Protein AF-0000000076402996 (afdb_homodimer)

Sequence (566 aa):
MGVQVETISPGDGRTFPKRGQTCVVHYTGMLEDGKKFDSSRDRNKPFKFVLGKQEVIRGWEEGVAQAAVSGPSPGQVVAPVSGNSLGALRAEIKPGVREIHLCKDERGKTGLRLQAIDKGIFVQLVQANTPASLVGLRFGDQILQIDGRDCAGWSTDKAHQVVKKASAEKIVIIVRDRPFQRTITMHKDSTGHVGFVIKKGKIISLVKGSSAARNGLLTNHYVCEVNGQNVIGLKDKEVTEILATAGNVITLTIIPTVIYEHMVKKLSPTLLHHTMDHSIPDVMGVQVETISPGDGRTFPKRGQTCVVHYTGMLEDGKKFDSSRDRNKPFKFVLGKQEVIRGWEEGVAQAAVSGPSPGQVVAPVSGNSLGALRAEIKPGVREIHLCKDERGKTGLRLQAIDKGIFVQLVQANTPASLVGLRFGDQILQIDGRDCAGWSTDKAHQVVKKASAEKIVIIVRDRPFQRTITMHKDSTGHVGFVIKKGKIISLVKGSSAARNGLLTNHYVCEVNGQNVIGLKDKEVTEILATAGNVITLTIIPTVIYEHMVKKLSPTLLHHTMDHSIPDV

Foldseek 3Di:
DAQDQDFPDAAVVPAFQDQFDKDWAWEFDADPVGHTPDTCVVVVGTDIDGQPPCPDPPQCNVNRRNGHHHDPPGRHRHRPCLCVDLLNVLADFDQDKDKWKFAFDPVLHQQFAWADDPQWIFTLFHFAPGRCVVRPHFGQKTWQDKPRHGSGNPGRVRVVVVSSPDHRRTIMIMIHGRPQKDKWKFFADPVLDQAFDDDLQFTADGHPPGRCVVRPPDGQKGWQDKSNFGCHLPHRVVVVVVSSPDPRMIMTMIGHNVVSCNSCPPPDSVCRNPTHHGDRDDD/DAQDQDFPDAAVVPAFQDQFDKDWAWEFDADPVGHTPDTCVVVVGTDIDGQPPCPDPVLCNVNRRNGHHHDPPGRHRHRPCLCVDLLNVLADFDQDKDKWKFAFDPVLHQQFAWADDPQWIFTLFHFAPGRCVVRPHFGQKTWQDKPRHGSGNPGSVRVVVVSSPDHRRIIMTMIHGRPQKDKWKFFADPVLDQAFDDDLQFTADGHPPGRCVVRPPDGQKGWQDKSNFGCHLPHRVVVVVVSSPDPRMIMTMIGHNVVSCNSCPPPDSVCRNPTHHGDRDDD

Nearest PDB structures (foldseek):
  7fta-assembly4_D  TM=9.799E-01  e=9.558E-33  Homo sapiens
  8blv-assembly2_B  TM=9.710E-01  e=9.040E-29  Homo sapiens
  8hu2-assembly1_A  TM=9.188E-01  e=4.079E-27  Rattus norvegicus
  4z33-assembly2_B  TM=9.098E-01  e=2.206E-27  Homo sapiens
  8aao-assembly1_B  TM=9.048E-01  e=1.482E-26  Homo sapiens

Solvent-accessible surface area (backbone atoms only — not comparable to full-atom values): 29880 Å² total; per-residue (Å²): 122,77,46,63,62,60,71,82,46,73,26,65,76,72,47,51,55,44,77,68,38,78,40,79,36,54,44,68,42,56,43,94,84,63,47,72,79,43,42,26,59,80,66,70,44,61,48,73,39,39,31,77,49,67,65,46,58,62,29,41,35,54,24,43,42,68,39,22,50,32,68,94,58,68,42,53,51,53,28,64,62,61,70,73,29,70,26,34,62,44,40,58,72,50,91,55,64,45,79,41,76,38,33,36,46,97,86,66,42,35,39,68,40,68,35,51,53,53,42,29,32,26,32,56,39,30,23,54,94,25,40,32,40,73,67,63,59,48,67,45,23,31,44,27,25,53,70,84,39,72,32,51,62,43,50,41,67,55,52,50,50,51,59,65,71,42,56,53,79,58,35,45,33,33,32,35,47,29,79,73,47,47,69,43,68,35,40,42,48,100,86,65,45,39,32,68,42,65,59,86,42,26,25,72,44,68,35,84,87,21,37,32,27,62,54,58,55,49,36,62,17,29,51,41,18,56,36,32,18,40,45,59,53,50,52,52,71,57,50,48,49,52,58,64,71,41,65,58,57,45,19,36,29,34,30,47,39,72,60,48,55,60,54,50,53,94,54,54,66,67,53,38,48,71,36,42,41,54,62,72,64,83,123,118,77,46,61,62,57,72,81,44,74,25,66,77,72,45,49,55,44,76,70,35,78,41,78,36,55,45,70,43,56,44,94,83,62,46,70,78,43,41,27,59,80,66,71,42,61,47,70,40,39,30,77,48,66,66,45,58,62,28,41,37,54,24,43,42,68,38,21,51,30,68,95,57,70,40,52,51,52,28,62,62,60,71,72,28,69,24,33,62,43,41,58,73,50,92,56,67,45,79,42,76,37,35,35,47,97,85,66,41,35,39,68,40,67,35,50,52,54,40,30,31,26,32,57,40,31,23,52,94,25,41,33,40,72,66,62,59,47,69,46,22,30,44,27,26,52,69,84,39,70,34,50,64,43,49,40,67,53,54,51,49,52,61,64,70,43,56,52,80,57,35,45,33,33,34,36,47,29,78,74,45,48,70,45,67,35,41,43,47,98,87,64,46,40,31,67,41,67,57,87,42,26,26,73,44,67,36,81,89,22,36,30,27,63,55,58,56,47,35,63,18,30,51,43,20,55,35,31,18,40,44,59,55,52,54,52,71,56,50,50,49,52,57,65,71,41,66,57,56,42,20,37,30,33,29,48,40,73,61,49,55,61,54,49,54,94,52,54,66,66,54,37,48,72,35,44,42,54,63,72,64,84,123

InterPro domains:
  IPR001179 FKBP-type peptidyl-prolyl cis-trans isomerase domain [PF00254] (14-68)
  IPR001179 FKBP-type peptidyl-prolyl cis-trans isomerase domain [PS50059] (20-76)
  IPR001478 PDZ domain [PF00595] (100-168)
  IPR001478 PDZ domain [PF00595] (183-254)
  IPR001478 PDZ domain [PS50106] (99-178)
  IPR001478 PDZ domain [PS50106] (183-258)
  IPR001478 PDZ domain [SM00228] (108-179)
  IPR001478 PDZ domain [SM00228] (192-258)
  IPR036034 PDZ superfamily [G3DSA:2.30.42.10] (83-179)
  IPR036034 PDZ superfamily [G3DSA:2.30.42.10] (180-264)
  IPR036034 PDZ superfamily [SSF50156] (93-189)
  IPR036034 PDZ superfamily [SSF50156] (180-280)
  IPR046357 Peptidyl-prolyl cis-trans isomerase domain superfamily [G3DSA:3.10.50.40] (1-71)
  IPR051230 Amyloid-beta A4 Precursor Protein-Binding [PTHR12345] (75-282)

pLDDT: mean 81.04, std 19.78, range [27.16, 98.5]

Secondary structure (DSSP, 8-state):
-------SS---SS--PPTTPEEEE--EEE-TTS-EEEETTTTT--EEEETTTTSS-HHHHHHHHHS---SSS-------GGGGSHHHHHH---SSEEEEEE---TTS---EEEEEETTEEEEEEEBTTSHHHHTT--TTPEEEEETTEE-TT--HHHHHHHHHHS-SS-EEEEEE--TT-EEEEEE--TTS--SEEEETTEEEEE-TTSHHHHTT--SSEEEEEETTEE-TT--HHHHHHHHHHS-SEEEEEEEEHHHHHHHTTT--HHHHHHHB--PPPP-/-------SS---SS--PPTTPEEEE--EEE-TTS-EEEETTTTT--EEEETTTT-S-HHHHHHHHHS---SSS-------GGGGSHHHHHHPPPSSEEEEEE---TTS---EEEEEETTEEEEEEEBTTSHHHHTT--TTPEEEEETTEE-TT--HHHHHHHHHHS-SS-EEEEEE--TT-EEEEEE--TTS--SEEEETTEEEEE-TTSHHHHTT--SSEEEEEETTEE-TT--HHHHHHHHHHS-SEEEEEEEEHHHHHHHTTT--HHHHHHHB--PPPP-

Organism: Bos indicus x Bos taurus (NCBI:txid30522)

Structure (mmCIF, N/CA/C/O backbone):
data_AF-0000000076402996-model_v1
#
loop_
_entity.id
_entity.type
_entity.pdbx_description
1 polymer 'peptidylprolyl isomerase'
#
loop_
_atom_site.group_PDB
_atom_site.id
_atom_site.type_symbol
_atom_site.label_atom_id
_atom_site.label_alt_id
_atom_site.label_comp_id
_atom_site.label_asym_id
_atom_site.label_entity_id
_atom_site.label_seq_id
_atom_site.pdbx_PDB_ins_code
_atom_site.Cartn_x
_atom_site.Cartn_y
_atom_site.Cartn_z
_atom_site.occupancy
_atom_site.B_iso_or_equiv
_atom_site.auth_seq_id
_atom_site.auth_comp_id
_atom_site.auth_asym_id
_atom_site.auth_atom_id
_atom_site.pdbx_PDB_model_num
ATOM 1 N N . MET A 1 1 ? 14.82 -9.328 0.712 1 27.27 1 MET A N 1
ATOM 2 C CA . MET A 1 1 ? 16.062 -10.109 0.706 1 27.27 1 MET A CA 1
ATOM 3 C C . MET A 1 1 ? 16.016 -11.188 1.779 1 27.27 1 MET A C 1
ATOM 5 O O . MET A 1 1 ? 15.477 -10.977 2.863 1 27.27 1 MET A O 1
ATOM 9 N N . GLY A 1 2 ? 16.031 -12.273 1.352 1 31.7 2 GLY A N 1
ATOM 10 C CA . GLY A 1 2 ? 16.078 -13.414 2.25 1 31.7 2 GLY A CA 1
ATOM 11 C C . GLY A 1 2 ? 17.25 -13.359 3.223 1 31.7 2 GLY A C 1
ATOM 12 O O . GLY A 1 2 ? 18.188 -12.594 3.023 1 31.7 2 GLY A O 1
ATOM 13 N N . VAL A 1 3 ? 16.906 -13.508 4.426 1 39.06 3 VAL A N 1
ATOM 14 C CA . VAL A 1 3 ? 17.953 -13.711 5.414 1 39.06 3 VAL A CA 1
ATOM 15 C C . VAL A 1 3 ? 18.906 -14.812 4.949 1 39.06 3 VAL A C 1
ATOM 17 O O . VAL A 1 3 ? 18.453 -15.859 4.477 1 39.06 3 VAL A O 1
ATOM 20 N N . GLN A 1 4 ? 20.031 -14.477 4.438 1 41.56 4 GLN A N 1
ATOM 21 C CA . GLN A 1 4 ? 21.031 -15.516 4.262 1 41.56 4 GLN A CA 1
ATOM 22 C C . GLN A 1 4 ? 21.562 -16.016 5.605 1 41.56 4 GLN A C 1
ATOM 24 O O . GLN A 1 4 ? 22 -15.211 6.441 1 41.56 4 GLN A O 1
ATOM 29 N N . VAL A 1 5 ? 21.172 -17.219 5.82 1 47.12 5 VAL A N 1
ATOM 30 C CA . VAL A 1 5 ? 21.672 -17.844 7.047 1 47.12 5 VAL A CA 1
ATOM 31 C C . VAL A 1 5 ? 22.891 -18.688 6.742 1 47.12 5 VAL A C 1
ATOM 33 O O . VAL A 1 5 ? 22.844 -19.578 5.891 1 47.12 5 VAL A O 1
ATOM 36 N N . GLU A 1 6 ? 24.016 -18.125 6.965 1 47.53 6 GLU A N 1
ATOM 37 C CA . GLU A 1 6 ? 25.219 -18.953 6.906 1 47.53 6 GLU A CA 1
ATOM 38 C C . GLU A 1 6 ? 25.531 -19.562 8.266 1 47.53 6 GLU A C 1
ATOM 40 O O . GLU A 1 6 ? 25.688 -18.844 9.258 1 47.53 6 GLU A O 1
ATOM 45 N N . THR A 1 7 ? 25.438 -20.812 8.25 1 50.62 7 THR A N 1
ATOM 46 C CA . THR A 1 7 ? 25.797 -21.516 9.469 1 50.62 7 THR A CA 1
ATOM 47 C C . THR A 1 7 ? 27.312 -21.641 9.602 1 50.62 7 THR A C 1
ATOM 49 O O . THR A 1 7 ? 27.969 -22.234 8.75 1 50.62 7 THR A O 1
ATOM 52 N N . ILE A 1 8 ? 27.797 -20.828 10.328 1 54.81 8 ILE A N 1
ATOM 53 C CA . ILE A 1 8 ? 29.234 -20.891 10.562 1 54.81 8 ILE A CA 1
ATOM 54 C C . ILE A 1 8 ? 29.578 -22.125 11.398 1 54.81 8 ILE A C 1
ATOM 56 O O . ILE A 1 8 ? 30.547 -22.812 11.125 1 54.81 8 ILE A O 1
ATOM 60 N N . SER A 1 9 ? 28.766 -22.359 12.398 1 55.81 9 SER A N 1
ATOM 61 C CA . SER A 1 9 ? 28.906 -23.578 13.195 1 55.81 9 SER A CA 1
ATOM 62 C C . SER A 1 9 ? 27.562 -24.266 13.375 1 55.81 9 SER A C 1
ATOM 64 O O . SER A 1 9 ? 26.625 -23.688 13.938 1 55.81 9 SER A O 1
ATOM 66 N N . PRO A 1 10 ? 27.453 -25.219 12.719 1 51.41 10 PRO A N 1
ATOM 67 C CA . PRO A 1 10 ? 26.172 -25.938 12.797 1 51.41 10 PRO A CA 1
ATOM 68 C C . PRO A 1 10 ? 25.75 -26.25 14.234 1 51.41 10 PRO A C 1
ATOM 70 O O . PRO A 1 10 ? 26.609 -26.453 15.094 1 51.41 10 PRO A O 1
ATOM 73 N N . GLY A 1 11 ? 24.578 -25.859 14.531 1 53.53 11 GLY A N 1
ATOM 74 C CA . GLY A 1 11 ? 24.062 -26.359 15.789 1 53.53 11 GLY A CA 1
ATOM 75 C C . GLY A 1 11 ? 23.922 -27.875 15.82 1 53.53 11 GLY A C 1
ATOM 76 O O . GLY A 1 11 ? 24.656 -28.578 15.133 1 53.53 11 GLY A O 1
ATOM 77 N N . ASP A 1 12 ? 23.125 -28.219 16.797 1 59.75 12 ASP A N 1
ATOM 78 C CA . ASP A 1 12 ? 23.016 -29.656 16.969 1 59.75 12 AS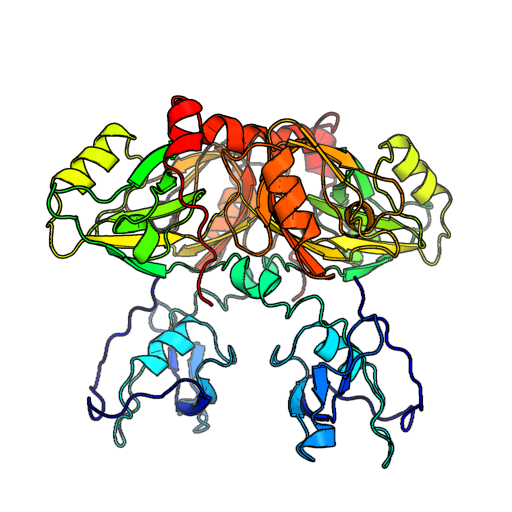P A CA 1
ATOM 79 C C . ASP A 1 12 ? 22.328 -30.312 15.773 1 59.75 12 ASP A C 1
ATOM 81 O O . ASP A 1 12 ? 22.266 -31.531 15.672 1 59.75 12 ASP A O 1
ATOM 85 N N . GLY A 1 13 ? 21.922 -29.438 14.711 1 54.28 13 GLY A N 1
ATOM 86 C CA . GLY A 1 13 ? 21.344 -29.922 13.469 1 54.28 13 GLY A CA 1
ATOM 87 C C . GLY A 1 13 ? 20.016 -30.609 13.656 1 54.28 13 GLY A C 1
ATOM 88 O O . GLY A 1 13 ? 19.406 -31.094 12.688 1 54.28 13 GLY A O 1
ATOM 89 N N . ARG A 1 14 ? 19.547 -30.766 14.867 1 60.81 14 ARG A N 1
ATOM 90 C CA . ARG A 1 14 ? 18.344 -31.531 15.172 1 60.81 14 ARG A CA 1
ATOM 91 C C . ARG A 1 14 ? 17.312 -30.656 15.898 1 60.81 14 ARG A C 1
ATOM 93 O O . ARG A 1 14 ? 16.109 -30.859 15.734 1 60.81 14 ARG A O 1
ATOM 100 N N . THR A 1 15 ? 17.922 -29.797 16.766 1 63.66 15 THR A N 1
ATOM 101 C CA . THR A 1 15 ? 17.016 -29 17.594 1 63.66 15 THR A CA 1
ATOM 102 C C . THR A 1 15 ? 16.859 -27.594 17.016 1 63.66 15 THR A C 1
ATOM 104 O O . THR A 1 15 ? 17.828 -26.828 16.953 1 63.66 15 THR A O 1
ATOM 107 N N . PHE A 1 16 ? 15.734 -27.328 16.438 1 67.69 16 PHE A N 1
ATOM 108 C CA . PHE A 1 16 ? 15.391 -26.016 15.898 1 67.69 16 PHE A CA 1
ATOM 109 C C . PHE A 1 16 ? 14.32 -25.344 16.75 1 67.69 16 PHE A C 1
ATOM 111 O O . PHE A 1 16 ? 13.438 -26.016 17.281 1 67.69 16 PHE A O 1
ATOM 118 N N . PRO A 1 17 ? 14.695 -23.969 16.906 1 66.31 17 PRO A N 1
ATOM 119 C CA . PRO A 1 17 ? 13.641 -23.297 17.656 1 66.31 17 PRO A CA 1
ATOM 120 C C . PRO A 1 17 ? 12.281 -23.375 16.953 1 66.31 17 PRO A C 1
ATOM 122 O O . PRO A 1 17 ? 12.203 -23.344 15.727 1 66.31 17 PRO A O 1
ATOM 125 N N . LYS A 1 18 ? 11.328 -23.703 17.75 1 66.94 18 LYS A N 1
ATOM 126 C CA . LYS A 1 18 ? 9.953 -23.75 17.266 1 66.94 18 LYS A CA 1
ATOM 127 C C . LYS A 1 18 ? 9.219 -22.438 17.578 1 66.94 18 LYS A C 1
ATOM 129 O O . LYS A 1 18 ? 9.578 -21.734 18.516 1 66.94 18 LYS A O 1
ATOM 134 N N . ARG A 1 19 ? 8.375 -22.172 16.594 1 65.19 19 ARG A N 1
ATOM 135 C CA . ARG A 1 19 ? 7.543 -21 16.844 1 65.19 19 ARG A CA 1
ATOM 136 C C . ARG A 1 19 ? 6.941 -21.047 18.25 1 65.19 19 ARG A C 1
ATOM 138 O O . ARG A 1 19 ? 6.484 -22.094 18.703 1 65.19 19 ARG A O 1
ATOM 145 N N . GLY A 1 20 ? 7.098 -19.969 19 1 65.19 20 GLY A N 1
ATOM 146 C CA . GLY A 1 20 ? 6.605 -19.891 20.359 1 65.19 20 GLY A CA 1
ATOM 147 C C . GLY A 1 20 ? 7.688 -20.109 21.406 1 65.19 20 GLY A C 1
ATOM 148 O O . GLY A 1 20 ? 7.48 -19.828 22.578 1 65.19 20 GLY A O 1
ATOM 149 N N . GLN A 1 21 ? 8.75 -20.594 21.062 1 70.44 21 GLN A N 1
ATOM 150 C CA . GLN A 1 21 ? 9.836 -20.875 21.984 1 70.44 21 GLN A CA 1
ATOM 151 C C . GLN A 1 21 ? 10.695 -19.641 22.234 1 70.44 21 GLN A C 1
ATOM 153 O O . GLN A 1 21 ? 10.906 -18.844 21.328 1 70.44 21 GLN A O 1
ATOM 158 N N . THR A 1 22 ? 11.086 -19.5 23.5 1 68.31 22 THR A N 1
ATOM 159 C CA . THR A 1 22 ? 12.023 -18.438 23.812 1 68.31 22 THR A CA 1
ATOM 160 C C . THR A 1 22 ? 13.422 -18.766 23.297 1 68.31 22 THR A C 1
ATOM 162 O O . THR A 1 22 ? 13.961 -19.828 23.609 1 68.31 22 THR A O 1
ATOM 165 N N . CYS A 1 23 ? 13.867 -17.875 22.438 1 69.19 23 CYS A N 1
ATOM 166 C CA . CYS A 1 23 ? 15.227 -17.984 21.938 1 69.19 23 CYS A CA 1
ATOM 167 C C . CYS A 1 23 ? 16.141 -17 22.641 1 69.19 23 CYS A C 1
ATOM 169 O O . CYS A 1 23 ? 15.766 -15.844 22.891 1 69.19 23 CYS A O 1
ATOM 171 N N . VAL A 1 24 ? 17.219 -17.578 23.266 1 70 24 VAL A N 1
ATOM 172 C CA . VAL A 1 24 ? 18.281 -16.766 23.859 1 70 24 VAL A CA 1
ATOM 173 C C . VAL A 1 24 ? 19.5 -16.766 22.953 1 70 24 VAL A C 1
ATOM 175 O O . VAL A 1 24 ? 20.109 -17.812 22.719 1 70 24 VAL A O 1
ATOM 178 N N . VAL A 1 25 ? 19.688 -15.492 22.312 1 66.94 25 VAL A N 1
ATOM 179 C CA . VAL A 1 25 ? 20.719 -15.453 21.281 1 66.94 25 VAL A CA 1
ATOM 180 C C . VAL A 1 25 ? 21.703 -14.328 21.578 1 66.94 25 VAL A C 1
ATOM 182 O O . VAL A 1 25 ? 21.328 -13.289 22.125 1 66.94 25 VAL A O 1
ATOM 185 N N . HIS A 1 26 ? 22.969 -14.711 21.438 1 64.38 26 HIS A N 1
ATOM 186 C CA . HIS A 1 26 ? 23.938 -13.625 21.266 1 64.38 26 HIS A CA 1
ATOM 187 C C . HIS A 1 26 ? 23.984 -13.156 19.812 1 64.38 26 HIS A C 1
ATOM 189 O O . HIS A 1 26 ? 23.859 -13.961 18.891 1 64.38 26 HIS A O 1
ATOM 195 N N . TYR A 1 27 ? 23.922 -11.844 19.703 1 60.78 27 TYR A N 1
ATOM 196 C CA . TYR A 1 27 ? 24.031 -11.305 18.344 1 60.78 27 TYR A CA 1
ATOM 197 C C . TYR A 1 27 ? 25.203 -10.336 18.234 1 60.78 27 TYR A C 1
ATOM 199 O O . TYR A 1 27 ? 25.641 -9.773 19.25 1 60.78 27 TYR A O 1
ATOM 207 N N . THR A 1 28 ? 25.938 -10.445 17.109 1 59.06 28 THR A N 1
ATOM 208 C CA . THR A 1 28 ? 26.859 -9.398 16.688 1 59.06 28 THR A CA 1
ATOM 209 C C . THR A 1 28 ? 26.375 -8.727 15.406 1 59.06 28 THR A C 1
ATOM 211 O O . THR A 1 28 ? 26.156 -9.398 14.398 1 59.06 28 THR A O 1
ATOM 214 N N . GLY A 1 29 ? 25.953 -7.566 15.625 1 54.88 29 GLY A N 1
ATOM 215 C CA . GLY A 1 29 ? 25.609 -6.766 14.461 1 54.88 29 GLY A CA 1
ATOM 216 C C . GLY A 1 29 ? 26.812 -6.102 13.82 1 54.88 29 GLY A C 1
ATOM 217 O O . GLY A 1 29 ? 27.578 -5.402 14.484 1 54.88 29 GLY A O 1
ATOM 218 N N . MET A 1 30 ? 27.188 -6.516 12.672 1 52.59 30 MET A N 1
ATOM 219 C CA . MET A 1 30 ? 28.312 -5.949 11.922 1 52.59 30 MET A CA 1
ATOM 220 C C . MET A 1 30 ? 27.812 -5.215 10.688 1 52.59 30 MET A C 1
ATOM 222 O O . MET A 1 30 ? 26.812 -5.605 10.078 1 52.59 30 MET A O 1
ATOM 226 N N . LEU A 1 31 ? 28.484 -4.199 10.492 1 42.75 31 LEU A N 1
ATOM 227 C CA . LEU A 1 31 ? 28.266 -3.486 9.234 1 42.75 31 LEU A CA 1
ATOM 228 C C . LEU A 1 31 ? 28.922 -4.219 8.078 1 42.75 31 LEU A C 1
ATOM 230 O O . LEU A 1 31 ? 29.719 -5.141 8.289 1 42.75 31 LEU A O 1
ATOM 234 N N . GLU A 1 32 ? 28.469 -3.967 6.898 1 46.5 32 GLU A N 1
ATOM 235 C CA . GLU A 1 32 ? 29.047 -4.625 5.73 1 46.5 32 GLU A CA 1
ATOM 236 C C . GLU A 1 32 ? 30.562 -4.477 5.707 1 46.5 32 GLU A C 1
ATOM 238 O O . GLU A 1 32 ? 31.266 -5.352 5.199 1 46.5 32 GLU A O 1
ATOM 243 N N . ASP A 1 33 ? 30.922 -3.518 6.223 1 46.5 33 ASP A N 1
ATOM 244 C CA . ASP A 1 33 ? 32.375 -3.277 6.234 1 46.5 33 ASP A CA 1
ATOM 245 C C . ASP A 1 33 ? 33.062 -4.066 7.348 1 46.5 33 ASP A C 1
ATOM 247 O O . ASP A 1 33 ? 34.25 -3.953 7.547 1 46.5 33 ASP A O 1
ATOM 251 N N . GLY A 1 34 ? 32.312 -4.719 7.973 1 51.28 34 GLY A N 1
ATOM 252 C CA . GLY A 1 34 ? 32.875 -5.594 8.984 1 51.28 34 GLY A CA 1
ATOM 253 C C . GLY A 1 34 ? 32.906 -4.973 10.367 1 51.28 34 GLY A C 1
ATOM 254 O O . GLY A 1 34 ? 33.281 -5.633 11.344 1 51.28 34 GLY A O 1
ATOM 255 N N . LYS A 1 35 ? 32.625 -3.691 10.336 1 52.28 35 LYS A N 1
ATOM 256 C CA . LYS A 1 35 ? 32.625 -3.057 11.656 1 52.28 35 LYS A CA 1
ATOM 257 C C . LYS A 1 35 ? 31.422 -3.488 12.477 1 52.28 35 LYS A C 1
ATOM 259 O O . LYS A 1 35 ? 30.297 -3.508 11.969 1 52.28 35 LYS A O 1
ATOM 264 N N . LYS A 1 36 ? 31.797 -3.814 13.656 1 56.38 36 LYS A N 1
ATOM 265 C CA . LYS A 1 36 ? 30.766 -4.215 14.617 1 56.38 36 LYS A CA 1
ATOM 266 C C . LYS A 1 36 ? 30 -3.004 15.133 1 56.38 36 LYS A C 1
ATOM 268 O O . LYS A 1 36 ? 30.609 -2.012 15.555 1 56.38 36 LYS A O 1
ATOM 273 N N . PHE A 1 37 ? 28.688 -2.939 15.008 1 53.81 37 PHE A N 1
ATOM 274 C CA . PHE A 1 37 ? 27.938 -1.798 15.523 1 53.81 37 PHE A CA 1
ATOM 275 C C . PHE A 1 37 ? 27.234 -2.152 16.828 1 53.81 37 PHE A C 1
ATOM 277 O O . PHE A 1 37 ? 26.875 -1.265 17.609 1 53.81 37 PHE A O 1
ATOM 284 N N . ASP A 1 38 ? 26.922 -3.4 16.953 1 56.56 38 ASP A N 1
ATOM 285 C CA . ASP A 1 38 ? 26.297 -3.844 18.203 1 56.56 38 ASP A CA 1
ATOM 286 C C . ASP A 1 38 ? 26.547 -5.332 18.438 1 56.56 38 ASP A C 1
ATOM 288 O O . ASP A 1 38 ? 26.656 -6.105 17.484 1 56.56 38 ASP A O 1
ATOM 292 N N . SER A 1 39 ? 26.859 -5.578 19.641 1 63.03 39 SER A N 1
ATOM 293 C CA . SER A 1 39 ? 27.016 -6.988 19.984 1 63.03 39 SER A CA 1
ATOM 294 C C . SER A 1 39 ? 26.547 -7.277 21.406 1 63.03 39 SER A C 1
ATOM 296 O O . SER A 1 39 ? 26.938 -6.594 22.344 1 63.03 39 SER A O 1
ATOM 298 N N . SER A 1 40 ? 25.609 -8.227 21.438 1 64.69 40 SER A N 1
ATOM 299 C CA . SER A 1 40 ? 25.188 -8.672 22.766 1 64.69 40 SER A CA 1
ATOM 300 C C . SER A 1 40 ? 26.312 -9.422 23.469 1 64.69 40 SER A C 1
ATOM 302 O O . SER A 1 40 ? 26.297 -9.539 24.703 1 64.69 40 SER A O 1
ATOM 304 N N . ARG A 1 41 ? 27.188 -9.867 22.672 1 67.75 41 ARG A N 1
ATOM 305 C CA . ARG A 1 41 ? 28.328 -10.578 23.25 1 67.75 41 ARG A CA 1
ATOM 306 C C . ARG A 1 41 ? 29.219 -9.633 24.031 1 67.75 41 ARG A C 1
ATOM 308 O O . ARG A 1 41 ? 29.75 -10 25.078 1 67.75 41 ARG A O 1
ATOM 315 N N . ASP A 1 42 ? 29.297 -8.453 23.484 1 66.12 42 ASP A N 1
ATOM 316 C CA . ASP A 1 42 ? 30.125 -7.469 24.172 1 66.12 42 ASP A CA 1
ATOM 317 C C . ASP A 1 42 ? 29.547 -7.133 25.547 1 66.12 42 ASP A C 1
ATOM 319 O O . ASP A 1 42 ? 30.297 -6.824 26.469 1 66.12 42 ASP A O 1
ATOM 323 N N . ARG A 1 43 ? 28.375 -7.234 25.625 1 65.75 43 ARG A N 1
ATOM 324 C CA . ARG A 1 43 ? 27.719 -6.887 26.875 1 65.75 43 ARG A CA 1
ATOM 325 C C . ARG A 1 43 ? 27.391 -8.141 27.688 1 65.75 43 ARG A C 1
ATOM 327 O O . ARG A 1 43 ? 26.875 -8.047 28.812 1 65.75 43 ARG A O 1
ATOM 334 N N . ASN A 1 44 ? 27.844 -9.188 27.125 1 66 44 ASN A N 1
ATOM 335 C CA . ASN A 1 44 ? 27.562 -10.477 27.734 1 66 44 ASN A CA 1
ATOM 336 C C . ASN A 1 44 ? 26.109 -10.586 28.188 1 66 44 ASN A C 1
ATOM 338 O O . ASN A 1 44 ? 25.828 -11.102 29.266 1 66 44 ASN A O 1
ATOM 342 N N . LYS A 1 45 ? 25.266 -10.055 27.422 1 66.19 45 LYS A N 1
ATOM 343 C CA . LYS A 1 45 ? 23.828 -10.109 27.656 1 66.19 45 LYS A CA 1
ATOM 344 C C . LYS A 1 45 ? 23.094 -10.586 26.391 1 66.19 45 LYS A C 1
ATOM 346 O O . LYS A 1 45 ? 22.906 -9.82 25.453 1 66.19 45 LYS A O 1
ATOM 351 N N . PRO A 1 46 ? 22.719 -11.828 26.469 1 68.25 46 PRO A N 1
ATOM 352 C CA . PRO A 1 46 ? 22.016 -12.336 25.297 1 68.25 46 PRO A CA 1
ATOM 353 C C . PRO A 1 46 ? 20.656 -11.688 25.094 1 68.25 46 PRO A C 1
ATOM 355 O O . PRO A 1 46 ? 20.078 -11.141 26.047 1 68.25 46 PRO A O 1
ATOM 358 N N . PHE A 1 47 ? 20.344 -11.742 23.797 1 65.81 47 PHE A N 1
ATOM 359 C CA . PHE A 1 47 ? 19.047 -11.234 23.406 1 65.81 47 PHE A CA 1
ATOM 360 C C . PHE A 1 47 ? 18 -12.344 23.453 1 65.81 47 PHE A C 1
ATOM 362 O O . PHE A 1 47 ? 18.203 -13.422 22.891 1 65.81 47 PHE A O 1
ATOM 369 N N . LYS A 1 48 ? 17.062 -12.18 24.344 1 70.5 48 LYS A N 1
ATOM 370 C CA . LYS A 1 48 ? 15.992 -13.172 24.484 1 70.5 48 LYS A CA 1
ATOM 371 C C . LYS A 1 48 ? 14.719 -12.719 23.766 1 70.5 48 LYS A C 1
ATOM 373 O O . LYS A 1 48 ? 14.352 -11.547 23.844 1 70.5 48 LYS A O 1
ATOM 378 N N . PHE A 1 49 ? 14.32 -13.656 22.797 1 65.38 49 PHE A N 1
ATOM 379 C CA . PHE A 1 49 ? 13.047 -13.375 22.141 1 65.38 49 PHE A CA 1
ATOM 380 C C . PHE A 1 49 ? 12.273 -14.656 21.891 1 65.38 49 PHE A C 1
ATOM 382 O O . PHE A 1 49 ? 12.844 -15.75 21.922 1 65.38 49 PHE A O 1
ATOM 389 N N . VAL A 1 50 ? 10.969 -14.492 21.734 1 63.25 50 VAL A N 1
ATOM 390 C CA . VAL A 1 50 ? 10.148 -15.648 21.391 1 63.25 50 VAL A CA 1
ATOM 391 C C . VAL A 1 50 ? 9.992 -15.727 19.875 1 63.25 50 VAL A C 1
ATOM 393 O O . VAL A 1 50 ? 9.602 -14.742 19.234 1 63.25 50 VAL A O 1
ATOM 396 N N . LEU A 1 51 ? 10.414 -16.844 19.312 1 64.75 51 LEU A N 1
ATOM 397 C CA . LEU A 1 51 ? 10.344 -17.047 17.859 1 64.75 51 LEU A CA 1
ATOM 398 C C . LEU A 1 51 ? 8.891 -17.047 17.391 1 64.75 51 LEU A C 1
ATOM 400 O O . LEU A 1 51 ? 8.039 -17.703 17.969 1 64.75 51 LEU A O 1
ATOM 404 N N . GLY A 1 52 ? 8.695 -16.281 16.359 1 58.69 52 GLY A N 1
ATOM 405 C CA . GLY A 1 52 ? 7.375 -16.281 15.742 1 58.69 52 GLY A CA 1
ATOM 406 C C . GLY A 1 52 ? 6.453 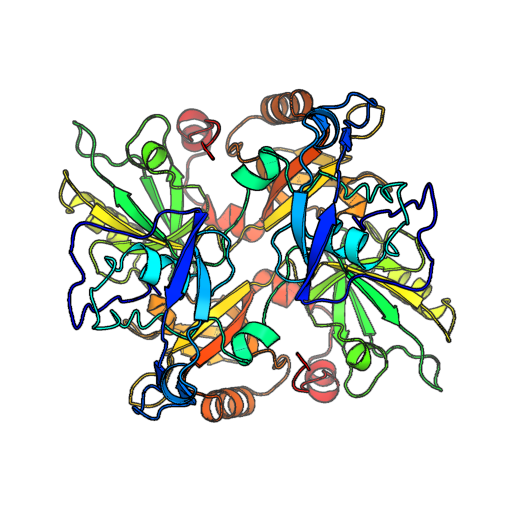-15.227 16.312 1 58.69 52 GLY A C 1
ATOM 407 O O . GLY A 1 52 ? 5.316 -15.078 15.859 1 58.69 52 GLY A O 1
ATOM 408 N N . LYS A 1 53 ? 7.066 -14.562 17.25 1 50.22 53 LYS A N 1
ATOM 409 C CA . LYS A 1 53 ? 6.215 -13.57 17.906 1 50.22 53 LYS A CA 1
ATOM 410 C C . LYS A 1 53 ? 6.512 -12.164 17.391 1 50.22 53 LYS A C 1
ATOM 412 O O . LYS A 1 53 ? 6.043 -11.18 17.953 1 50.22 53 LYS A O 1
ATOM 417 N N . GLN A 1 54 ? 7.316 -12.164 16.344 1 51.97 54 GLN A N 1
ATOM 418 C CA . GLN A 1 54 ? 7.715 -10.938 15.664 1 51.97 54 GLN A CA 1
ATOM 419 C C . GLN A 1 54 ? 8.352 -9.945 16.625 1 51.97 54 GLN A C 1
ATOM 421 O O . GLN A 1 54 ? 8.148 -8.734 16.516 1 51.97 54 GLN A O 1
ATOM 426 N N . GLU A 1 55 ? 9.141 -10.523 17.625 1 51.62 55 GLU A N 1
ATOM 427 C CA . GLU A 1 55 ? 9.906 -9.742 18.578 1 51.62 55 GLU A CA 1
ATOM 428 C C . GLU A 1 55 ? 11.234 -9.281 17.984 1 51.62 55 GLU A C 1
ATOM 430 O O . GLU A 1 55 ? 11.938 -8.461 18.578 1 51.62 55 GLU A O 1
ATOM 435 N N . VAL A 1 56 ? 11.477 -9.945 17.062 1 52.97 56 VAL A N 1
ATOM 436 C CA . VAL A 1 56 ? 12.695 -9.641 16.312 1 52.97 56 VAL A CA 1
ATOM 437 C C . VAL A 1 56 ? 12.367 -9.484 14.828 1 52.97 56 VAL A C 1
ATOM 439 O O . VAL A 1 56 ? 11.273 -9.836 14.391 1 52.97 56 VAL A O 1
ATOM 442 N N . ILE A 1 57 ? 13.273 -8.805 14.258 1 47.22 57 ILE A N 1
ATOM 443 C CA . ILE A 1 57 ? 13.07 -8.602 12.828 1 47.22 57 ILE A CA 1
ATOM 444 C C . ILE A 1 57 ? 12.875 -9.953 12.133 1 47.22 57 ILE A C 1
ATOM 446 O O . ILE A 1 57 ? 13.398 -10.977 12.594 1 47.22 57 ILE A O 1
ATOM 450 N N . ARG A 1 58 ? 12.133 -9.875 11.195 1 50.66 58 ARG A N 1
ATOM 451 C CA . ARG A 1 58 ? 11.758 -11.086 10.484 1 50.66 58 ARG A CA 1
ATOM 452 C C . ARG A 1 58 ? 12.992 -11.898 10.102 1 50.66 58 ARG A C 1
ATOM 454 O O . ARG A 1 58 ? 12.992 -13.133 10.219 1 50.66 58 ARG A O 1
ATOM 461 N N . GLY A 1 59 ? 13.961 -11.336 9.664 1 49.75 59 GLY A N 1
ATOM 462 C CA . GLY A 1 59 ? 15.188 -12.047 9.352 1 49.75 59 GLY A CA 1
ATOM 463 C C . GLY A 1 59 ? 15.75 -12.82 10.531 1 49.75 59 GLY A C 1
ATOM 464 O O . GLY A 1 59 ? 16.219 -13.953 10.367 1 49.75 59 GLY A O 1
ATOM 465 N N . TRP A 1 60 ? 15.664 -12.156 11.578 1 58.06 60 TRP A N 1
ATOM 466 C CA . TRP A 1 60 ? 16.141 -12.852 12.781 1 58.06 60 TRP A CA 1
ATOM 467 C C . TRP A 1 60 ? 15.211 -14.016 13.125 1 58.06 60 TRP A C 1
ATOM 469 O O . TRP A 1 60 ? 15.68 -15.086 13.516 1 58.06 60 TRP A O 1
ATOM 479 N N . GLU A 1 61 ? 13.992 -13.656 12.922 1 58.22 61 GLU A N 1
ATOM 480 C CA . GLU A 1 61 ? 13.047 -14.734 13.219 1 58.22 61 GLU A CA 1
ATOM 481 C C . GLU A 1 61 ? 13.281 -15.938 12.297 1 58.22 61 GLU A C 1
ATOM 483 O O . GLU A 1 61 ? 13.336 -17.078 12.766 1 58.22 61 GLU A O 1
ATOM 488 N N . GLU A 1 62 ? 13.352 -15.688 11.109 1 55.31 62 GLU A N 1
ATOM 489 C CA . GLU A 1 62 ? 13.586 -16.766 10.148 1 55.31 62 GLU A CA 1
ATOM 490 C C . GLU A 1 62 ? 14.961 -17.406 10.352 1 55.31 62 GLU A C 1
ATOM 492 O O . GLU A 1 62 ? 15.102 -18.625 10.25 1 55.31 62 GLU A O 1
ATOM 497 N N . GLY A 1 63 ? 15.859 -16.562 10.523 1 57.78 63 GLY A N 1
ATOM 498 C CA . GLY A 1 63 ? 17.203 -17.078 10.734 1 57.78 63 GLY A CA 1
ATOM 499 C C . GLY A 1 63 ? 17.344 -17.922 11.992 1 57.78 63 GLY A C 1
ATOM 500 O O . GLY A 1 63 ? 17.922 -19 11.961 1 57.78 63 GLY A O 1
ATOM 501 N N . VAL A 1 64 ? 16.75 -17.422 13 1 63.25 64 VAL A N 1
ATOM 502 C CA . VAL A 1 64 ? 16.844 -18.141 14.266 1 63.25 64 VAL A CA 1
ATOM 503 C C . VAL A 1 64 ? 16.047 -19.438 14.18 1 63.25 64 VAL A C 1
ATOM 505 O O . VAL A 1 64 ? 16.469 -20.469 14.711 1 63.25 64 VAL A O 1
ATOM 508 N N . ALA A 1 65 ? 14.953 -19.344 13.453 1 61.53 65 ALA A N 1
ATOM 509 C CA . ALA A 1 65 ? 14.133 -20.547 13.297 1 61.53 65 ALA A CA 1
ATOM 510 C C . ALA A 1 65 ? 14.883 -21.625 12.531 1 61.53 65 ALA A C 1
ATOM 512 O O . ALA A 1 65 ? 14.633 -22.828 12.719 1 61.53 65 ALA A O 1
ATOM 513 N N . GLN A 1 66 ? 15.703 -21.219 11.703 1 55 66 GLN A N 1
ATOM 514 C CA . GLN A 1 66 ? 16.453 -22.172 10.891 1 55 66 GLN A CA 1
ATOM 515 C C . GLN A 1 66 ? 17.75 -22.578 11.578 1 55 66 GLN A C 1
ATOM 517 O O . GLN A 1 66 ? 18.469 -23.453 11.094 1 55 66 GLN A O 1
ATOM 522 N N . ALA A 1 67 ? 18.172 -21.844 12.57 1 54.72 67 ALA A N 1
ATOM 523 C CA . ALA A 1 67 ? 19.422 -22.141 13.266 1 54.72 67 ALA A CA 1
ATOM 524 C C . ALA A 1 67 ? 19.219 -23.203 14.336 1 54.72 67 ALA A C 1
ATOM 526 O O . ALA A 1 67 ? 18.359 -23.062 15.211 1 54.72 67 ALA A O 1
ATOM 527 N N . ALA A 1 68 ? 19.719 -24.422 14.188 1 53.62 68 ALA A N 1
ATOM 528 C CA . ALA A 1 68 ? 19.703 -25.469 15.195 1 53.62 68 ALA A CA 1
ATOM 529 C C . ALA A 1 68 ? 20.375 -25 16.484 1 53.62 68 ALA A C 1
ATOM 531 O O . ALA A 1 68 ? 21.266 -24.156 16.453 1 53.62 68 ALA A O 1
ATOM 532 N N . VAL A 1 69 ? 19.75 -25.266 17.703 1 50.25 69 VAL A N 1
ATOM 533 C CA . VAL A 1 69 ? 20.297 -24.953 19.016 1 50.25 69 VAL A CA 1
ATOM 534 C C . VAL A 1 69 ? 21.766 -25.344 19.078 1 50.25 69 VAL A C 1
ATOM 536 O O . VAL A 1 69 ? 22.141 -26.453 18.672 1 50.25 69 VAL A O 1
ATOM 539 N N . SER A 1 70 ? 22.656 -24.438 18.766 1 44.28 70 SER A N 1
ATOM 540 C CA . SER A 1 70 ? 24.062 -24.75 18.953 1 44.28 70 SER A CA 1
ATOM 541 C C . SER A 1 70 ? 24.391 -25.062 20.406 1 44.28 70 SER A C 1
ATOM 543 O O . SER A 1 70 ? 23.688 -24.609 21.312 1 44.28 70 SER A O 1
ATOM 545 N N . GLY A 1 71 ? 25.062 -26.188 20.766 1 38.5 71 GLY A N 1
ATOM 546 C CA . GLY A 1 71 ? 25.812 -26.141 22 1 38.5 71 GLY A CA 1
ATOM 547 C C . GLY A 1 71 ? 26.359 -24.75 22.312 1 38.5 71 GLY A C 1
ATOM 548 O O . GLY A 1 71 ? 25.953 -23.766 21.703 1 38.5 71 GLY A O 1
ATOM 549 N N . PRO A 1 72 ? 27.562 -24.625 23.094 1 34.16 72 PRO A N 1
ATOM 550 C CA . PRO A 1 72 ? 28.172 -23.344 23.469 1 34.16 72 PRO A CA 1
ATOM 551 C C . PRO A 1 72 ? 28.266 -22.375 22.297 1 34.16 72 PRO A C 1
ATOM 553 O O . PRO A 1 72 ? 28.625 -21.203 22.469 1 34.16 72 PRO A O 1
ATOM 556 N N . SER A 1 73 ? 28.562 -22.859 21.125 1 31.83 73 SER A N 1
ATOM 557 C CA . SER A 1 73 ? 28.938 -21.875 20.109 1 31.83 73 SER A CA 1
ATOM 558 C C . SER A 1 73 ? 27.703 -21.281 19.438 1 31.83 73 SER A C 1
ATOM 560 O O . SER A 1 73 ? 26.828 -22 18.969 1 31.83 73 SER A O 1
ATOM 562 N N . PRO A 1 74 ? 27.391 -20.062 19.719 1 33.97 74 PRO A N 1
ATOM 563 C CA . PRO A 1 74 ? 26.234 -19.266 19.312 1 33.97 74 PRO A CA 1
ATOM 564 C C . PRO A 1 74 ? 26.031 -19.25 17.797 1 33.97 74 PRO A C 1
ATOM 566 O O . PRO A 1 74 ? 26.984 -19.016 17.047 1 33.97 74 PRO A O 1
ATOM 569 N N . GLY A 1 75 ? 25.391 -20.188 17.219 1 32.53 75 GLY A N 1
ATOM 570 C CA . GLY A 1 75 ? 25.016 -20.031 15.82 1 32.53 75 GLY A CA 1
ATOM 571 C C . GLY A 1 75 ? 24.594 -18.625 15.469 1 32.53 75 GLY A C 1
ATOM 572 O O . GLY A 1 75 ? 23.812 -18 16.203 1 32.53 75 GLY A O 1
ATOM 573 N N . GLN A 1 76 ? 25.5 -17.875 14.859 1 31 76 GLN A N 1
ATOM 574 C CA . GLN A 1 76 ? 25.328 -16.484 14.414 1 31 76 GLN A CA 1
ATOM 575 C C . GLN A 1 76 ? 24.281 -16.391 13.312 1 31 76 GLN A C 1
ATOM 577 O O . GLN A 1 76 ? 24.312 -17.172 12.352 1 31 76 GLN A O 1
ATOM 582 N N . VAL A 1 77 ? 23.078 -16.281 13.594 1 31.91 77 VAL A N 1
ATOM 583 C CA . VAL A 1 77 ? 22.141 -15.898 12.539 1 31.91 77 VAL A CA 1
ATOM 584 C C . VAL A 1 77 ? 22.359 -14.438 12.164 1 31.91 77 VAL A C 1
ATOM 586 O O . VAL A 1 77 ? 22.359 -13.562 13.031 1 31.91 77 VAL A O 1
ATOM 589 N N . VAL A 1 78 ? 23.109 -14.18 11.172 1 28.19 78 VAL A N 1
ATOM 590 C CA . VAL A 1 78 ? 23.234 -12.828 10.633 1 28.19 78 VAL A CA 1
ATOM 591 C C . VAL A 1 78 ? 21.922 -12.414 9.961 1 28.19 78 VAL A C 1
ATOM 593 O O . VAL A 1 78 ? 21.453 -13.086 9.047 1 28.19 78 VAL A O 1
ATOM 596 N N . ALA A 1 79 ? 20.906 -12.102 10.648 1 32.62 79 ALA A N 1
ATOM 597 C CA . ALA A 1 79 ? 19.75 -11.516 10 1 32.62 79 ALA A CA 1
ATOM 598 C C . ALA A 1 79 ? 20.109 -10.195 9.32 1 32.62 79 ALA A C 1
ATOM 600 O O . ALA A 1 79 ? 20.859 -9.391 9.867 1 32.62 79 ALA A O 1
ATOM 601 N N . PRO A 1 80 ? 20 -10.102 8.055 1 31.34 80 PRO A N 1
ATOM 602 C CA . PRO A 1 80 ? 20.281 -8.797 7.453 1 31.34 80 PRO A CA 1
ATOM 603 C C . PRO A 1 80 ? 19.578 -7.652 8.18 1 31.34 80 PRO A C 1
ATOM 605 O O . PRO A 1 80 ? 18.438 -7.793 8.617 1 31.34 80 PRO A O 1
ATOM 608 N N . VAL A 1 81 ? 20.281 -6.902 9.031 1 33.53 81 VAL A N 1
ATOM 609 C CA . VAL A 1 81 ? 19.984 -5.648 9.719 1 33.53 81 VAL A CA 1
ATOM 610 C C . VAL A 1 81 ? 19.219 -4.711 8.773 1 33.53 81 VAL A C 1
ATOM 612 O O . VAL A 1 81 ? 19 -3.545 9.102 1 33.53 81 VAL A O 1
ATOM 615 N N . SER A 1 82 ? 19 -5.145 7.57 1 39.97 82 SER A N 1
ATOM 616 C CA . SER A 1 82 ? 18.5 -4.094 6.691 1 39.97 82 SER A CA 1
ATOM 617 C C . SER A 1 82 ? 17.156 -3.557 7.18 1 39.97 82 SER A C 1
ATOM 619 O O . SER A 1 82 ? 16.875 -2.365 7.043 1 39.97 82 SER A O 1
ATOM 621 N N . GLY A 1 83 ? 16.266 -4.406 7.75 1 43.78 83 GLY A N 1
ATOM 622 C CA . GLY A 1 83 ? 14.961 -3.906 8.117 1 43.78 83 GLY A CA 1
ATOM 623 C C . GLY A 1 83 ? 15 -2.953 9.297 1 43.78 83 GLY A C 1
ATOM 624 O O . GLY A 1 83 ? 14.086 -2.145 9.477 1 43.78 83 GLY A O 1
ATOM 625 N N . ASN A 1 84 ? 16.047 -3.053 10.102 1 48.38 84 ASN A N 1
ATOM 626 C CA . ASN A 1 84 ? 16.078 -2.299 11.352 1 48.38 84 ASN A CA 1
ATOM 627 C C . ASN A 1 84 ? 16.922 -1.033 11.227 1 48.38 84 ASN A C 1
ATOM 629 O O . ASN A 1 84 ? 17.406 -0.503 12.219 1 48.38 84 ASN A O 1
ATOM 633 N N . SER A 1 85 ? 17.016 -0.663 9.969 1 62.81 85 SER A N 1
ATOM 634 C CA . SER A 1 85 ? 17.719 0.606 9.852 1 62.81 85 SER A CA 1
ATOM 635 C C . SER A 1 85 ? 16.844 1.772 10.297 1 62.81 85 SER A C 1
ATOM 637 O O . SER A 1 85 ? 15.617 1.675 10.273 1 62.81 85 SER A O 1
ATOM 639 N N . LEU A 1 86 ? 17.531 2.648 10.922 1 71.12 86 LEU A N 1
ATOM 640 C CA . LEU A 1 86 ? 16.812 3.859 11.312 1 71.12 86 LEU A CA 1
ATOM 641 C C . LEU A 1 86 ? 16.016 4.41 10.141 1 71.12 86 LEU A C 1
ATOM 643 O O . LEU A 1 86 ? 14.906 4.93 10.328 1 71.12 86 LEU A O 1
ATOM 647 N N . GLY A 1 87 ? 16.547 4.164 8.938 1 77.81 87 GLY A N 1
ATOM 648 C CA . GLY A 1 87 ? 15.844 4.605 7.75 1 77.81 87 GLY A CA 1
ATOM 649 C C . GLY A 1 87 ? 14.539 3.867 7.527 1 77.81 87 GLY A C 1
ATOM 650 O O . GLY A 1 87 ? 13.523 4.48 7.184 1 77.81 87 GLY A O 1
ATOM 651 N N . ALA A 1 88 ? 14.594 2.609 7.754 1 81.81 88 ALA A N 1
ATOM 652 C CA . ALA A 1 88 ? 13.391 1.794 7.598 1 81.81 88 ALA A CA 1
ATOM 653 C C . ALA A 1 88 ? 12.352 2.137 8.656 1 81.81 88 ALA A C 1
ATOM 655 O O . ALA A 1 88 ? 11.156 2.195 8.367 1 81.81 88 ALA A O 1
ATOM 656 N N . LEU A 1 89 ? 12.812 2.365 9.852 1 78.88 89 LEU A N 1
ATOM 657 C CA . LEU A 1 89 ? 11.898 2.713 10.945 1 78.88 89 LEU A CA 1
ATOM 658 C C . LEU A 1 89 ? 11.219 4.047 10.672 1 78.88 89 LEU A C 1
ATOM 660 O O . LEU A 1 89 ? 10.008 4.18 10.852 1 78.88 89 LEU A O 1
ATOM 664 N N . ARG A 1 90 ? 12.031 5.016 10.195 1 84.44 90 ARG A N 1
ATOM 665 C CA . ARG A 1 90 ? 11.492 6.34 9.891 1 84.44 90 ARG A CA 1
ATOM 666 C C . ARG A 1 90 ? 10.516 6.285 8.727 1 84.44 90 ARG A C 1
ATOM 668 O O . ARG A 1 90 ? 9.547 7.055 8.688 1 84.44 90 ARG A O 1
ATOM 675 N N . ALA A 1 91 ? 10.734 5.352 7.84 1 90.56 91 ALA A N 1
ATOM 676 C CA . ALA A 1 91 ? 9.961 5.301 6.598 1 90.56 91 ALA A CA 1
ATOM 677 C C . ALA A 1 91 ? 8.75 4.395 6.738 1 90.56 91 ALA A C 1
ATOM 679 O O . ALA A 1 91 ? 7.918 4.312 5.832 1 90.56 91 ALA A O 1
ATOM 680 N N . GLU A 1 92 ? 8.617 3.758 7.828 1 86.56 92 GLU A N 1
ATOM 681 C CA . GLU A 1 92 ? 7.59 2.736 8 1 86.56 92 GLU A CA 1
ATOM 682 C C . GLU A 1 92 ? 6.195 3.307 7.754 1 86.56 92 GLU A C 1
ATOM 684 O O . GLU A 1 92 ? 5.867 4.387 8.242 1 86.56 92 GLU A O 1
ATOM 689 N N . ILE A 1 93 ? 5.43 2.615 6.91 1 88.75 93 ILE A N 1
ATOM 690 C CA . ILE A 1 93 ? 4.008 2.906 6.746 1 88.75 93 ILE A CA 1
ATOM 691 C C . ILE A 1 93 ? 3.188 1.993 7.656 1 88.75 93 ILE A C 1
ATOM 693 O O . ILE A 1 93 ? 3.141 0.779 7.445 1 88.75 93 ILE A O 1
ATOM 697 N N . LYS A 1 94 ? 2.57 2.582 8.516 1 76.31 94 LYS A N 1
ATOM 698 C CA . LYS A 1 94 ? 1.839 1.818 9.523 1 76.31 94 LYS A CA 1
ATOM 699 C C . LYS A 1 94 ? 0.402 1.558 9.078 1 76.31 94 LYS A C 1
ATOM 701 O O . LYS A 1 94 ? -0.292 2.473 8.633 1 76.31 94 LYS A O 1
ATOM 706 N N . PRO A 1 95 ? -0.121 0.34 9.062 1 70.94 95 PRO A N 1
ATOM 707 C CA . PRO A 1 95 ? -1.475 0.01 8.609 1 70.94 95 PRO A CA 1
ATOM 708 C C . PRO A 1 95 ? -2.559 0.597 9.508 1 70.94 95 PRO A C 1
ATOM 710 O O . PRO A 1 95 ? -3.691 0.8 9.07 1 70.94 95 PRO A O 1
ATOM 713 N N . GLY A 1 96 ? -2.367 1.087 10.648 1 69.81 96 GLY A N 1
ATOM 714 C CA . GLY A 1 96 ? -3.367 1.581 11.586 1 69.81 96 GLY A CA 1
ATOM 715 C C . GLY A 1 96 ? -3.662 3.059 11.414 1 69.81 96 GLY A C 1
ATOM 716 O O . GLY A 1 96 ? -3.301 3.656 10.398 1 69.81 96 GLY A O 1
ATOM 717 N N . VAL A 1 97 ? -4.688 3.443 12.125 1 80.62 97 VAL A N 1
ATOM 718 C CA . VAL A 1 97 ? -5.066 4.852 12.18 1 80.62 97 VAL A CA 1
ATOM 719 C C . VAL A 1 97 ? -4.473 5.492 13.438 1 80.62 97 VAL A C 1
ATOM 721 O O . VAL A 1 97 ? -4.289 4.824 14.453 1 80.62 97 VAL A O 1
ATOM 724 N N . ARG A 1 98 ? -4.078 6.727 13.289 1 80.5 98 ARG A N 1
ATOM 725 C CA . ARG A 1 98 ? -3.541 7.422 14.453 1 80.5 98 ARG A CA 1
ATOM 726 C C . ARG A 1 98 ? -4.242 8.758 14.664 1 80.5 98 ARG A C 1
ATOM 728 O O . ARG A 1 98 ? -4.789 9.336 13.719 1 80.5 98 ARG A O 1
ATOM 735 N N . GLU A 1 99 ? -4.203 9.125 15.891 1 83 99 GLU A N 1
ATOM 736 C CA . GLU A 1 99 ? -4.762 10.414 16.266 1 83 99 GLU A CA 1
ATOM 737 C C . GLU A 1 99 ? -3.666 11.469 16.422 1 83 99 GLU A C 1
ATOM 739 O O . GLU A 1 99 ? -2.621 11.203 17.016 1 83 99 GLU A O 1
ATOM 744 N N . ILE A 1 100 ? -3.938 12.617 15.844 1 87 100 ILE A N 1
ATOM 745 C CA . ILE A 1 100 ? -3 13.734 15.906 1 87 100 ILE A CA 1
ATOM 746 C C . ILE A 1 100 ? -3.703 14.961 16.469 1 87 100 ILE A C 1
ATOM 748 O O . ILE A 1 100 ? -4.863 15.227 16.156 1 87 100 ILE A O 1
ATOM 752 N N . HIS A 1 101 ? -2.979 15.648 17.297 1 87.44 101 HIS A N 1
ATOM 753 C CA . HIS A 1 101 ? -3.455 16.938 17.797 1 87.44 101 HIS A CA 1
ATOM 754 C C . HIS A 1 101 ? -2.709 18.094 17.156 1 87.44 101 HIS A C 1
ATOM 756 O O . HIS A 1 101 ? -1.545 18.344 17.484 1 87.44 101 HIS A O 1
ATOM 762 N N . LEU A 1 102 ? -3.43 18.797 16.344 1 92.94 102 LEU A N 1
ATOM 763 C CA . LEU A 1 102 ? -2.875 19.906 15.57 1 92.94 102 LEU A CA 1
ATOM 764 C C . LEU A 1 102 ? -3.283 21.25 16.172 1 92.94 102 LEU A C 1
ATOM 766 O O . LEU A 1 102 ? -4.266 21.328 16.906 1 92.94 102 LEU A O 1
ATOM 770 N N . CYS A 1 103 ? -2.494 22.266 15.961 1 92 103 CYS A N 1
ATOM 771 C CA . CYS A 1 103 ? -2.812 23.641 16.344 1 92 103 CYS A CA 1
ATOM 772 C C . CYS A 1 103 ? -2.529 24.594 15.203 1 92 103 CYS A C 1
ATOM 774 O O . CYS A 1 103 ? -2.135 24.188 14.109 1 92 103 CYS A O 1
ATOM 776 N N . LYS A 1 104 ? -2.842 25.812 15.484 1 94.19 104 LYS A N 1
ATOM 777 C CA . LYS A 1 104 ? -2.508 26.859 14.531 1 94.19 104 LYS A CA 1
ATOM 778 C C . LYS A 1 104 ? -1.389 27.75 15.062 1 94.19 104 LYS A C 1
ATOM 780 O O . LYS A 1 104 ? -1.197 27.859 16.281 1 94.19 104 LYS A O 1
ATOM 785 N N . ASP A 1 105 ? -0.671 28.281 14.125 1 88.69 105 ASP A N 1
ATOM 786 C CA . ASP A 1 105 ? 0.365 29.219 14.547 1 88.69 105 ASP A CA 1
ATOM 787 C C . ASP A 1 105 ? -0.222 30.609 14.805 1 88.69 105 ASP A C 1
ATOM 789 O O . ASP A 1 105 ? -1.443 30.781 14.836 1 88.69 105 ASP A O 1
ATOM 793 N N . GLU A 1 106 ? 0.634 31.625 15.047 1 89.69 106 GLU A N 1
ATOM 794 C CA . GLU A 1 106 ? 0.208 32.969 15.414 1 89.69 106 GLU A CA 1
ATOM 795 C C . GLU A 1 106 ? -0.614 33.625 14.297 1 89.69 106 GLU A C 1
ATOM 797 O O . GLU A 1 106 ? -1.409 34.531 14.547 1 89.69 106 GLU A O 1
ATOM 802 N N . ARG A 1 107 ? -0.437 33.188 13.117 1 93.88 107 ARG A N 1
ATOM 803 C CA . ARG A 1 107 ? -1.155 33.719 11.969 1 93.88 107 ARG A CA 1
ATOM 804 C C . ARG A 1 107 ? -2.438 32.938 11.703 1 93.88 107 ARG A C 1
ATOM 806 O O . ARG A 1 107 ? -3.123 33.188 10.711 1 93.88 107 ARG A O 1
ATOM 813 N N . GLY A 1 108 ? -2.707 31.922 12.523 1 93.88 108 GLY A N 1
ATOM 814 C CA . GLY A 1 108 ? -3.92 31.125 12.367 1 93.88 108 GLY A CA 1
ATOM 815 C C . GLY A 1 108 ? -3.791 30.031 11.328 1 93.88 108 GLY A C 1
ATOM 816 O O . GLY A 1 108 ? -4.797 29.547 10.812 1 93.88 108 GLY A O 1
ATOM 817 N N . LYS A 1 109 ? -2.561 29.656 11.039 1 95.12 109 LYS A N 1
ATOM 818 C CA . LYS A 1 109 ? -2.322 28.688 9.969 1 95.12 109 LYS A CA 1
ATOM 819 C C . LYS A 1 109 ? -1.782 27.375 10.531 1 95.12 109 LYS A C 1
ATOM 821 O O . LYS A 1 109 ? -1.067 27.375 11.539 1 95.12 109 LYS A O 1
ATOM 826 N N . THR A 1 110 ? -2.146 26.297 9.836 1 96.88 110 THR A N 1
ATOM 827 C CA . THR A 1 110 ? -1.632 25 10.258 1 96.88 110 THR A CA 1
ATOM 828 C C . THR A 1 110 ? -0.399 24.625 9.445 1 96.88 110 THR A C 1
ATOM 830 O O . THR A 1 110 ? 0.41 23.797 9.875 1 96.88 110 THR A O 1
ATOM 833 N N . GLY A 1 111 ? -0.296 25.141 8.258 1 96.38 111 GLY A N 1
ATOM 834 C CA . GLY A 1 111 ? 0.765 24.766 7.336 1 96.38 111 GLY A CA 1
ATOM 835 C C . GLY A 1 111 ? 0.41 23.578 6.469 1 96.38 111 GLY A C 1
ATOM 836 O O . GLY A 1 111 ? 1.289 22.953 5.867 1 96.38 111 GLY A O 1
ATOM 837 N N . LEU A 1 112 ? -0.864 23.281 6.363 1 96 112 LEU A N 1
ATOM 838 C CA . LEU A 1 112 ? -1.326 22.125 5.617 1 96 112 LEU A CA 1
ATOM 839 C C . LEU A 1 112 ? -2.047 22.547 4.34 1 96 112 LEU A C 1
ATOM 841 O O . LEU A 1 112 ? -2.777 23.547 4.34 1 96 112 LEU A O 1
ATOM 845 N N . ARG A 1 113 ? -1.798 21.828 3.336 1 96.75 113 ARG A N 1
ATOM 846 C CA . ARG A 1 113 ? -2.703 21.812 2.191 1 96.75 113 ARG A CA 1
ATOM 847 C C . ARG A 1 113 ? -3.307 20.438 1.98 1 96.75 113 ARG A C 1
ATOM 849 O O . ARG A 1 113 ? -2.607 19.422 2.086 1 96.75 113 ARG A O 1
ATOM 856 N N . LEU A 1 114 ? -4.574 20.438 1.715 1 97.38 114 LEU A N 1
ATOM 857 C CA . LEU A 1 114 ? -5.316 19.188 1.562 1 97.38 114 LEU A CA 1
ATOM 858 C C . LEU A 1 114 ? -5.863 19.062 0.145 1 97.38 114 LEU A C 1
ATOM 860 O O . LEU A 1 114 ? -6.039 20.047 -0.557 1 97.38 114 LEU A O 1
ATOM 864 N N . GLN A 1 115 ? -6.094 17.828 -0.266 1 97.06 115 GLN A N 1
ATOM 865 C CA . GLN A 1 115 ? -6.633 17.516 -1.585 1 97.06 115 GLN A CA 1
ATOM 866 C C . GLN A 1 115 ? -7.652 16.375 -1.506 1 97.06 115 GLN A C 1
ATOM 868 O O . GLN A 1 115 ? -7.418 15.375 -0.833 1 97.06 115 GLN A O 1
ATOM 873 N N . ALA A 1 116 ? -8.781 16.609 -2.133 1 97.19 116 ALA A N 1
ATOM 874 C CA . ALA A 1 116 ? -9.781 15.562 -2.238 1 97.19 116 ALA A CA 1
ATOM 875 C C . ALA A 1 116 ? -9.469 14.617 -3.398 1 97.19 116 ALA A C 1
ATOM 877 O O . ALA A 1 116 ? -9.234 15.07 -4.523 1 97.19 116 ALA A O 1
ATOM 878 N N . ILE A 1 117 ? -9.422 13.344 -3.127 1 96.06 117 ILE A N 1
ATOM 879 C CA . ILE A 1 117 ? -9.203 12.297 -4.121 1 96.06 117 ILE A CA 1
ATOM 880 C C . ILE A 1 117 ? -10.141 11.125 -3.85 1 96.06 117 ILE A C 1
ATOM 882 O O . ILE A 1 117 ? -10.109 10.539 -2.766 1 96.06 117 ILE A O 1
ATOM 886 N N . ASP A 1 118 ? -11.008 10.758 -4.773 1 96.25 118 ASP A N 1
ATOM 887 C CA . ASP A 1 118 ? -11.836 9.555 -4.715 1 96.25 118 ASP A CA 1
ATOM 888 C C . ASP A 1 118 ? -12.617 9.492 -3.408 1 96.25 118 ASP A C 1
ATOM 890 O O . ASP A 1 118 ? -12.617 8.461 -2.73 1 96.25 118 ASP A O 1
ATOM 894 N N . LYS A 1 119 ? -13.094 10.578 -2.984 1 96.69 119 LYS A N 1
ATOM 895 C CA . LYS A 1 119 ? -13.953 10.75 -1.82 1 96.69 119 LYS A CA 1
ATOM 896 C C . LYS A 1 119 ? -13.156 10.664 -0.524 1 96.69 119 LYS A C 1
ATOM 898 O O . LYS A 1 119 ? -13.727 10.508 0.556 1 96.69 119 LYS A O 1
ATOM 903 N N . GLY A 1 120 ? -11.844 10.703 -0.638 1 97.44 120 GLY A N 1
ATOM 904 C CA . GLY A 1 120 ? -10.977 10.859 0.514 1 97.44 120 GLY A CA 1
ATOM 905 C C . GLY A 1 120 ? -10.266 12.203 0.548 1 97.44 120 GLY A C 1
ATOM 906 O O . GLY A 1 120 ? -10.242 12.922 -0.454 1 97.44 120 GLY A O 1
ATOM 907 N N . ILE A 1 121 ? -9.805 12.562 1.728 1 98.12 121 ILE A N 1
ATOM 908 C CA . ILE A 1 121 ? -9.023 13.781 1.908 1 98.12 121 ILE A CA 1
ATOM 909 C C . ILE A 1 121 ? -7.574 13.422 2.246 1 98.12 121 ILE A C 1
ATOM 911 O O . ILE A 1 121 ? -7.32 12.641 3.164 1 98.12 121 ILE A O 1
ATOM 915 N N . PHE A 1 122 ? -6.66 14.039 1.494 1 98.31 122 PHE A N 1
ATOM 916 C CA . PHE A 1 122 ? -5.262 13.664 1.638 1 98.31 122 PHE A CA 1
ATOM 917 C C . PHE A 1 122 ? -4.391 14.891 1.87 1 98.31 122 PHE A C 1
ATOM 919 O O . PHE A 1 122 ? -4.703 15.984 1.381 1 98.31 122 PHE A O 1
ATOM 926 N N . VAL A 1 123 ? -3.344 14.688 2.615 1 98 123 VAL A N 1
ATOM 927 C CA . VAL A 1 123 ? -2.334 15.719 2.809 1 98 123 VAL A CA 1
ATOM 928 C C . VAL A 1 123 ? -1.504 15.875 1.535 1 98 123 VAL A C 1
ATOM 930 O O . VAL A 1 123 ? -0.802 14.945 1.127 1 98 123 VAL A O 1
ATOM 933 N N . GLN A 1 124 ? -1.573 17.031 0.987 1 97.38 124 GLN A N 1
ATOM 934 C CA . GLN A 1 124 ? -0.888 17.344 -0.263 1 97.38 124 GLN A CA 1
ATOM 935 C C . GLN A 1 124 ? 0.432 18.062 -0.002 1 97.38 124 GLN A C 1
ATOM 937 O O . GLN A 1 124 ? 1.389 17.906 -0.765 1 97.38 124 GLN A O 1
ATOM 942 N N . LEU A 1 125 ? 0.432 18.844 1.008 1 97.25 125 LEU A N 1
ATOM 943 C CA . LEU A 1 125 ? 1.596 19.656 1.348 1 97.25 125 LEU A CA 1
ATOM 944 C C . LEU A 1 125 ? 1.699 19.844 2.855 1 97.25 125 LEU A C 1
ATOM 946 O O . LEU A 1 125 ? 0.695 20.109 3.523 1 97.25 125 LEU A O 1
ATOM 950 N N . VAL A 1 126 ? 2.852 19.656 3.359 1 97.56 126 VAL A N 1
ATOM 951 C CA . VAL A 1 126 ? 3.219 20.016 4.723 1 97.56 126 VAL A CA 1
ATOM 952 C C . VAL A 1 126 ? 4.34 21.047 4.703 1 97.56 126 VAL A C 1
ATOM 954 O O . VAL A 1 126 ? 5.461 20.75 4.277 1 97.56 126 VAL A O 1
ATOM 957 N N . GLN A 1 127 ? 4.055 22.141 5.164 1 95.56 127 GLN A N 1
ATOM 958 C CA . GLN A 1 127 ? 5.035 23.219 5.125 1 95.56 127 GLN A CA 1
ATOM 959 C C . GLN A 1 127 ? 6.047 23.078 6.258 1 95.56 127 GLN A C 1
ATOM 961 O O . GLN A 1 127 ? 5.688 22.734 7.383 1 95.56 127 GLN A O 1
ATOM 966 N N . ALA A 1 128 ? 7.289 23.438 5.977 1 93.62 128 ALA A N 1
ATOM 967 C CA . ALA A 1 128 ? 8.375 23.359 6.949 1 93.62 128 ALA A CA 1
ATOM 968 C C . ALA A 1 128 ? 8.148 24.312 8.117 1 93.62 128 ALA A C 1
ATOM 970 O O . ALA A 1 128 ? 7.691 25.438 7.918 1 93.62 128 ALA A O 1
ATOM 971 N N . ASN A 1 129 ? 8.438 23.859 9.328 1 89.44 129 ASN A N 1
ATOM 972 C CA . ASN A 1 129 ? 8.422 24.656 10.539 1 89.44 129 ASN A CA 1
ATOM 973 C C . ASN A 1 129 ? 7.023 25.203 10.828 1 89.44 129 ASN A C 1
ATOM 975 O O . ASN A 1 129 ? 6.871 26.375 11.18 1 89.44 129 ASN A O 1
ATOM 979 N N . THR A 1 130 ? 6.047 24.469 10.547 1 92.19 130 THR A N 1
ATOM 980 C CA . THR A 1 130 ? 4.66 24.781 10.867 1 92.19 130 THR A CA 1
ATOM 981 C C . THR A 1 130 ? 4.086 23.734 11.828 1 92.19 130 THR A C 1
ATOM 983 O O . THR A 1 130 ? 4.688 22.688 12.055 1 92.19 130 THR A O 1
ATOM 986 N N . PRO A 1 131 ? 2.93 24 12.406 1 92.06 131 PRO A N 1
ATOM 987 C CA . PRO A 1 131 ? 2.305 23.016 13.305 1 92.06 131 PRO A CA 1
ATOM 988 C C . PRO A 1 131 ? 2.1 21.656 12.641 1 92.06 131 PRO A C 1
ATOM 990 O O . PRO A 1 131 ? 2.289 20.625 13.281 1 92.06 131 PRO A O 1
ATOM 993 N N . ALA A 1 132 ? 1.787 21.656 11.398 1 95.31 132 ALA A N 1
ATOM 994 C CA . ALA A 1 132 ? 1.556 20.406 10.68 1 95.31 132 ALA A CA 1
ATOM 995 C C . ALA A 1 132 ? 2.816 19.547 10.664 1 95.31 132 ALA A C 1
ATOM 997 O O . ALA A 1 132 ? 2.752 18.344 10.898 1 95.31 132 ALA A O 1
ATOM 998 N N . SER A 1 133 ? 3.951 20.203 10.336 1 92.62 133 SER A N 1
ATOM 999 C CA . SER A 1 133 ? 5.203 19.453 10.297 1 92.62 133 SER A CA 1
ATOM 1000 C C . SER A 1 133 ? 5.605 18.984 11.688 1 92.62 133 SER A C 1
ATOM 1002 O O . SER A 1 133 ? 6.133 17.875 11.844 1 92.62 133 SER A O 1
ATOM 1004 N N . LEU A 1 134 ? 5.297 19.734 12.68 1 88.44 134 LEU A N 1
ATOM 1005 C CA . LEU A 1 134 ? 5.715 19.438 14.039 1 88.44 134 LEU A CA 1
ATOM 1006 C C . LEU A 1 134 ? 4.977 18.219 14.586 1 88.44 134 LEU A C 1
ATOM 1008 O O . LEU A 1 134 ? 5.535 17.453 15.367 1 88.44 134 LEU A O 1
ATOM 1012 N N . VAL A 1 135 ? 3.789 18.047 14.141 1 89.19 135 VAL A N 1
ATOM 1013 C CA . VAL A 1 135 ? 3.012 16.938 14.695 1 89.19 135 VAL A CA 1
ATOM 1014 C C . VAL A 1 135 ? 3.219 15.68 13.852 1 89.19 135 VAL A C 1
ATOM 1016 O O . VAL A 1 135 ? 2.613 14.641 14.117 1 89.19 135 VAL A O 1
ATOM 1019 N N . GLY A 1 136 ? 3.914 15.75 12.742 1 90.94 136 GLY A N 1
ATOM 1020 C CA . GLY A 1 136 ? 4.352 14.562 12.023 1 90.94 136 GLY A CA 1
ATOM 1021 C C . GLY A 1 136 ? 3.443 14.203 10.859 1 90.94 136 GLY A C 1
ATOM 1022 O O . GLY A 1 136 ? 3.449 13.062 10.391 1 90.94 136 GLY A O 1
ATOM 1023 N N . LEU A 1 137 ? 2.621 15.062 10.422 1 95.06 137 LEU A N 1
ATOM 1024 C CA . LEU A 1 137 ? 1.858 14.82 9.195 1 95.06 137 LEU A CA 1
ATOM 1025 C C . LEU A 1 137 ? 2.783 14.734 7.988 1 95.06 137 LEU A C 1
ATOM 1027 O O . LEU A 1 137 ? 3.805 15.422 7.93 1 95.06 137 LEU A O 1
ATOM 1031 N N . ARG A 1 138 ? 2.418 13.891 7.105 1 96.5 138 ARG A N 1
ATOM 1032 C CA . ARG A 1 138 ? 3.248 13.648 5.93 1 96.5 138 ARG A CA 1
ATOM 1033 C C . ARG A 1 138 ? 2.42 13.719 4.652 1 96.5 138 ARG A C 1
ATOM 1035 O O . ARG A 1 138 ? 1.207 13.5 4.68 1 96.5 138 ARG A O 1
ATOM 1042 N N . PHE A 1 139 ? 3.141 13.992 3.615 1 97.5 139 PHE A N 1
ATOM 1043 C CA . PHE A 1 139 ? 2.518 13.898 2.301 1 97.5 139 PHE A CA 1
ATOM 1044 C C . PHE A 1 139 ? 1.879 12.523 2.105 1 97.5 139 PHE A C 1
ATOM 1046 O O . PHE A 1 139 ? 2.514 11.5 2.355 1 97.5 139 PHE A O 1
ATOM 1053 N N . GLY A 1 140 ? 0.612 12.555 1.666 1 97.75 140 GLY A N 1
ATOM 1054 C CA . GLY A 1 140 ? -0.043 11.297 1.332 1 97.75 140 GLY A CA 1
ATOM 1055 C C . GLY A 1 140 ? -0.868 10.734 2.473 1 97.75 140 GLY A C 1
ATOM 1056 O O . GLY A 1 140 ? -1.638 9.789 2.281 1 97.75 140 GLY A O 1
ATOM 1057 N N . ASP A 1 141 ? -0.696 11.273 3.637 1 97.56 141 ASP A N 1
ATOM 1058 C CA . ASP A 1 141 ? -1.594 10.875 4.719 1 97.56 141 ASP A CA 1
ATOM 1059 C C . ASP A 1 141 ? -3.055 11.086 4.324 1 97.56 141 ASP A C 1
ATOM 1061 O O . ASP A 1 141 ? -3.396 12.094 3.705 1 97.56 141 ASP A O 1
ATOM 1065 N N . GLN A 1 142 ? -3.859 10.094 4.68 1 97.88 142 GLN A N 1
ATOM 1066 C CA . GLN A 1 142 ? -5.297 10.266 4.5 1 97.88 142 GLN A CA 1
ATOM 1067 C C . GLN A 1 142 ? -5.957 10.766 5.781 1 97.88 142 GLN A C 1
ATOM 1069 O O . GLN A 1 142 ? -5.797 10.156 6.844 1 97.88 142 GLN A O 1
ATOM 1074 N N . ILE A 1 143 ? -6.668 11.898 5.707 1 98.06 143 ILE A N 1
ATOM 1075 C CA . ILE A 1 143 ? -7.414 12.43 6.844 1 98.06 143 ILE A CA 1
ATOM 1076 C C . ILE A 1 143 ? -8.805 11.812 6.879 1 98.06 143 ILE A C 1
ATOM 1078 O O . ILE A 1 143 ? -9.594 11.984 5.945 1 98.06 143 ILE A O 1
ATOM 1082 N N . LEU A 1 144 ? -9.078 11.18 7.973 1 95.19 144 LEU A N 1
ATOM 1083 C CA . LEU A 1 144 ? -10.359 10.484 8.078 1 95.19 144 LEU A CA 1
ATOM 1084 C C . LEU A 1 144 ? -11.375 11.328 8.836 1 95.19 144 LEU A C 1
ATOM 1086 O O . LEU A 1 144 ? -12.562 11.336 8.484 1 95.19 144 LEU A O 1
ATOM 1090 N N . GLN A 1 145 ? -10.906 12 9.852 1 96 145 GLN A N 1
ATOM 1091 C CA . GLN A 1 145 ? -11.789 12.828 10.672 1 96 145 GLN A CA 1
ATOM 1092 C C . GLN A 1 145 ? -11.086 14.109 11.117 1 96 145 GLN A C 1
ATOM 1094 O O . GLN A 1 145 ? -9.883 14.109 11.375 1 96 145 GLN A O 1
ATOM 1099 N N . ILE A 1 146 ? -11.805 15.164 11.234 1 96.88 146 ILE A N 1
ATOM 1100 C CA . ILE A 1 146 ? -11.383 16.406 11.867 1 96.88 146 ILE A CA 1
ATOM 1101 C C . ILE A 1 146 ? -12.391 16.797 12.953 1 96.88 146 ILE A C 1
ATOM 1103 O O . ILE A 1 146 ? -13.57 17.016 12.664 1 96.88 146 ILE A O 1
ATOM 1107 N N . ASP A 1 147 ? -11.914 16.844 14.141 1 94.5 147 ASP A N 1
ATOM 1108 C CA . ASP A 1 147 ? -12.742 17.172 15.289 1 94.5 147 ASP A CA 1
ATOM 1109 C C . ASP A 1 147 ? -14.023 16.344 15.312 1 94.5 147 ASP A C 1
ATOM 1111 O O . ASP A 1 147 ? -15.125 16.891 15.461 1 94.5 147 ASP A O 1
ATOM 1115 N N . GLY A 1 148 ? -13.836 15.102 15.047 1 89.75 148 GLY A N 1
ATOM 1116 C CA . GLY A 1 148 ? -14.93 14.156 15.188 1 89.75 148 GLY A CA 1
ATOM 1117 C C . GLY A 1 148 ? -15.82 14.078 13.969 1 89.75 148 GLY A C 1
ATOM 1118 O O . GLY A 1 148 ? -16.719 13.242 13.898 1 89.75 148 GLY A O 1
ATOM 1119 N N . ARG A 1 149 ? -15.547 14.859 12.992 1 95.5 149 ARG A N 1
ATOM 1120 C CA . ARG A 1 149 ? -16.344 14.844 11.766 1 95.5 149 ARG A CA 1
ATOM 1121 C C . ARG A 1 149 ? -15.672 14.016 10.68 1 95.5 149 ARG A C 1
ATOM 1123 O O . ARG A 1 149 ? -14.508 14.25 10.352 1 95.5 149 ARG A O 1
ATOM 1130 N N . ASP A 1 150 ? -16.438 13.133 10.055 1 92.81 150 ASP A N 1
ATOM 1131 C CA . ASP A 1 150 ? -15.914 12.297 8.977 1 92.81 150 ASP A CA 1
ATOM 1132 C C . ASP A 1 150 ? -15.648 13.125 7.723 1 92.81 150 ASP A C 1
ATOM 1134 O O . ASP A 1 150 ? -16.516 13.891 7.281 1 92.81 150 ASP A O 1
ATOM 1138 N N . CYS A 1 151 ? -14.531 12.875 7.105 1 96.94 151 CYS A N 1
ATOM 1139 C CA . CYS A 1 151 ? -14.102 13.711 5.992 1 96.94 151 CYS A CA 1
ATOM 1140 C C . CYS A 1 151 ? -14.531 13.109 4.656 1 96.94 151 CYS A C 1
ATOM 1142 O O . CYS A 1 151 ? -14.414 13.758 3.613 1 96.94 151 CYS A O 1
ATOM 1144 N N . ALA A 1 152 ? -14.984 11.875 4.699 1 96.19 152 ALA A N 1
ATOM 1145 C CA . ALA A 1 152 ? -15.328 11.188 3.453 1 96.19 152 ALA A CA 1
ATOM 1146 C C . ALA A 1 152 ? -16.312 12.008 2.629 1 96.19 152 ALA A C 1
ATOM 1148 O O . ALA A 1 152 ? -17.359 12.43 3.143 1 96.19 152 ALA A O 1
ATOM 1149 N N . GLY A 1 153 ? -15.969 12.227 1.355 1 96.56 153 GLY A N 1
ATOM 1150 C CA . GLY A 1 153 ? -16.875 12.898 0.441 1 96.56 153 GLY A CA 1
ATOM 1151 C C . GLY A 1 153 ? -16.703 14.406 0.429 1 96.56 153 GLY A C 1
ATOM 1152 O O . GLY A 1 153 ? -17.312 15.102 -0.389 1 96.56 153 GLY A O 1
ATOM 1153 N N . TRP A 1 154 ? -15.898 14.938 1.329 1 97.56 154 TRP A N 1
ATOM 1154 C CA . TRP A 1 154 ? -15.656 16.375 1.328 1 97.56 154 TRP A CA 1
ATOM 1155 C C . TRP A 1 154 ? -14.914 16.812 0.066 1 97.56 154 TRP A C 1
ATOM 1157 O O . TRP A 1 154 ? -14.125 16.031 -0.488 1 97.56 154 TRP A O 1
ATOM 1167 N N . SER A 1 155 ? -15.211 18.031 -0.344 1 97.44 155 SER A N 1
ATOM 1168 C CA . SER A 1 155 ? -14.359 18.688 -1.324 1 97.44 155 SER A CA 1
ATOM 1169 C C . SER A 1 155 ? -13.102 19.266 -0.669 1 97.44 155 SER A C 1
ATOM 1171 O O . SER A 1 155 ? -13.039 19.391 0.555 1 97.44 155 SER A O 1
ATOM 1173 N N . THR A 1 156 ? -12.203 19.609 -1.474 1 97 156 THR A N 1
ATOM 1174 C CA . THR A 1 156 ? -10.992 20.281 -0.998 1 97 156 THR A CA 1
ATOM 1175 C C . THR A 1 156 ? -11.344 21.578 -0.268 1 97 156 THR A C 1
ATOM 1177 O O . THR A 1 156 ? -10.836 21.828 0.823 1 97 156 THR A O 1
ATOM 1180 N N . ASP A 1 157 ? -12.219 22.344 -0.835 1 97.44 157 ASP A N 1
ATOM 1181 C CA . ASP A 1 157 ? -12.617 23.609 -0.244 1 97.44 157 ASP A CA 1
ATOM 1182 C C . ASP A 1 157 ? -13.266 23.406 1.122 1 97.44 157 ASP A C 1
ATOM 1184 O O . ASP A 1 157 ? -12.961 24.125 2.078 1 97.44 157 ASP A O 1
ATOM 1188 N N . LYS A 1 158 ? -14.102 22.453 1.18 1 97.94 158 LYS A N 1
ATOM 1189 C CA . LYS A 1 158 ? -14.766 22.172 2.449 1 97.94 158 LYS A CA 1
ATOM 1190 C C . LYS A 1 158 ? -13.758 21.766 3.52 1 97.94 158 LYS A C 1
ATOM 1192 O O . LYS A 1 158 ? -13.836 22.234 4.656 1 97.94 158 LYS A O 1
ATOM 1197 N N . ALA A 1 159 ? -12.867 20.906 3.186 1 98.06 159 ALA A N 1
ATOM 1198 C CA . ALA A 1 159 ? -11.836 20.484 4.125 1 98.06 159 ALA A CA 1
ATOM 1199 C C . ALA A 1 159 ? -11.047 21.672 4.656 1 98.06 159 ALA A C 1
ATOM 1201 O O . ALA A 1 159 ? -10.82 21.797 5.863 1 98.06 159 ALA A O 1
ATOM 1202 N N . HIS A 1 160 ? -10.672 22.562 3.783 1 97.62 160 HIS A N 1
ATOM 1203 C CA . HIS A 1 160 ? -9.922 23.75 4.184 1 97.62 160 HIS A CA 1
ATOM 1204 C C . HIS A 1 160 ? -10.758 24.656 5.074 1 97.62 160 HIS A C 1
ATOM 1206 O O . HIS A 1 160 ? -10.25 25.234 6.035 1 97.62 160 HIS A O 1
ATOM 1212 N N . GLN A 1 161 ? -11.984 24.797 4.73 1 97.94 161 GLN A N 1
ATOM 1213 C CA . GLN A 1 161 ? -12.875 25.641 5.527 1 97.94 161 GLN A CA 1
ATOM 1214 C C . GLN A 1 161 ? -13.008 25.094 6.949 1 97.94 161 GLN A C 1
ATOM 1216 O O . GLN A 1 161 ? -13 25.859 7.914 1 97.94 161 GLN A O 1
ATOM 1221 N N . VAL A 1 162 ? -13.117 23.812 7.047 1 97.81 162 VAL A N 1
ATOM 1222 C CA . VAL A 1 162 ? -13.266 23.188 8.352 1 97.81 162 VAL A CA 1
ATOM 1223 C C . VAL A 1 162 ? -12.023 23.438 9.195 1 97.81 162 VAL A C 1
ATOM 1225 O O . VAL A 1 162 ? -12.117 23.766 10.375 1 97.81 162 VAL A O 1
ATOM 1228 N N . VAL A 1 163 ? -10.875 23.281 8.609 1 97.5 163 VAL A N 1
ATOM 1229 C CA . VAL A 1 163 ? -9.625 23.516 9.32 1 97.5 163 VAL A CA 1
ATOM 1230 C C . VAL A 1 163 ? -9.523 24.984 9.727 1 97.5 163 VAL A C 1
ATOM 1232 O O . VAL A 1 163 ? -9.125 25.297 10.852 1 97.5 163 VAL A O 1
ATOM 1235 N N . LYS A 1 164 ? -9.883 25.828 8.859 1 96.69 164 LYS A N 1
ATOM 1236 C CA . LYS A 1 164 ? -9.828 27.266 9.117 1 96.69 164 LYS A CA 1
ATOM 1237 C C . LYS A 1 164 ? -10.719 27.656 10.289 1 96.69 164 LYS A C 1
ATOM 1239 O O . LYS A 1 164 ? -10.336 28.469 11.125 1 96.69 164 LYS A O 1
ATOM 1244 N N . LYS A 1 165 ? -11.859 27.062 10.375 1 97.06 165 LYS A N 1
ATOM 1245 C CA . LYS A 1 165 ? -12.852 27.406 11.391 1 97.06 165 LYS A CA 1
ATOM 1246 C C . LYS A 1 165 ? -12.562 26.703 12.711 1 97.06 165 LYS A C 1
ATOM 1248 O O . LYS A 1 165 ? -13.133 27.062 13.742 1 97.06 165 LYS A O 1
ATOM 1253 N N . ALA A 1 166 ? -11.758 25.719 12.641 1 96.5 166 ALA A N 1
ATOM 1254 C CA . ALA A 1 166 ? -11.445 24.953 13.852 1 96.5 166 ALA A CA 1
ATOM 1255 C C . ALA A 1 166 ? -10.695 25.812 14.859 1 96.5 166 ALA A C 1
ATOM 1257 O O . ALA A 1 166 ? -10.141 26.859 14.508 1 96.5 166 ALA A O 1
ATOM 1258 N N . SER A 1 167 ? -10.664 25.375 16.125 1 93.81 167 SER A N 1
ATOM 1259 C CA . SER A 1 167 ? -9.977 26.062 17.219 1 93.81 167 SER A CA 1
ATOM 1260 C C . SER A 1 167 ? -8.484 26.188 16.938 1 93.81 167 SER A C 1
ATOM 1262 O O . SER A 1 167 ? -7.879 25.297 16.359 1 93.81 167 SER A O 1
ATOM 1264 N N . ALA A 1 168 ? -7.902 27.25 17.375 1 90.25 168 ALA A N 1
ATOM 1265 C CA . ALA A 1 168 ? -6.473 27.469 17.172 1 90.25 168 ALA A CA 1
ATOM 1266 C C . ALA A 1 168 ? -5.641 26.609 18.094 1 90.25 168 ALA A C 1
ATOM 1268 O O . ALA A 1 168 ? -4.52 26.219 17.766 1 90.25 168 ALA A O 1
ATOM 1269 N N . GLU A 1 169 ? -6.215 26.234 19.203 1 89.56 169 GLU A N 1
ATOM 1270 C CA . GLU A 1 169 ? -5.457 25.578 20.266 1 89.56 169 GLU A CA 1
ATOM 1271 C C . GLU A 1 169 ? -5.352 24.078 20.016 1 89.56 169 GLU A C 1
ATOM 1273 O O . GLU A 1 169 ? -4.32 23.469 20.297 1 89.56 169 GLU A O 1
ATOM 1278 N N . LYS A 1 170 ? -6.453 23.578 19.547 1 91.44 170 LYS A N 1
ATOM 1279 C CA . LYS A 1 170 ? -6.445 22.125 19.406 1 91.44 170 LYS A CA 1
ATOM 1280 C C . LYS A 1 170 ? -7.406 21.672 18.312 1 91.44 170 LYS A C 1
ATOM 1282 O O . LYS A 1 170 ? -8.609 21.953 18.375 1 91.44 170 LYS A O 1
ATOM 1287 N N . ILE A 1 171 ? -6.887 21.031 17.312 1 95.31 171 ILE A N 1
ATOM 1288 C CA . ILE A 1 171 ? -7.629 20.375 16.25 1 95.31 171 ILE A CA 1
ATOM 1289 C C . ILE A 1 171 ? -7.328 18.875 16.266 1 95.31 171 ILE A C 1
ATOM 1291 O O . ILE A 1 171 ? -6.191 18.453 16.047 1 95.31 171 ILE A O 1
ATOM 1295 N N . VAL A 1 172 ? -8.273 18.047 16.578 1 92.81 172 VAL A N 1
ATOM 1296 C CA . VAL A 1 172 ? -8.086 16.594 16.625 1 92.81 172 VAL A CA 1
ATOM 1297 C C . VAL A 1 172 ? -8.297 16 15.242 1 92.81 172 VAL A C 1
ATOM 1299 O O . VAL A 1 172 ? -9.375 16.125 14.664 1 92.81 172 VAL A O 1
ATOM 1302 N N . ILE A 1 173 ? -7.273 15.352 14.75 1 93.88 173 ILE A N 1
ATOM 1303 C CA . ILE A 1 173 ? -7.32 14.766 13.414 1 93.88 173 ILE A CA 1
ATOM 1304 C C . ILE A 1 173 ? -7.055 13.266 13.492 1 93.88 173 ILE A C 1
ATOM 1306 O O . ILE A 1 173 ? -6.168 12.828 14.227 1 93.88 173 ILE A O 1
ATOM 1310 N N . ILE A 1 174 ? -7.855 12.477 12.836 1 92.44 174 ILE A N 1
ATOM 1311 C CA . ILE A 1 174 ? -7.617 11.047 12.656 1 92.44 174 ILE A CA 1
ATOM 1312 C C . ILE A 1 174 ? -7.02 10.781 11.281 1 92.44 174 ILE A C 1
ATOM 1314 O O . ILE A 1 174 ? -7.559 11.234 10.266 1 92.44 174 ILE A O 1
ATOM 1318 N N . VAL A 1 175 ? -5.895 10.031 11.312 1 93.19 175 VAL A N 1
ATOM 1319 C CA . VAL A 1 175 ? -5.109 9.961 10.086 1 93.19 175 VAL A CA 1
ATOM 1320 C C . VAL A 1 175 ? -4.762 8.508 9.773 1 93.19 175 VAL A C 1
ATOM 1322 O O . VAL A 1 175 ? -4.41 7.742 10.68 1 93.19 175 VAL A O 1
ATOM 1325 N N . ARG A 1 176 ? -4.988 8.094 8.508 1 94 176 ARG A N 1
ATOM 1326 C CA . ARG A 1 176 ? -4.418 6.855 7.992 1 94 176 ARG A CA 1
ATOM 1327 C C . ARG A 1 176 ? -3.086 7.113 7.301 1 94 176 ARG A C 1
ATOM 1329 O O . ARG A 1 176 ? -2.961 8.055 6.508 1 94 176 ARG A O 1
ATOM 1336 N N . ASP A 1 177 ? -2.174 6.301 7.586 1 92.69 177 ASP A N 1
ATOM 1337 C CA . ASP A 1 177 ? -0.79 6.508 7.168 1 92.69 177 ASP A CA 1
ATOM 1338 C C . ASP A 1 177 ? -0.586 6.09 5.715 1 92.69 177 ASP A C 1
ATOM 1340 O O . ASP A 1 177 ? -0.376 4.906 5.43 1 92.69 177 ASP A O 1
ATOM 1344 N N . ARG A 1 178 ? -0.564 7.051 4.773 1 96.19 178 ARG A N 1
ATOM 1345 C CA . ARG A 1 178 ? -0.088 7.039 3.395 1 96.19 178 ARG A CA 1
ATOM 1346 C C . ARG A 1 178 ? -0.522 5.766 2.676 1 96.19 178 ARG A C 1
ATOM 1348 O O . ARG A 1 178 ? 0.318 4.988 2.221 1 96.19 178 ARG A O 1
ATOM 1355 N N . PRO A 1 179 ? -1.812 5.68 2.438 1 94.38 179 PRO A N 1
ATOM 1356 C CA . PRO A 1 179 ? -2.357 4.426 1.911 1 94.38 179 PRO A CA 1
ATOM 1357 C C . PRO A 1 179 ? -1.947 4.168 0.463 1 94.38 179 PRO A C 1
ATOM 1359 O O . PRO A 1 179 ? -2.1 3.049 -0.034 1 94.38 179 PRO A O 1
ATOM 1362 N N . PHE A 1 180 ? -1.403 5.109 -0.253 1 96.5 180 PHE A N 1
ATOM 1363 C CA . PHE A 1 180 ? -1.053 4.918 -1.655 1 96.5 180 PHE A CA 1
ATOM 1364 C C . PHE A 1 180 ? 0.443 4.664 -1.81 1 96.5 180 PHE A C 1
ATOM 1366 O O . PHE A 1 180 ? 0.932 4.465 -2.924 1 96.5 180 PHE A O 1
ATOM 1373 N N . GLN A 1 181 ? 1.118 4.715 -0.733 1 96.69 181 GLN A N 1
ATOM 1374 C CA . GLN A 1 181 ? 2.572 4.605 -0.792 1 96.69 181 GLN A CA 1
ATOM 1375 C C . GLN A 1 181 ? 3.041 3.254 -0.256 1 96.69 181 GLN A C 1
ATOM 1377 O O . GLN A 1 181 ? 2.291 2.557 0.428 1 96.69 181 GLN A O 1
ATOM 1382 N N . ARG A 1 182 ? 4.23 2.906 -0.607 1 94.56 182 ARG A N 1
ATOM 1383 C CA . ARG A 1 182 ? 4.895 1.737 -0.039 1 94.56 182 ARG A CA 1
ATOM 1384 C C . ARG A 1 182 ? 6.383 1.993 0.152 1 94.56 182 ARG A C 1
ATOM 1386 O O . ARG A 1 182 ? 6.949 2.9 -0.462 1 94.56 182 ARG A O 1
ATOM 1393 N N . THR A 1 183 ? 6.977 1.164 0.961 1 93.38 183 THR A N 1
ATOM 1394 C CA . THR A 1 183 ? 8.406 1.307 1.219 1 93.38 183 THR A CA 1
ATOM 1395 C C . THR A 1 183 ? 9.18 0.138 0.62 1 93.38 183 THR A C 1
ATOM 1397 O O . THR A 1 183 ? 8.672 -0.982 0.55 1 93.38 183 THR A O 1
ATOM 1400 N N . ILE A 1 184 ? 10.359 0.449 0.161 1 93.19 184 ILE A N 1
ATOM 1401 C CA . ILE A 1 184 ? 11.289 -0.558 -0.339 1 93.19 184 ILE A CA 1
ATOM 1402 C C . ILE A 1 184 ? 12.672 -0.335 0.272 1 93.19 184 ILE A C 1
ATOM 1404 O O . ILE A 1 184 ? 13.227 0.764 0.186 1 93.19 184 ILE A O 1
ATOM 1408 N N . THR A 1 185 ? 13.18 -1.343 0.833 1 89.12 185 THR A N 1
ATOM 1409 C CA . THR A 1 185 ? 14.516 -1.279 1.419 1 89.12 185 THR A CA 1
ATOM 1410 C C . THR A 1 185 ? 15.531 -1.962 0.513 1 89.12 185 THR A C 1
ATOM 1412 O O . THR A 1 185 ? 15.289 -3.061 0.011 1 89.12 185 THR A O 1
ATOM 1415 N N . MET A 1 186 ? 16.625 -1.305 0.294 1 89.69 186 MET A N 1
ATOM 1416 C CA . MET A 1 186 ? 17.656 -1.76 -0.63 1 89.69 186 MET A CA 1
ATOM 1417 C C . MET A 1 186 ? 19.047 -1.566 -0.031 1 89.69 186 MET A C 1
ATOM 1419 O O . MET A 1 186 ? 19.203 -0.917 1.006 1 89.69 186 MET A O 1
ATOM 1423 N N . HIS A 1 187 ? 20.031 -2.105 -0.737 1 86.44 187 HIS A N 1
ATOM 1424 C CA . HIS A 1 187 ? 21.406 -2.035 -0.295 1 86.44 187 HIS A CA 1
ATOM 1425 C C . HIS A 1 187 ? 22.312 -1.448 -1.381 1 86.44 187 HIS A C 1
ATOM 1427 O O . HIS A 1 187 ? 22.234 -1.857 -2.541 1 86.44 187 HIS A O 1
ATOM 1433 N N . LYS A 1 188 ? 23.125 -0.578 -0.901 1 85.88 188 LYS A N 1
ATOM 1434 C CA . LYS A 1 188 ? 24.125 -0.071 -1.838 1 85.88 188 LYS A CA 1
ATOM 1435 C C . LYS A 1 188 ? 25.125 -1.162 -2.229 1 85.88 188 LYS A C 1
ATOM 1437 O O . LYS A 1 188 ? 25.453 -2.021 -1.411 1 85.88 188 LYS A O 1
ATOM 1442 N N . ASP A 1 189 ? 25.547 -1.06 -3.441 1 85.19 189 ASP A N 1
ATOM 1443 C CA . ASP A 1 189 ? 26.625 -1.956 -3.863 1 85.19 189 ASP A CA 1
ATOM 1444 C C . ASP A 1 189 ? 28 -1.378 -3.512 1 85.19 189 ASP A C 1
ATOM 1446 O O . ASP A 1 189 ? 28.094 -0.386 -2.787 1 85.19 189 ASP A O 1
ATOM 1450 N N . SER A 1 190 ? 29.078 -2.115 -4.031 1 85.56 190 SER A N 1
ATOM 1451 C CA . SER A 1 190 ? 30.438 -1.733 -3.691 1 85.56 190 SER A CA 1
ATOM 1452 C C . SER A 1 190 ? 30.781 -0.353 -4.242 1 85.56 190 SER A C 1
ATOM 1454 O O . SER A 1 190 ? 31.703 0.304 -3.758 1 85.56 190 SER A O 1
ATOM 1456 N N . THR A 1 191 ? 30.078 0.119 -5.23 1 89.06 191 THR A N 1
ATOM 1457 C CA . THR A 1 191 ? 30.344 1.423 -5.828 1 89.06 191 THR A CA 1
ATOM 1458 C C . THR A 1 191 ? 29.469 2.5 -5.184 1 89.06 191 THR A C 1
ATOM 1460 O O . THR A 1 191 ? 29.516 3.662 -5.594 1 89.06 191 THR A O 1
ATOM 1463 N N . GLY A 1 192 ? 28.641 2.109 -4.262 1 88 192 GLY A N 1
ATOM 1464 C CA . GLY A 1 192 ? 27.828 3.066 -3.525 1 88 192 GLY A CA 1
ATOM 1465 C C . GLY A 1 192 ? 26.484 3.338 -4.18 1 88 192 GLY A C 1
ATOM 1466 O O . GLY A 1 192 ? 25.812 4.32 -3.854 1 88 192 GLY A O 1
ATOM 1467 N N . HIS A 1 193 ? 26.078 2.488 -5.09 1 91.94 193 HIS A N 1
ATOM 1468 C CA . HIS A 1 193 ? 24.828 2.711 -5.812 1 91.94 193 HIS A CA 1
ATOM 1469 C C . HIS A 1 193 ? 23.797 1.64 -5.473 1 91.94 193 HIS A C 1
ATOM 1471 O O . HIS A 1 193 ? 24.156 0.496 -5.184 1 91.94 193 HIS A O 1
ATOM 1477 N N . VAL A 1 194 ? 22.562 2.041 -5.539 1 93.31 194 VAL A N 1
ATOM 1478 C CA . VAL A 1 194 ? 21.469 1.109 -5.285 1 93.31 194 VAL A CA 1
ATOM 1479 C C . VAL A 1 194 ? 20.922 0.578 -6.609 1 93.31 194 VAL A C 1
ATOM 1481 O O . VAL A 1 194 ? 20.359 -0.512 -6.66 1 93.31 194 VAL A O 1
ATOM 1484 N N . GLY A 1 195 ? 21.016 1.344 -7.664 1 96.56 195 GLY A N 1
ATOM 1485 C CA . GLY A 1 195 ? 20.75 0.814 -8.992 1 96.56 195 GLY A CA 1
ATOM 1486 C C . GLY A 1 195 ? 19.469 1.335 -9.602 1 96.56 195 GLY A C 1
ATOM 1487 O O . GLY A 1 195 ? 18.688 0.57 -10.18 1 96.56 195 GLY A O 1
ATOM 1488 N N . PHE A 1 196 ? 19.141 2.654 -9.492 1 97.31 196 PHE A N 1
ATOM 1489 C CA . PHE A 1 196 ? 18.031 3.277 -10.195 1 97.31 196 PHE A CA 1
ATOM 1490 C C . PHE A 1 196 ? 18.359 4.715 -10.57 1 97.31 196 PHE A C 1
ATOM 1492 O O . PHE A 1 196 ? 19.312 5.293 -10.055 1 97.31 196 PHE A O 1
ATOM 1499 N N . VAL A 1 197 ? 17.594 5.234 -11.508 1 97.31 197 VAL A N 1
ATOM 1500 C CA . VAL A 1 197 ? 17.75 6.609 -11.969 1 97.31 197 VAL A CA 1
ATOM 1501 C C . VAL A 1 197 ? 16.438 7.363 -11.82 1 97.31 197 VAL A C 1
ATOM 1503 O O . VAL A 1 197 ? 15.367 6.828 -12.133 1 97.31 197 VAL A O 1
ATOM 1506 N N . ILE A 1 198 ? 16.562 8.57 -11.328 1 97.5 198 ILE A N 1
ATOM 1507 C CA . ILE A 1 198 ? 15.359 9.391 -11.219 1 97.5 198 ILE A CA 1
ATOM 1508 C C . ILE A 1 198 ? 15.469 10.586 -12.164 1 97.5 198 ILE A C 1
ATOM 1510 O O . ILE A 1 198 ? 16.562 11.039 -12.484 1 97.5 198 ILE A O 1
ATOM 1514 N N . LYS A 1 199 ? 14.406 10.984 -12.641 1 97.81 199 LYS A N 1
ATOM 1515 C CA . LYS A 1 199 ? 14.219 12.234 -13.375 1 97.81 199 LYS A CA 1
ATOM 1516 C C . LYS A 1 199 ? 13.008 13 -12.859 1 97.81 199 LYS A C 1
ATOM 1518 O O . LYS A 1 199 ? 11.875 12.531 -12.977 1 97.81 199 LYS A O 1
ATOM 1523 N N . LYS A 1 200 ? 13.266 14.188 -12.297 1 95.69 200 LYS A N 1
ATOM 1524 C CA . LYS A 1 200 ? 12.234 15.016 -11.68 1 95.69 200 LYS A CA 1
ATOM 1525 C C . LYS A 1 200 ? 11.469 14.234 -10.609 1 95.69 200 LYS A C 1
ATOM 1527 O O . LYS A 1 200 ? 10.242 14.258 -10.594 1 95.69 200 LYS A O 1
ATOM 1532 N N . GLY A 1 201 ? 12.172 13.406 -9.906 1 96.69 201 GLY A N 1
ATOM 1533 C CA . GLY A 1 201 ? 11.617 12.672 -8.781 1 96.69 201 GLY A CA 1
ATOM 1534 C C . GLY A 1 201 ? 11.023 11.336 -9.18 1 96.69 201 GLY A C 1
ATOM 1535 O O . GLY A 1 201 ? 10.688 10.516 -8.32 1 96.69 201 GLY A O 1
ATOM 1536 N N . LYS A 1 202 ? 10.867 11.125 -10.469 1 98.25 202 LYS A N 1
ATOM 1537 C CA . LYS A 1 202 ? 10.273 9.898 -10.992 1 98.25 202 LYS A CA 1
ATOM 1538 C C . LYS A 1 202 ? 11.344 8.859 -11.305 1 98.25 202 LYS A C 1
ATOM 1540 O O . LYS A 1 202 ? 12.367 9.18 -11.914 1 98.25 202 LYS A O 1
ATOM 1545 N N . ILE A 1 203 ? 11.141 7.645 -10.883 1 98.5 203 ILE A N 1
ATOM 1546 C CA . ILE A 1 203 ? 12.047 6.551 -11.242 1 98.5 203 ILE A CA 1
ATOM 1547 C C . ILE A 1 203 ? 11.859 6.184 -12.711 1 98.5 203 ILE A C 1
ATOM 1549 O O . ILE A 1 203 ? 10.789 5.723 -13.109 1 98.5 203 ILE A O 1
ATOM 1553 N N . ILE A 1 204 ? 12.875 6.266 -13.469 1 98.25 204 ILE A N 1
ATOM 1554 C CA . ILE A 1 204 ? 12.695 6.109 -14.914 1 98.25 204 ILE A CA 1
ATOM 1555 C C . ILE A 1 204 ? 13.453 4.875 -15.398 1 98.25 204 ILE A C 1
ATOM 1557 O O . ILE A 1 204 ? 13.195 4.375 -16.484 1 98.25 204 ILE A O 1
ATOM 1561 N N . SER A 1 205 ? 14.391 4.402 -14.57 1 97.44 205 SER A N 1
ATOM 1562 C CA . SER A 1 205 ? 15.141 3.229 -15.008 1 97.44 205 SER A CA 1
ATOM 1563 C C . SER A 1 205 ? 15.703 2.459 -13.82 1 97.44 205 SER A C 1
ATOM 1565 O O . SER A 1 205 ? 15.883 3.023 -12.734 1 97.44 205 SER A O 1
ATOM 1567 N N . LEU A 1 206 ? 15.93 1.215 -14.062 1 97 206 LEU A N 1
ATOM 1568 C CA . LEU A 1 206 ? 16.547 0.291 -13.117 1 97 206 LEU A CA 1
ATOM 1569 C C . LEU A 1 206 ? 17.781 -0.368 -13.719 1 97 206 LEU A C 1
ATOM 1571 O O . LEU A 1 206 ? 17.781 -0.712 -14.906 1 97 206 LEU A O 1
ATOM 1575 N N . VAL A 1 207 ? 18.703 -0.522 -12.898 1 95.81 207 VAL A N 1
ATOM 1576 C CA . VAL A 1 207 ? 19.875 -1.269 -13.336 1 95.81 207 VAL A CA 1
ATOM 1577 C C . VAL A 1 207 ? 19.656 -2.762 -13.102 1 95.81 207 VAL A C 1
ATOM 1579 O O . VAL A 1 207 ? 19.312 -3.18 -11.992 1 95.81 207 VAL A O 1
ATOM 1582 N N . LYS A 1 208 ? 19.844 -3.516 -14.18 1 91.81 208 LYS A N 1
ATOM 1583 C CA . LYS A 1 208 ? 19.672 -4.965 -14.078 1 91.81 208 LYS A CA 1
ATOM 1584 C C . LYS A 1 208 ? 20.609 -5.555 -13.031 1 91.81 208 LYS A C 1
ATOM 1586 O O . LYS A 1 208 ? 21.797 -5.207 -12.984 1 91.81 208 LYS A O 1
ATOM 1591 N N . GLY A 1 209 ? 20.078 -6.434 -12.18 1 90.44 209 GLY A N 1
ATOM 1592 C CA . GLY A 1 209 ? 20.891 -7.113 -11.18 1 90.44 209 GLY A CA 1
ATOM 1593 C C . GLY A 1 209 ? 21.188 -6.258 -9.969 1 90.44 209 GLY A C 1
ATOM 1594 O O . GLY A 1 209 ? 21.844 -6.711 -9.023 1 90.44 209 GLY A O 1
ATOM 1595 N N . SER A 1 210 ? 20.703 -5.074 -9.977 1 92.88 210 SER A N 1
ATOM 1596 C CA . SER A 1 210 ? 20.953 -4.164 -8.867 1 92.88 210 SER A CA 1
ATOM 1597 C C . SER A 1 210 ? 20.078 -4.516 -7.664 1 92.88 210 SER A C 1
ATOM 1599 O O . SER A 1 210 ? 19.156 -5.332 -7.773 1 92.88 210 SER A O 1
ATOM 1601 N N . SER A 1 211 ? 20.453 -3.879 -6.527 1 92.06 211 SER A N 1
ATOM 1602 C CA . SER A 1 211 ? 19.641 -4.027 -5.332 1 92.06 211 SER A CA 1
ATOM 1603 C C . SER A 1 211 ? 18.219 -3.533 -5.574 1 92.06 211 SER A C 1
ATOM 1605 O O . SER A 1 211 ? 17.25 -4.137 -5.094 1 92.06 211 SER A O 1
ATOM 1607 N N . ALA A 1 212 ? 18.078 -2.447 -6.332 1 94.88 212 ALA A N 1
ATOM 1608 C CA . ALA A 1 212 ? 16.75 -1.919 -6.676 1 94.88 212 ALA A CA 1
ATOM 1609 C C . ALA A 1 212 ? 15.93 -2.953 -7.438 1 94.88 212 ALA A C 1
ATOM 1611 O O . ALA A 1 212 ? 14.773 -3.207 -7.094 1 94.88 212 ALA A O 1
ATOM 1612 N N . ALA A 1 213 ? 16.516 -3.539 -8.352 1 93 213 ALA A N 1
ATOM 1613 C CA . ALA A 1 213 ? 15.844 -4.551 -9.156 1 93 213 ALA A CA 1
ATOM 1614 C C . ALA A 1 213 ? 15.484 -5.773 -8.312 1 93 213 ALA A C 1
ATOM 1616 O O . ALA A 1 213 ? 14.352 -6.266 -8.375 1 93 213 ALA A O 1
ATOM 1617 N N . ARG A 1 214 ? 16.375 -6.168 -7.508 1 89.25 214 ARG A N 1
ATOM 1618 C CA . ARG A 1 214 ? 16.188 -7.383 -6.715 1 89.25 214 ARG A CA 1
ATOM 1619 C C . ARG A 1 214 ? 15.094 -7.199 -5.672 1 89.25 214 ARG A C 1
ATOM 1621 O O . ARG A 1 214 ? 14.445 -8.164 -5.27 1 89.25 214 ARG A O 1
ATOM 1628 N N . ASN A 1 215 ? 14.922 -5.98 -5.305 1 90.19 215 ASN A N 1
ATOM 1629 C CA . ASN A 1 215 ? 13.945 -5.719 -4.246 1 90.19 215 ASN A CA 1
ATOM 1630 C C . ASN A 1 215 ? 12.625 -5.223 -4.816 1 90.19 215 ASN A C 1
ATOM 1632 O O . ASN A 1 215 ? 11.734 -4.809 -4.066 1 90.19 215 ASN A O 1
ATOM 1636 N N . GLY A 1 216 ? 12.477 -5.203 -6.098 1 93.56 216 GLY A N 1
ATOM 1637 C CA . GLY A 1 216 ? 11.188 -5 -6.727 1 93.56 216 GLY A CA 1
ATOM 1638 C C . GLY A 1 216 ? 10.844 -3.537 -6.938 1 93.56 216 GLY A C 1
ATOM 1639 O O . GLY A 1 216 ? 9.672 -3.176 -7.055 1 93.56 216 GLY A O 1
ATOM 1640 N N . LEU A 1 217 ? 11.875 -2.709 -6.906 1 96.5 217 LEU A N 1
ATOM 1641 C CA . LEU A 1 217 ? 11.609 -1.32 -7.27 1 96.5 217 LEU A CA 1
ATOM 1642 C C . LEU A 1 217 ? 11.008 -1.229 -8.664 1 96.5 217 LEU A C 1
ATOM 1644 O O . LEU A 1 217 ? 11.359 -2.014 -9.555 1 96.5 217 LEU A O 1
ATOM 1648 N N . LEU A 1 218 ? 10.117 -0.283 -8.859 1 97.81 218 LEU A N 1
ATOM 1649 C CA . LEU A 1 218 ? 9.406 -0.15 -10.125 1 97.81 218 LEU A CA 1
ATOM 1650 C C . LEU A 1 218 ? 9.664 1.217 -10.75 1 97.81 218 LEU A C 1
ATOM 1652 O O . LEU A 1 218 ? 9.766 2.221 -10.039 1 97.81 218 LEU A O 1
ATOM 1656 N N . THR A 1 219 ? 9.75 1.222 -12.023 1 98.12 219 THR A N 1
ATOM 1657 C CA . THR A 1 219 ? 9.695 2.504 -12.719 1 98.12 219 THR A CA 1
ATOM 1658 C C . THR A 1 219 ? 8.289 3.092 -12.664 1 98.12 219 THR A C 1
ATOM 1660 O O . THR A 1 219 ? 7.375 2.475 -12.117 1 98.12 219 THR A O 1
ATOM 1663 N N . ASN A 1 220 ? 8.156 4.359 -13.188 1 97.75 220 ASN A N 1
ATOM 1664 C CA . ASN A 1 220 ? 6.879 5.07 -13.195 1 97.75 220 ASN A CA 1
ATOM 1665 C C . ASN A 1 220 ? 6.297 5.191 -11.789 1 97.75 220 ASN A C 1
ATOM 1667 O O . ASN A 1 220 ? 5.098 4.977 -11.586 1 97.75 220 ASN A O 1
ATOM 1671 N N . HIS A 1 221 ? 7.156 5.336 -10.898 1 98.5 221 HIS A N 1
ATOM 1672 C CA . HIS A 1 221 ? 6.871 5.73 -9.523 1 98.5 221 HIS A CA 1
ATOM 1673 C C . HIS A 1 221 ? 7.676 6.965 -9.133 1 98.5 221 HIS A C 1
ATOM 1675 O O . HIS A 1 221 ? 8.773 7.184 -9.648 1 98.5 221 HIS A O 1
ATOM 1681 N N . TYR A 1 222 ? 7.148 7.766 -8.266 1 98.44 222 TYR A N 1
ATOM 1682 C CA . TYR A 1 222 ? 7.887 8.875 -7.676 1 98.44 222 TYR A CA 1
ATOM 1683 C C . TYR A 1 222 ? 8.477 8.484 -6.328 1 98.44 222 TYR A C 1
ATOM 1685 O O . TYR A 1 222 ? 7.852 7.75 -5.559 1 98.44 222 TYR A O 1
ATOM 1693 N N . VAL A 1 223 ? 9.68 8.961 -6.047 1 98.38 223 VAL A N 1
ATOM 1694 C CA . VAL A 1 223 ? 10.273 8.828 -4.723 1 98.38 223 VAL A CA 1
ATOM 1695 C C . VAL A 1 223 ? 9.719 9.906 -3.797 1 98.38 223 VAL A C 1
ATOM 1697 O O . VAL A 1 223 ? 9.883 11.102 -4.059 1 98.38 223 VAL A O 1
ATOM 1700 N N . CYS A 1 224 ? 9.086 9.492 -2.74 1 98.25 224 CYS A N 1
ATOM 1701 C CA . CYS A 1 224 ? 8.516 10.438 -1.782 1 98.25 224 CYS A CA 1
ATOM 1702 C C . CYS A 1 224 ? 9.484 10.711 -0.642 1 98.25 224 CYS A C 1
ATOM 1704 O O . CYS A 1 224 ? 9.57 11.836 -0.146 1 98.25 224 CYS A O 1
ATOM 1706 N N . GLU A 1 225 ? 10.156 9.656 -0.173 1 97.94 225 GLU A N 1
ATOM 1707 C CA . GLU A 1 225 ? 11.078 9.758 0.958 1 97.94 225 GLU A CA 1
ATOM 1708 C C . GLU A 1 225 ? 12.312 8.891 0.745 1 97.94 225 GLU A C 1
ATOM 1710 O O . GLU A 1 225 ? 12.234 7.84 0.104 1 97.94 225 GLU A O 1
ATOM 1715 N N . VAL A 1 226 ? 13.367 9.336 1.268 1 96.88 226 VAL A N 1
ATOM 1716 C CA . VAL A 1 226 ? 14.586 8.555 1.441 1 96.88 226 VAL A CA 1
ATOM 1717 C C . VAL A 1 226 ? 14.891 8.398 2.93 1 96.88 226 VAL A C 1
ATOM 1719 O O . VAL A 1 226 ? 15.18 9.375 3.619 1 96.88 226 VAL A O 1
ATOM 1722 N N . ASN A 1 227 ? 14.836 7.184 3.332 1 92.06 227 ASN A N 1
ATOM 1723 C CA . ASN A 1 227 ? 15.047 6.879 4.742 1 92.06 227 ASN A CA 1
ATOM 1724 C C . ASN A 1 227 ? 14.156 7.734 5.641 1 92.06 227 ASN A C 1
ATOM 1726 O O . ASN A 1 227 ? 14.617 8.273 6.645 1 92.06 227 ASN A O 1
ATOM 1730 N N . GLY A 1 228 ? 12.984 7.93 5.184 1 93.75 228 GLY A N 1
ATOM 1731 C CA . GLY A 1 228 ? 12 8.648 5.977 1 93.75 228 GLY A CA 1
ATOM 1732 C C . GLY A 1 228 ? 11.992 10.141 5.711 1 93.75 228 GLY A C 1
ATOM 1733 O O . GLY A 1 228 ? 11.047 10.836 6.074 1 93.75 228 GLY A O 1
ATOM 1734 N N . GLN A 1 229 ? 13 10.633 5.148 1 95.69 229 GLN A N 1
ATOM 1735 C CA . GLN A 1 229 ? 13.062 12.062 4.836 1 95.69 229 GLN A CA 1
ATOM 1736 C C . GLN A 1 229 ? 12.312 12.375 3.545 1 95.69 229 GLN A C 1
ATOM 1738 O O . GLN A 1 229 ? 12.625 11.812 2.49 1 95.69 229 GLN A O 1
ATOM 1743 N N . ASN A 1 230 ? 11.367 13.289 3.645 1 97.31 230 ASN A N 1
ATOM 1744 C CA . ASN A 1 230 ? 10.617 13.719 2.467 1 97.31 230 ASN A CA 1
ATOM 1745 C C . ASN A 1 230 ? 11.523 14.398 1.445 1 97.31 230 ASN A C 1
ATOM 1747 O O . ASN A 1 230 ? 12.328 15.266 1.798 1 97.31 230 ASN A O 1
ATOM 1751 N N . VAL A 1 231 ? 11.398 14.008 0.173 1 97.75 231 VAL A N 1
ATOM 1752 C CA . VAL A 1 231 ? 12.266 14.594 -0.843 1 97.75 231 VAL A CA 1
ATOM 1753 C C . VAL A 1 231 ? 11.414 15.188 -1.967 1 97.75 231 VAL A C 1
ATOM 1755 O O . VAL A 1 231 ? 11.945 15.586 -3.008 1 97.75 231 VAL A O 1
ATOM 1758 N N . ILE A 1 232 ? 10.125 15.195 -1.81 1 97.12 232 ILE A N 1
ATOM 1759 C CA . ILE A 1 232 ? 9.219 15.75 -2.809 1 97.12 232 ILE A CA 1
ATOM 1760 C C . ILE A 1 232 ? 9.539 17.234 -3.02 1 97.12 232 ILE A C 1
ATOM 1762 O O . ILE A 1 232 ? 9.672 17.984 -2.055 1 97.12 232 ILE A O 1
ATOM 1766 N N . GLY A 1 233 ? 9.656 17.594 -4.277 1 94.62 233 GLY A N 1
ATOM 1767 C CA . GLY A 1 233 ? 9.906 18.984 -4.605 1 94.62 233 GLY A CA 1
ATOM 1768 C C . GLY A 1 233 ? 11.383 19.312 -4.723 1 94.62 233 GLY A C 1
ATOM 1769 O O . GLY A 1 233 ? 11.758 20.359 -5.266 1 94.62 233 GLY A O 1
ATOM 1770 N N . LEU A 1 234 ? 12.219 18.484 -4.203 1 96.25 234 LEU A N 1
ATOM 1771 C CA . LEU A 1 234 ? 13.648 18.719 -4.332 1 96.25 234 LEU A CA 1
ATOM 1772 C C . LEU A 1 234 ? 14.125 18.453 -5.754 1 96.25 234 LEU A C 1
ATOM 1774 O O . LEU A 1 234 ? 13.523 17.641 -6.465 1 96.25 234 LEU A O 1
ATOM 1778 N N . LYS A 1 235 ? 15.156 19.109 -6.059 1 95.62 235 LYS A N 1
ATOM 1779 C CA . LYS A 1 235 ? 15.805 18.797 -7.332 1 95.62 235 LYS A CA 1
ATOM 1780 C C . LYS A 1 235 ? 16.469 17.422 -7.305 1 95.62 235 LYS A C 1
ATOM 1782 O O . LYS A 1 235 ? 16.875 16.953 -6.246 1 95.62 235 LYS A O 1
ATOM 1787 N N . ASP A 1 236 ? 16.656 16.859 -8.453 1 96.62 236 ASP A N 1
ATOM 1788 C CA . ASP A 1 236 ? 17.219 15.523 -8.547 1 96.62 236 ASP A CA 1
ATOM 1789 C C . ASP A 1 236 ? 18.625 15.492 -7.945 1 96.62 236 ASP A C 1
ATOM 1791 O O . ASP A 1 236 ? 19.016 14.508 -7.312 1 96.62 236 ASP A O 1
ATOM 1795 N N . LY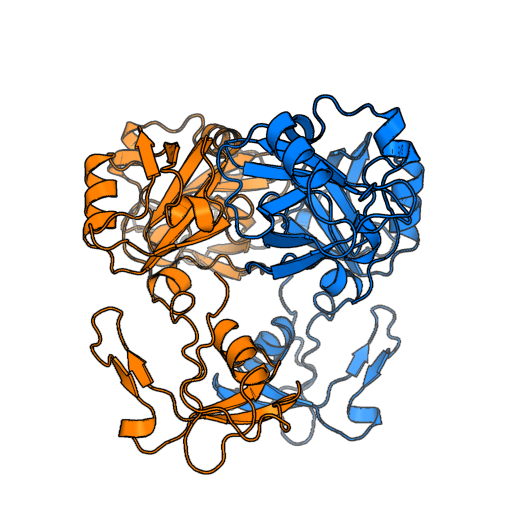S A 1 237 ? 19.391 16.516 -8.203 1 96 237 LYS A N 1
ATOM 1796 C CA . LYS A 1 237 ? 20.734 16.578 -7.648 1 96 237 LYS A CA 1
ATOM 1797 C C . LYS A 1 237 ? 20.703 16.516 -6.125 1 96 237 LYS A C 1
ATOM 1799 O O . LYS A 1 237 ? 21.547 15.859 -5.508 1 96 237 LYS A O 1
ATOM 1804 N N . GLU A 1 238 ? 19.75 17.188 -5.52 1 96.19 238 GLU A N 1
ATOM 1805 C CA . GLU A 1 238 ? 19.609 17.188 -4.066 1 96.19 238 GLU A CA 1
ATOM 1806 C C . GLU A 1 238 ? 19.219 15.805 -3.553 1 96.19 238 GLU A C 1
ATOM 1808 O O . GLU A 1 238 ? 19.719 15.344 -2.525 1 96.19 238 GLU A O 1
ATOM 1813 N N . VAL A 1 239 ? 18.344 15.156 -4.262 1 97.06 239 VAL A N 1
ATOM 1814 C CA . VAL A 1 239 ? 17.922 13.812 -3.891 1 97.06 239 VAL A CA 1
ATOM 1815 C C . VAL A 1 239 ? 19.109 12.852 -3.979 1 97.06 239 VAL A C 1
ATOM 1817 O O . VAL A 1 239 ? 19.328 12.031 -3.082 1 97.06 239 VAL A O 1
ATOM 1820 N N . THR A 1 240 ? 19.828 13.016 -5 1 94.81 240 THR A N 1
ATOM 1821 C CA . THR A 1 240 ? 21.016 12.18 -5.199 1 94.81 240 THR A CA 1
ATOM 1822 C C . THR A 1 240 ? 22.016 12.383 -4.066 1 94.81 240 THR A C 1
ATOM 1824 O O . THR A 1 240 ? 22.656 11.43 -3.611 1 94.81 240 THR A O 1
ATOM 1827 N N . GLU A 1 241 ? 22.172 13.547 -3.668 1 94.62 241 GLU A N 1
ATOM 1828 C CA . GLU A 1 241 ? 23.062 13.844 -2.549 1 94.62 241 GLU A CA 1
ATOM 1829 C C . GLU A 1 241 ? 22.578 13.188 -1.264 1 94.62 241 GLU A C 1
ATOM 1831 O O . GLU A 1 241 ? 23.359 12.641 -0.495 1 94.62 241 GLU A O 1
ATOM 1836 N N . ILE A 1 242 ? 21.297 13.266 -1.045 1 95.19 242 ILE A N 1
ATOM 1837 C CA . ILE A 1 242 ? 20.703 12.617 0.122 1 95.19 242 ILE A CA 1
ATOM 1838 C C . ILE A 1 242 ? 20.969 11.109 0.059 1 95.19 242 ILE A C 1
ATOM 1840 O O . ILE A 1 242 ? 21.344 10.5 1.062 1 95.19 242 ILE A O 1
ATOM 1844 N N . LEU A 1 243 ? 20.844 10.531 -1.077 1 94.12 243 LEU A N 1
ATOM 1845 C CA . LEU A 1 243 ? 21.094 9.109 -1.29 1 94.12 243 LEU A CA 1
ATOM 1846 C C . LEU A 1 243 ? 22.562 8.773 -1.036 1 94.12 243 LEU A C 1
ATOM 1848 O O . LEU A 1 243 ? 22.875 7.754 -0.417 1 94.12 243 LEU A O 1
ATOM 1852 N N . ALA A 1 244 ? 23.391 9.633 -1.499 1 91.25 244 ALA A N 1
ATOM 1853 C CA . ALA A 1 244 ? 24.828 9.406 -1.379 1 91.25 244 ALA A CA 1
ATOM 1854 C C . ALA A 1 244 ? 25.281 9.43 0.082 1 91.25 244 ALA A C 1
ATOM 1856 O O . ALA A 1 244 ? 26.172 8.68 0.479 1 91.25 244 ALA A O 1
ATOM 1857 N N . THR A 1 245 ? 24.609 10.234 0.833 1 88.62 245 THR A N 1
ATOM 1858 C CA . THR A 1 245 ? 25.031 10.422 2.217 1 88.62 245 THR A CA 1
ATOM 1859 C C . THR A 1 245 ? 24.281 9.477 3.146 1 88.62 245 THR A C 1
ATOM 1861 O O . THR A 1 245 ? 24.594 9.398 4.34 1 88.62 245 THR A O 1
ATOM 1864 N N . ALA A 1 246 ? 23.406 8.875 2.447 1 86.19 246 ALA A N 1
ATOM 1865 C CA . ALA A 1 246 ? 22.656 7.898 3.234 1 86.19 246 ALA A CA 1
ATOM 1866 C C . ALA A 1 246 ? 23.5 6.664 3.533 1 86.19 246 ALA A C 1
ATOM 1868 O O . ALA A 1 246 ? 24.516 6.426 2.875 1 86.19 246 ALA A O 1
ATOM 1869 N N . GLY A 1 247 ? 23.359 5.93 4.562 1 82.44 247 GLY A N 1
ATOM 1870 C CA . GLY A 1 247 ? 24.062 4.699 4.887 1 82.44 247 GLY A CA 1
ATOM 1871 C C . GLY A 1 247 ? 23.922 3.631 3.818 1 82.44 247 GLY A C 1
ATOM 1872 O O . GLY A 1 247 ? 23.391 3.896 2.734 1 82.44 247 GLY A O 1
ATOM 1873 N N . ASN A 1 248 ? 24.422 2.477 4.004 1 81 248 ASN A N 1
ATOM 1874 C CA . ASN A 1 248 ? 24.453 1.398 3.021 1 81 248 ASN A CA 1
ATOM 1875 C C . ASN A 1 248 ? 23.062 0.802 2.797 1 81 248 ASN A C 1
ATOM 1877 O O . ASN A 1 248 ? 22.797 0.217 1.746 1 81 248 ASN A O 1
ATOM 1881 N N . VAL A 1 249 ? 22.312 0.944 3.797 1 86.5 249 VAL A N 1
ATOM 1882 C CA . VAL A 1 249 ? 20.938 0.491 3.668 1 86.5 249 VAL A CA 1
ATOM 1883 C C . VAL A 1 249 ? 20.016 1.687 3.414 1 86.5 249 VAL A C 1
ATOM 1885 O O . VAL A 1 249 ? 20.016 2.648 4.188 1 86.5 249 VAL A O 1
ATOM 1888 N N . ILE A 1 250 ? 19.297 1.582 2.32 1 91 250 ILE A N 1
ATOM 1889 C CA . ILE A 1 250 ? 18.438 2.686 1.909 1 91 250 ILE A CA 1
ATOM 1890 C C . ILE A 1 250 ? 16.984 2.211 1.844 1 91 250 ILE A C 1
ATOM 1892 O O . ILE A 1 250 ? 16.703 1.159 1.269 1 91 250 ILE A O 1
ATOM 1896 N N . THR A 1 251 ? 16.094 2.941 2.449 1 93.38 251 THR A N 1
ATOM 1897 C CA . THR A 1 251 ? 14.672 2.699 2.312 1 93.38 251 THR A CA 1
ATOM 1898 C C . THR A 1 251 ? 13.992 3.844 1.563 1 93.38 251 THR A C 1
ATOM 1900 O O . THR A 1 251 ? 14.086 5.004 1.975 1 93.38 251 THR A O 1
ATOM 1903 N N . LEU A 1 252 ? 13.344 3.496 0.487 1 96.94 252 LEU A N 1
ATOM 1904 C CA . LEU A 1 252 ? 12.57 4.473 -0.277 1 96.94 252 LEU A CA 1
ATOM 1905 C C . LEU A 1 252 ? 11.086 4.336 0.017 1 96.94 252 LEU A C 1
ATOM 1907 O O . LEU A 1 252 ? 10.57 3.225 0.164 1 96.94 252 LEU A O 1
ATOM 1911 N N . THR A 1 253 ? 10.414 5.418 0.171 1 97.69 253 THR A N 1
ATOM 1912 C CA . THR A 1 253 ? 8.961 5.469 0.049 1 97.69 253 THR A CA 1
ATOM 1913 C C . THR A 1 253 ? 8.547 5.934 -1.346 1 97.69 253 THR A C 1
ATOM 1915 O O . THR A 1 253 ? 9.023 6.965 -1.826 1 97.69 253 THR A O 1
ATOM 1918 N N . ILE A 1 254 ? 7.707 5.141 -1.982 1 98.31 254 ILE A N 1
ATOM 1919 C CA . ILE A 1 254 ? 7.387 5.457 -3.371 1 98.31 254 ILE A CA 1
ATOM 1920 C C . ILE A 1 254 ? 5.871 5.477 -3.557 1 98.31 254 ILE A C 1
ATOM 1922 O O . ILE A 1 254 ? 5.125 4.988 -2.703 1 98.31 254 ILE A O 1
ATOM 1926 N N . ILE A 1 255 ? 5.426 6.102 -4.621 1 98.38 255 ILE A N 1
ATOM 1927 C CA . ILE A 1 255 ? 4.02 6.227 -4.984 1 98.38 255 ILE A CA 1
ATOM 1928 C C . ILE A 1 255 ? 3.867 6.121 -6.5 1 98.38 255 ILE A C 1
ATOM 1930 O O . ILE A 1 255 ? 4.68 6.664 -7.25 1 98.38 255 ILE A O 1
ATOM 1934 N N . PRO A 1 256 ? 2.869 5.371 -6.996 1 97.25 256 PRO A N 1
ATOM 1935 C CA . PRO A 1 256 ? 2.674 5.312 -8.445 1 97.25 256 PRO A CA 1
ATOM 1936 C C . PRO A 1 256 ? 2.48 6.691 -9.07 1 97.25 256 PRO A C 1
ATOM 1938 O O . PRO A 1 256 ? 1.817 7.551 -8.484 1 97.25 256 PRO A O 1
ATOM 1941 N N . THR A 1 257 ? 2.992 6.848 -10.258 1 97.44 257 THR A N 1
ATOM 1942 C CA . THR A 1 257 ? 3.023 8.133 -10.938 1 97.44 257 THR A CA 1
ATOM 1943 C C . THR A 1 257 ? 1.611 8.688 -11.117 1 97.44 257 THR A C 1
ATOM 1945 O O . THR A 1 257 ? 1.361 9.859 -10.836 1 97.44 257 THR A O 1
ATOM 1948 N N . VAL A 1 258 ? 0.7 7.898 -11.531 1 94.81 258 VAL A N 1
ATOM 1949 C CA . VAL A 1 258 ? -0.649 8.359 -11.836 1 94.81 258 VAL A CA 1
ATOM 1950 C C . VAL A 1 258 ? -1.294 8.945 -10.578 1 94.81 258 VAL A C 1
ATOM 1952 O O . VAL A 1 258 ? -1.969 9.977 -10.641 1 94.81 258 VAL A O 1
ATOM 1955 N N . ILE A 1 259 ? -1.093 8.266 -9.5 1 96 259 ILE A N 1
ATOM 1956 C CA . ILE A 1 259 ? -1.668 8.727 -8.242 1 96 259 ILE A CA 1
ATOM 1957 C C . ILE A 1 259 ? -0.959 9.992 -7.781 1 96 259 ILE A C 1
ATOM 1959 O O . ILE A 1 259 ? -1.608 10.961 -7.379 1 96 259 ILE A O 1
ATOM 1963 N N . TYR A 1 260 ? 0.35 10.008 -7.828 1 97.31 260 TYR A N 1
ATOM 1964 C CA . TYR A 1 260 ? 1.139 11.172 -7.441 1 97.31 260 TYR A CA 1
ATOM 1965 C C . TYR A 1 260 ? 0.696 12.406 -8.211 1 97.31 260 TYR A C 1
ATOM 1967 O O . TYR A 1 260 ? 0.467 13.469 -7.625 1 97.31 260 TYR A O 1
ATOM 1975 N N . GLU A 1 261 ? 0.593 12.25 -9.5 1 95.12 261 GLU A N 1
ATOM 1976 C CA . GLU A 1 261 ? 0.256 13.375 -10.367 1 95.12 261 GLU A CA 1
ATOM 1977 C C . GLU A 1 261 ? -1.143 13.906 -10.062 1 95.12 261 GLU A C 1
ATOM 1979 O O . GLU A 1 261 ? -1.382 15.109 -10.125 1 95.12 261 GLU A O 1
ATOM 1984 N N . HIS A 1 262 ? -1.995 13.023 -9.727 1 94.06 262 HIS A N 1
ATOM 1985 C CA . HIS A 1 262 ? -3.318 13.469 -9.297 1 94.06 262 HIS A CA 1
ATOM 1986 C C . HIS A 1 262 ? -3.246 14.219 -7.977 1 94.06 262 HIS A C 1
ATOM 1988 O O . HIS A 1 262 ? -3.941 15.219 -7.789 1 94.06 262 HIS A O 1
ATOM 1994 N N . MET A 1 263 ? -2.416 13.789 -7.102 1 94.75 263 MET A N 1
ATOM 1995 C CA . MET A 1 263 ? -2.289 14.367 -5.766 1 94.75 263 MET A CA 1
ATOM 1996 C C . MET A 1 263 ? -1.717 15.773 -5.84 1 94.75 263 MET A C 1
ATOM 1998 O O . MET A 1 263 ? -2.135 16.656 -5.086 1 94.75 263 MET A O 1
ATOM 2002 N N . VAL A 1 264 ? -0.802 15.953 -6.684 1 94.5 264 VAL A N 1
ATOM 2003 C CA . VAL A 1 264 ? -0.123 17.25 -6.695 1 94.5 264 VAL A CA 1
ATOM 2004 C C . VAL A 1 264 ? -0.771 18.156 -7.734 1 94.5 264 VAL A C 1
ATOM 2006 O O . VAL A 1 264 ? -0.255 19.234 -8.023 1 94.5 264 VAL A O 1
ATOM 2009 N N . LYS A 1 265 ? -1.885 17.625 -8.203 1 88.06 265 LYS A N 1
ATOM 2010 C CA . LYS A 1 265 ? -2.584 18.438 -9.188 1 88.06 265 LYS A CA 1
ATOM 2011 C C . LYS A 1 265 ? -2.922 19.812 -8.625 1 88.06 265 LYS A C 1
ATOM 2013 O O . LYS A 1 265 ? -3.318 19.938 -7.461 1 88.06 265 LYS A O 1
ATOM 2018 N N . LYS A 1 266 ? -2.762 20.922 -9.242 1 85.38 266 LYS A N 1
ATOM 2019 C CA . LYS A 1 266 ? -3.107 22.297 -8.906 1 85.38 266 LYS A CA 1
ATOM 2020 C C . LYS A 1 266 ? -2.115 22.891 -7.91 1 85.38 266 LYS A C 1
ATOM 2022 O O . LYS A 1 266 ? -2.354 23.969 -7.355 1 85.38 266 LYS A O 1
ATOM 2027 N N . LEU A 1 267 ? -1.189 22.094 -7.516 1 89.31 267 LEU A N 1
ATOM 2028 C CA . LEU A 1 267 ? -0.136 22.641 -6.664 1 89.31 267 LEU A CA 1
ATOM 2029 C C . LEU A 1 267 ? 0.999 23.219 -7.504 1 89.31 267 LEU A C 1
ATOM 2031 O O . LEU A 1 267 ? 1.499 22.547 -8.414 1 89.31 267 LEU A O 1
ATOM 2035 N N . SER A 1 268 ? 1.282 24.406 -7.242 1 88.69 268 SER A N 1
ATOM 2036 C CA . SER A 1 268 ? 2.396 25.031 -7.945 1 88.69 268 SER A CA 1
ATOM 2037 C C . SER A 1 268 ? 3.715 24.328 -7.621 1 88.69 268 SER A C 1
ATOM 2039 O O . SER A 1 268 ? 4.031 24.109 -6.453 1 88.69 268 SER A O 1
ATOM 2041 N N . PRO A 1 269 ? 4.461 24.016 -8.633 1 85.69 269 PRO A N 1
ATOM 2042 C CA . PRO A 1 269 ? 5.773 23.406 -8.398 1 85.69 269 PRO A CA 1
ATOM 2043 C C . PRO A 1 269 ? 6.684 24.281 -7.539 1 85.69 269 PRO A C 1
ATOM 2045 O O . PRO A 1 269 ? 7.453 23.781 -6.727 1 85.69 269 PRO A O 1
ATOM 2048 N N . THR A 1 270 ? 6.531 25.562 -7.766 1 86.94 270 THR A N 1
ATOM 2049 C CA . THR A 1 270 ? 7.336 26.5 -6.988 1 86.94 270 THR A CA 1
ATOM 2050 C C . THR A 1 270 ? 6.988 26.422 -5.508 1 86.94 270 THR A C 1
ATOM 2052 O O . THR A 1 270 ? 7.879 26.438 -4.652 1 86.94 270 THR A O 1
ATOM 2055 N N . LEU A 1 271 ? 5.719 26.297 -5.258 1 88.19 271 LEU A N 1
ATOM 2056 C CA . LEU A 1 271 ? 5.273 26.172 -3.875 1 88.19 271 LEU A CA 1
ATOM 2057 C C . LEU A 1 271 ? 5.797 24.875 -3.252 1 88.19 271 LEU A C 1
ATOM 2059 O O . LEU A 1 271 ? 6.281 24.875 -2.119 1 88.19 271 LEU A O 1
ATOM 2063 N N . LEU A 1 272 ? 5.723 23.859 -3.992 1 89.5 272 LEU A N 1
ATOM 2064 C CA . LEU A 1 272 ? 6.195 22.562 -3.527 1 89.5 272 LEU A CA 1
ATOM 2065 C C . LEU A 1 272 ? 7.684 22.609 -3.197 1 89.5 272 LEU A C 1
ATOM 2067 O O . LEU A 1 272 ? 8.109 22.141 -2.141 1 89.5 272 LEU A O 1
ATOM 2071 N N . HIS A 1 273 ? 8.383 23.188 -3.986 1 89 273 HIS A N 1
ATOM 2072 C CA . HIS A 1 273 ? 9.836 23.25 -3.859 1 89 273 HIS A CA 1
ATOM 2073 C C . HIS A 1 273 ? 10.242 24.125 -2.678 1 89 273 HIS A C 1
ATOM 2075 O O . HIS A 1 273 ? 11.195 23.797 -1.963 1 89 273 HIS A O 1
ATOM 2081 N N . HIS A 1 274 ? 9.5 25.125 -2.434 1 88.5 274 HIS A N 1
ATOM 2082 C CA . HIS A 1 274 ? 9.953 26.141 -1.493 1 88.5 274 HIS A CA 1
ATOM 2083 C C . HIS A 1 274 ? 9.391 25.891 -0.099 1 88.5 274 HIS A C 1
ATOM 2085 O O . HIS A 1 274 ? 9.969 26.328 0.897 1 88.5 274 HIS A O 1
ATOM 2091 N N . THR A 1 275 ? 8.336 25.172 -0.045 1 92.62 275 THR A N 1
ATOM 2092 C CA . THR A 1 275 ? 7.664 25.219 1.247 1 92.62 275 THR A CA 1
ATOM 2093 C C . THR A 1 275 ? 7.582 23.828 1.861 1 92.62 275 THR A C 1
ATOM 2095 O O . THR A 1 275 ? 7.367 23.688 3.068 1 92.62 275 THR A O 1
ATOM 2098 N N . MET A 1 276 ? 7.734 22.797 1.121 1 95.88 276 MET A N 1
ATOM 2099 C CA . MET A 1 276 ? 7.609 21.422 1.623 1 95.88 276 MET A CA 1
ATOM 2100 C C . MET A 1 276 ? 8.625 21.156 2.73 1 95.88 276 MET A C 1
ATOM 2102 O O . MET A 1 276 ? 9.781 21.562 2.627 1 95.88 276 MET A O 1
ATOM 2106 N N . ASP A 1 277 ? 8.258 20.5 3.75 1 95.19 277 ASP A N 1
ATOM 2107 C CA . ASP A 1 277 ? 9.125 20.109 4.859 1 95.19 277 ASP A CA 1
ATOM 2108 C C . ASP A 1 277 ? 10.031 18.938 4.473 1 95.19 277 ASP A C 1
ATOM 2110 O O . ASP A 1 277 ? 9.547 17.891 4.047 1 95.19 277 ASP A O 1
ATOM 2114 N N . HIS A 1 278 ? 11.281 19.062 4.641 1 95.12 278 HIS A N 1
ATOM 2115 C CA . HIS A 1 278 ? 12.242 18.016 4.309 1 95.12 278 HIS A CA 1
ATOM 2116 C C . HIS A 1 278 ? 13.047 17.609 5.539 1 95.12 278 HIS A C 1
ATOM 2118 O O . HIS A 1 278 ? 14.125 17.031 5.41 1 95.12 278 HIS A O 1
ATOM 2124 N N . SER A 1 279 ? 12.57 17.891 6.699 1 91.69 279 SER A N 1
ATOM 2125 C CA . SER A 1 279 ? 13.297 17.516 7.91 1 91.69 279 SER A CA 1
ATOM 2126 C C . SER A 1 279 ? 13.312 16 8.102 1 91.69 279 SER A C 1
ATOM 2128 O O . SER A 1 279 ? 12.445 15.297 7.594 1 91.69 279 SER A O 1
ATOM 2130 N N . ILE A 1 280 ? 14.305 15.531 8.773 1 89.31 280 ILE A N 1
ATOM 2131 C CA . ILE A 1 280 ? 14.383 14.117 9.117 1 89.31 280 ILE A CA 1
ATOM 2132 C C . ILE A 1 280 ? 13.438 13.82 10.281 1 89.31 280 ILE A C 1
ATOM 2134 O O . ILE A 1 280 ? 13.562 14.406 11.359 1 89.31 280 ILE A O 1
ATOM 2138 N N . PRO A 1 281 ? 12.5 12.953 9.992 1 85.44 281 PRO A N 1
ATOM 2139 C CA . PRO A 1 281 ? 11.555 12.672 11.07 1 85.44 281 PRO A CA 1
ATOM 2140 C C . PRO A 1 281 ? 12.211 12.016 12.281 1 85.44 281 PRO A C 1
ATOM 2142 O O . PRO A 1 281 ? 13.203 11.297 12.133 1 85.44 281 PRO A O 1
ATOM 2145 N N . ASP A 1 282 ? 11.617 12.266 13.438 1 73.81 282 ASP A N 1
ATOM 2146 C CA . ASP A 1 282 ? 12.078 11.625 14.664 1 73.81 282 ASP A CA 1
ATOM 2147 C C . ASP A 1 282 ? 11.461 10.234 14.82 1 73.81 282 ASP A C 1
ATOM 2149 O O . ASP A 1 282 ? 10.398 9.961 14.266 1 73.81 282 ASP A O 1
ATOM 2153 N N . VAL A 1 283 ? 12.203 9.273 15.203 1 67.19 283 VAL A N 1
ATOM 2154 C CA . VAL A 1 283 ? 11.633 7.957 15.477 1 67.19 283 VAL A CA 1
ATOM 2155 C C . VAL A 1 283 ? 11.43 7.789 16.984 1 67.19 283 VAL A C 1
ATOM 2157 O O . VAL A 1 283 ? 12.188 8.344 17.781 1 67.19 283 VAL A O 1
ATOM 2160 N N . MET B 1 1 ? -9.766 2.234 13.219 1 27.16 1 MET B N 1
ATOM 2161 C CA . MET B 1 1 ? -10.695 2.51 14.312 1 27.16 1 MET B CA 1
ATOM 2162 C C . MET B 1 1 ? -9.977 2.475 15.656 1 27.16 1 MET B C 1
ATOM 2164 O O . MET B 1 1 ? -9.078 1.662 15.867 1 27.16 1 MET B O 1
ATOM 2168 N N . GLY B 1 2 ? -9.953 3.496 16.188 1 31.39 2 GLY B N 1
ATOM 2169 C CA . GLY B 1 2 ? -9.383 3.604 17.531 1 31.39 2 GLY B CA 1
ATOM 2170 C C . GLY B 1 2 ? -10.016 2.645 18.516 1 31.39 2 GLY B C 1
ATOM 2171 O O . GLY B 1 2 ? -11.086 2.102 18.266 1 31.39 2 GLY B O 1
ATOM 2172 N N . VAL B 1 3 ? -9.203 1.978 19.156 1 39.41 3 VAL B N 1
ATOM 2173 C CA . VAL B 1 3 ? -9.68 1.201 20.297 1 39.41 3 VAL B CA 1
ATOM 2174 C C . VAL B 1 3 ? -10.492 2.096 21.234 1 39.41 3 VAL B C 1
ATOM 2176 O O . VAL B 1 3 ? -10.094 3.225 21.531 1 39.41 3 VAL B O 1
ATOM 2179 N N . GLN B 1 4 ? -11.797 1.972 21.156 1 40.84 4 GLN B N 1
ATOM 2180 C CA . GLN B 1 4 ? -12.555 2.609 22.234 1 40.84 4 GLN B CA 1
ATOM 2181 C C . GLN B 1 4 ? -12.328 1.903 23.562 1 40.84 4 GLN B C 1
ATOM 2183 O O . GLN B 1 4 ? -12.508 0.688 23.672 1 40.84 4 GLN B O 1
ATOM 2188 N N . VAL B 1 5 ? -11.656 2.654 24.375 1 47.47 5 VAL B N 1
ATOM 2189 C CA . VAL B 1 5 ? -11.43 2.119 25.703 1 47.47 5 VAL B CA 1
ATOM 2190 C C . VAL B 1 5 ? -12.477 2.668 26.672 1 47.47 5 VAL B C 1
ATOM 2192 O O . VAL B 1 5 ? -12.633 3.883 26.797 1 47.47 5 VAL B O 1
ATOM 2195 N N . GLU B 1 6 ? -13.445 1.892 26.891 1 47.38 6 GLU B N 1
ATOM 2196 C CA . GLU B 1 6 ? -14.367 2.254 27.953 1 47.38 6 GLU B CA 1
ATOM 2197 C C . GLU B 1 6 ? -13.914 1.672 29.297 1 47.38 6 GLU B C 1
ATOM 2199 O O . GLU B 1 6 ? -13.742 0.458 29.422 1 47.38 6 GLU B O 1
ATOM 2204 N N . THR B 1 7 ? -13.617 2.58 30.109 1 50.56 7 THR B N 1
ATOM 2205 C CA . THR B 1 7 ? -13.242 2.16 31.453 1 50.56 7 THR B CA 1
ATOM 2206 C C . THR B 1 7 ? -14.477 1.845 32.281 1 50.56 7 THR B C 1
ATOM 2208 O O . THR B 1 7 ? -15.32 2.719 32.5 1 50.56 7 THR B O 1
ATOM 2211 N N . ILE B 1 8 ? -14.734 0.699 32.344 1 54.72 8 ILE B N 1
ATOM 2212 C CA . ILE B 1 8 ? -15.875 0.286 33.156 1 54.72 8 ILE B CA 1
ATOM 2213 C C . ILE B 1 8 ? -15.562 0.49 34.625 1 54.72 8 ILE B C 1
ATOM 2215 O O . ILE B 1 8 ? -16.406 0.954 35.406 1 54.72 8 ILE B O 1
ATOM 2219 N N . SER B 1 9 ? -14.375 0.126 35 1 55.56 9 SER B N 1
ATOM 2220 C CA . SER B 1 9 ? -13.906 0.383 36.344 1 55.56 9 SER B CA 1
ATOM 2221 C C . SER B 1 9 ? -12.508 1.007 36.344 1 55.56 9 SER B C 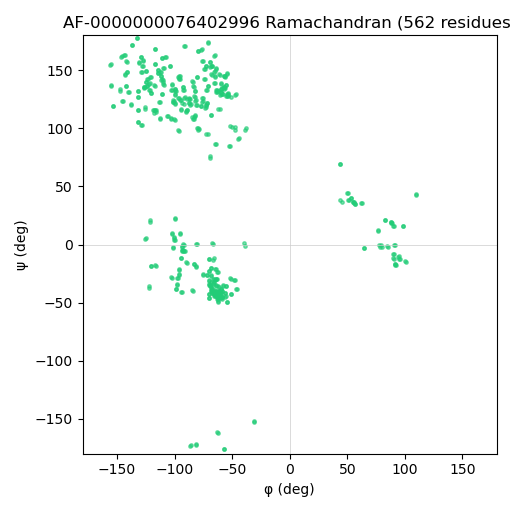1
ATOM 2223 O O . SER B 1 9 ? -11.555 0.4 35.875 1 55.56 9 SER B O 1
ATOM 2225 N N . PRO B 1 10 ? -12.516 2.146 36.594 1 51.41 10 PRO B N 1
ATOM 2226 C CA . PRO B 1 10 ? -11.227 2.836 36.562 1 51.41 10 PRO B CA 1
ATOM 2227 C C . PRO B 1 10 ? -10.172 2.146 37.438 1 51.41 10 PRO B C 1
ATOM 2229 O O . PRO B 1 10 ? -10.5 1.519 38.438 1 51.41 10 PRO B O 1
ATOM 2232 N N . GLY B 1 11 ? -9.078 1.911 36.812 1 53.41 11 GLY B N 1
ATOM 2233 C CA . GLY B 1 11 ? -7.973 1.486 37.656 1 53.41 11 GLY B CA 1
ATOM 2234 C C . GLY B 1 11 ? -7.551 2.541 38.656 1 53.41 11 GLY B C 1
ATOM 2235 O O . GLY B 1 11 ? -8.367 3.365 39.094 1 53.41 11 GLY B O 1
ATOM 2236 N N . ASP B 1 12 ? -6.348 2.27 39.094 1 59.66 12 ASP B N 1
ATOM 2237 C CA . ASP B 1 12 ? -5.895 3.17 40.156 1 59.66 12 ASP B CA 1
ATOM 2238 C C . ASP B 1 12 ? -5.691 4.586 39.594 1 59.66 12 ASP B C 1
ATOM 2240 O O . ASP B 1 12 ? -5.441 5.516 40.375 1 59.66 12 ASP B O 1
ATOM 2244 N N . GLY B 1 13 ? -5.969 4.824 38.219 1 54 13 GLY B N 1
ATOM 2245 C CA . GLY B 1 13 ? -5.922 6.133 37.594 1 54 13 GLY B CA 1
ATOM 2246 C C . GLY B 1 13 ? -4.535 6.746 37.594 1 54 13 GLY B C 1
ATOM 2247 O O . GLY B 1 13 ? -4.344 7.863 37.094 1 54 13 GLY B O 1
ATOM 2248 N N . ARG B 1 14 ? -3.561 6.105 38.188 1 61.34 14 ARG B N 1
ATOM 2249 C CA . ARG B 1 14 ? -2.223 6.664 38.344 1 61.34 14 ARG B CA 1
ATOM 2250 C C . ARG B 1 14 ? -1.17 5.766 37.719 1 61.34 14 ARG B C 1
ATOM 2252 O O . ARG B 1 14 ? -0.142 6.25 37.25 1 61.34 14 ARG B O 1
ATOM 2259 N N . THR B 1 15 ? -1.506 4.43 37.875 1 63.84 15 THR B N 1
ATOM 2260 C CA . THR B 1 15 ? -0.507 3.486 37.375 1 63.84 15 THR B CA 1
ATOM 2261 C C . THR B 1 15 ? -0.907 2.934 36 1 63.84 15 THR B C 1
ATOM 2263 O O . THR B 1 15 ? -1.929 2.254 35.875 1 63.84 15 THR B O 1
ATOM 2266 N N . PHE B 1 16 ? -0.224 3.357 35 1 67.62 16 PHE B N 1
ATOM 2267 C CA . PHE B 1 16 ? -0.424 2.883 33.625 1 67.62 16 PHE B CA 1
ATOM 2268 C C . PHE B 1 16 ? 0.761 2.041 33.188 1 67.62 16 PHE B C 1
ATOM 2270 O O . PHE B 1 16 ? 1.904 2.314 33.562 1 67.62 16 PHE B O 1
ATOM 2277 N N . PRO B 1 17 ? 0.225 0.916 32.469 1 66.56 17 PRO B N 1
ATOM 2278 C CA . PRO B 1 17 ? 1.354 0.137 31.969 1 66.56 17 PRO B CA 1
ATOM 2279 C C . PRO B 1 17 ? 2.25 0.943 31.031 1 66.56 17 PRO B C 1
ATOM 2281 O O . PRO B 1 17 ? 1.76 1.79 30.281 1 66.56 17 PRO B O 1
ATOM 2284 N N . LYS B 1 18 ? 3.508 0.816 31.281 1 67 18 LYS B N 1
ATOM 2285 C CA . LYS B 1 18 ? 4.5 1.456 30.422 1 67 18 LYS B CA 1
ATOM 2286 C C . LYS B 1 18 ? 5.02 0.488 29.359 1 67 18 LYS B C 1
ATOM 2288 O O . LYS B 1 18 ? 4.992 -0.729 29.562 1 67 18 LYS B O 1
ATOM 2293 N N . ARG B 1 19 ? 5.258 1.146 28.25 1 65.56 19 ARG B N 1
ATOM 2294 C CA . ARG B 1 19 ? 5.871 0.332 27.203 1 65.56 19 ARG B CA 1
ATOM 2295 C C . ARG B 1 19 ? 7.031 -0.489 27.766 1 65.56 19 ARG B C 1
ATOM 2297 O O . ARG B 1 19 ? 7.832 0.016 28.547 1 65.56 19 ARG B O 1
ATOM 2304 N N . GLY B 1 20 ? 7.023 -1.778 27.5 1 65.5 20 GLY B N 1
ATOM 2305 C CA . GLY B 1 20 ? 8.047 -2.686 27.984 1 65.5 20 GLY B CA 1
ATOM 2306 C C . GLY B 1 20 ? 7.605 -3.469 29.219 1 65.5 20 GLY B C 1
ATOM 2307 O O . GLY B 1 20 ? 8.258 -4.438 29.609 1 65.5 20 GLY B O 1
ATOM 2308 N N . GLN B 1 21 ? 6.625 -3.107 29.828 1 70.56 21 GLN B N 1
ATOM 2309 C CA . GLN B 1 21 ? 6.148 -3.762 31.031 1 70.56 21 GLN B CA 1
ATOM 2310 C C . GLN B 1 21 ? 5.258 -4.957 30.703 1 70.56 21 GLN B C 1
ATOM 2312 O O . GLN B 1 21 ? 4.516 -4.926 29.719 1 70.56 21 GLN B O 1
ATOM 2317 N N . THR B 1 22 ? 5.449 -6 31.5 1 69 22 THR B N 1
ATOM 2318 C CA . THR B 1 22 ? 4.562 -7.152 31.359 1 69 22 THR B CA 1
ATOM 2319 C C . THR B 1 22 ? 3.176 -6.836 31.906 1 69 22 THR B C 1
ATOM 2321 O O . THR B 1 22 ? 3.045 -6.418 33.062 1 69 22 THR B O 1
ATOM 2324 N N . CYS B 1 23 ? 2.234 -6.949 31 1 69.19 23 CYS B N 1
ATOM 2325 C CA . CYS B 1 23 ? 0.836 -6.805 31.391 1 69.19 23 CYS B CA 1
ATOM 2326 C C . CYS B 1 23 ? 0.163 -8.164 31.516 1 69.19 23 CYS B C 1
ATOM 2328 O O . CYS B 1 23 ? 0.383 -9.055 30.688 1 69.19 23 CYS B O 1
ATOM 2330 N N . VAL B 1 24 ? -0.372 -8.398 32.75 1 70.12 24 VAL B N 1
ATOM 2331 C CA . VAL B 1 24 ? -1.186 -9.578 33 1 70.12 24 VAL B CA 1
ATOM 2332 C C . VAL B 1 24 ? -2.664 -9.195 33.031 1 70.12 24 VAL B C 1
ATOM 2334 O O . VAL B 1 24 ? -3.098 -8.438 33.875 1 70.12 24 VAL B O 1
ATOM 2337 N N . VAL B 1 25 ? -3.375 -9.664 31.859 1 66.94 25 VAL B N 1
ATOM 2338 C CA . VAL B 1 25 ? -4.742 -9.18 31.719 1 66.94 25 VAL B CA 1
ATOM 2339 C C . VAL B 1 25 ? -5.691 -10.367 31.531 1 66.94 25 VAL B C 1
ATOM 2341 O O . VAL B 1 25 ? -5.324 -11.383 30.953 1 66.94 25 VAL B O 1
ATOM 2344 N N . HIS B 1 26 ? -6.797 -10.258 32.281 1 64.38 26 HIS B N 1
ATOM 2345 C CA . HIS B 1 26 ? -7.93 -11.07 31.844 1 64.38 26 HIS B CA 1
ATOM 2346 C C . HIS B 1 26 ? -8.703 -10.398 30.719 1 64.38 26 HIS B C 1
ATOM 2348 O O . HIS B 1 26 ? -8.844 -9.172 30.703 1 64.38 26 HIS B O 1
ATOM 2354 N N . TYR B 1 27 ? -8.945 -11.203 29.719 1 60.88 27 TYR B N 1
ATOM 2355 C CA . TYR B 1 27 ? -9.758 -10.656 28.625 1 60.88 27 TYR B CA 1
ATOM 2356 C C . TYR B 1 27 ? -11.016 -11.492 28.422 1 60.88 27 TYR B C 1
ATOM 2358 O O . TYR B 1 27 ? -11.07 -12.656 28.797 1 60.88 27 TYR B O 1
ATOM 2366 N N . THR B 1 28 ? -12.133 -10.773 28.188 1 59.25 28 THR B N 1
ATOM 2367 C CA . THR B 1 28 ? -13.336 -11.398 27.641 1 59.25 28 THR B CA 1
ATOM 2368 C C . THR B 1 28 ? -13.617 -10.875 26.234 1 59.25 28 THR B C 1
ATOM 2370 O O . THR B 1 28 ? -13.742 -9.664 26.031 1 59.25 28 THR B O 1
ATOM 2373 N N . GLY B 1 29 ? -13.383 -11.758 25.359 1 54.91 29 GLY B N 1
ATOM 2374 C CA . GLY B 1 29 ? -13.758 -11.438 23.984 1 54.91 29 GLY B CA 1
ATOM 2375 C C . GLY B 1 29 ? -15.227 -11.695 23.703 1 54.91 29 GLY B C 1
ATOM 2376 O O . GLY B 1 29 ? -15.727 -12.797 23.938 1 54.91 29 GLY B O 1
ATOM 2377 N N . MET B 1 30 ? -15.992 -10.688 23.5 1 52.75 30 MET B N 1
ATOM 2378 C CA . MET B 1 30 ? -17.422 -10.789 23.188 1 52.75 30 MET B CA 1
ATOM 2379 C C . MET B 1 30 ? -17.688 -10.336 21.766 1 52.75 30 MET B C 1
ATOM 2381 O O . MET B 1 30 ? -17.016 -9.438 21.25 1 52.75 30 MET B O 1
ATOM 2385 N N . LEU B 1 31 ? -18.562 -11.055 21.25 1 42.44 31 LEU B N 1
ATOM 2386 C CA . LEU B 1 31 ? -19.078 -10.633 19.953 1 42.44 31 LEU B CA 1
ATOM 2387 C C . LEU B 1 31 ? -20.031 -9.453 20.109 1 42.44 31 LEU B C 1
ATOM 2389 O O . LEU B 1 31 ? -20.438 -9.117 21.219 1 42.44 31 LEU B O 1
ATOM 2393 N N . GLU B 1 32 ? -20.203 -8.727 19.062 1 46.47 32 GLU B N 1
ATOM 2394 C CA . GLU B 1 32 ? -21.109 -7.574 19.125 1 46.47 32 GLU B CA 1
ATOM 2395 C C . GLU B 1 32 ? -22.469 -7.969 19.688 1 46.47 32 GLU B C 1
ATOM 2397 O O . GLU B 1 32 ? -23.141 -7.156 20.328 1 46.47 32 GLU B O 1
ATOM 2402 N N . ASP B 1 33 ? -22.75 -9.055 19.469 1 46.31 33 ASP B N 1
ATOM 2403 C CA . ASP B 1 33 ? -24.047 -9.516 19.953 1 46.31 33 ASP B CA 1
ATOM 2404 C C . ASP B 1 33 ? -23.984 -9.883 21.438 1 46.31 33 ASP B C 1
ATOM 2406 O O . ASP B 1 33 ? -24.969 -10.344 22.016 1 46.31 33 ASP B O 1
ATOM 2410 N N . GLY B 1 34 ? -22.922 -9.719 21.906 1 51.22 34 GLY B N 1
ATOM 2411 C CA . GLY B 1 34 ? -22.781 -9.922 23.344 1 51.22 34 GLY B CA 1
ATOM 2412 C C . GLY B 1 34 ? -22.312 -11.32 23.703 1 51.22 34 GLY B C 1
ATOM 2413 O O . GLY B 1 34 ? -22.047 -11.617 24.875 1 51.22 34 GLY B O 1
ATOM 2414 N N . LYS B 1 35 ? -22.328 -12.133 22.672 1 52.22 35 LYS B N 1
ATOM 2415 C CA . LYS B 1 35 ? -21.875 -13.492 22.969 1 52.22 35 LYS B CA 1
ATOM 2416 C C . LYS B 1 35 ? -20.359 -13.516 23.188 1 52.22 35 LYS B C 1
ATOM 2418 O O . LYS B 1 35 ? -19.609 -12.93 22.406 1 52.22 35 LYS B O 1
ATOM 2423 N N . LYS B 1 36 ? -20.094 -14.18 24.234 1 56.06 36 LYS B N 1
ATOM 2424 C CA . LYS B 1 36 ? -18.703 -14.359 24.594 1 56.06 36 LYS B CA 1
ATOM 2425 C C . LYS B 1 36 ? -18.031 -15.406 23.703 1 56.06 36 LYS B C 1
ATOM 2427 O O . LYS B 1 36 ? -18.547 -16.5 23.531 1 56.06 36 LYS B O 1
ATOM 2432 N N . PHE B 1 37 ? -16.969 -15.094 23 1 53.88 37 PHE B N 1
ATOM 2433 C CA . PHE B 1 37 ? -16.297 -16.094 22.172 1 53.88 37 PHE B CA 1
ATOM 2434 C C . PHE B 1 37 ? -15.039 -16.609 22.844 1 53.88 37 PHE B C 1
ATOM 2436 O O . PHE B 1 37 ? -14.555 -17.688 22.531 1 53.88 37 PHE B O 1
ATOM 2443 N N . ASP B 1 38 ? -14.453 -15.742 23.656 1 56.5 38 ASP B N 1
ATOM 2444 C CA . ASP B 1 38 ? -13.273 -16.188 24.391 1 56.5 38 ASP B CA 1
ATOM 2445 C C . ASP B 1 38 ? -13.086 -15.359 25.672 1 56.5 38 ASP B C 1
ATOM 2447 O O . ASP B 1 38 ? -13.461 -14.18 25.719 1 56.5 38 ASP B O 1
ATOM 2451 N N . SER B 1 39 ? -12.766 -16.094 26.641 1 63.16 39 SER B N 1
ATOM 2452 C CA . SER B 1 39 ? -12.484 -15.375 27.891 1 63.16 39 SER B CA 1
ATOM 2453 C C . SER B 1 39 ? -11.375 -16.062 28.688 1 63.16 39 SER B C 1
ATOM 2455 O O . SER B 1 39 ? -11.438 -17.266 28.922 1 63.16 39 SER B O 1
ATOM 2457 N N . SER B 1 40 ? -10.367 -15.234 28.938 1 64.5 40 SER B N 1
ATOM 2458 C CA . SER B 1 40 ? -9.32 -15.766 29.797 1 64.5 40 SER B CA 1
ATOM 2459 C C . SER B 1 40 ? -9.836 -15.961 31.219 1 64.5 40 SER B C 1
ATOM 2461 O O . SER B 1 40 ? -9.258 -16.734 32 1 64.5 40 SER B O 1
ATOM 2463 N N . ARG B 1 41 ? -10.875 -15.273 31.469 1 67.69 41 ARG B N 1
ATOM 2464 C CA . ARG B 1 41 ? -11.477 -15.398 32.781 1 67.69 41 ARG B CA 1
ATOM 2465 C C . ARG B 1 41 ? -12.094 -16.781 32.969 1 67.69 41 ARG B C 1
ATOM 2467 O O . ARG B 1 41 ? -12.016 -17.359 34.062 1 67.69 41 ARG B O 1
ATOM 2474 N N . ASP B 1 42 ? -12.641 -17.203 31.875 1 66.31 42 ASP B N 1
ATOM 2475 C CA . ASP B 1 42 ? -13.258 -18.531 31.953 1 66.31 42 ASP B CA 1
ATOM 2476 C C . ASP B 1 42 ? -12.219 -19.609 32.25 1 66.31 42 ASP B C 1
ATOM 2478 O O . ASP B 1 42 ? -12.516 -20.609 32.906 1 66.31 42 ASP B O 1
ATOM 2482 N N . ARG B 1 43 ? -11.117 -19.359 31.828 1 65.5 43 ARG B N 1
ATOM 2483 C CA . ARG B 1 43 ? -10.055 -20.344 32 1 65.5 43 ARG B CA 1
ATOM 2484 C C . ARG B 1 43 ? -9.172 -19.984 33.188 1 65.5 43 ARG B C 1
ATOM 2486 O O . ARG B 1 43 ? -8.242 -20.734 33.531 1 65.5 43 ARG B O 1
ATOM 2493 N N . ASN B 1 44 ? -9.609 -18.953 33.812 1 66.31 44 ASN B N 1
ATOM 2494 C CA . ASN B 1 44 ? -8.844 -18.453 34.938 1 66.31 44 ASN B CA 1
ATOM 2495 C C . ASN B 1 44 ? -7.348 -18.391 34.625 1 66.31 44 ASN B C 1
ATOM 2497 O O . ASN B 1 44 ? -6.52 -18.75 35.438 1 66.31 44 ASN B O 1
ATOM 2501 N N . LYS B 1 45 ? -7.035 -18.062 33.438 1 66.38 45 LYS B N 1
ATOM 2502 C CA . LYS B 1 45 ? -5.664 -17.891 32.969 1 66.38 45 LYS B CA 1
ATOM 2503 C C . LYS B 1 45 ? -5.488 -16.547 32.281 1 66.38 45 LYS B C 1
ATOM 2505 O O . LYS B 1 45 ? -5.898 -16.391 31.109 1 66.38 45 LYS B O 1
ATOM 2510 N N . PRO B 1 46 ? -4.891 -15.672 33 1 68.31 46 PRO B N 1
ATOM 2511 C CA . PRO B 1 46 ? -4.703 -14.359 32.375 1 68.31 46 PRO B CA 1
ATOM 2512 C C . PRO B 1 46 ? -3.727 -14.406 31.219 1 68.31 46 PRO B C 1
ATOM 2514 O O . PRO B 1 46 ? -2.924 -15.336 31.109 1 68.31 46 PRO B O 1
ATOM 2517 N N . PHE B 1 47 ? -4.027 -13.406 30.375 1 66 47 PHE B N 1
ATOM 2518 C CA . PHE B 1 47 ? -3.16 -13.227 29.219 1 66 47 PHE B CA 1
ATOM 2519 C C . PHE B 1 47 ? -2.012 -12.281 29.547 1 66 47 PHE B C 1
ATOM 2521 O O . PHE B 1 47 ? -2.23 -11.188 30.062 1 66 47 PHE B O 1
ATOM 2528 N N . LYS B 1 48 ? -0.832 -12.828 29.531 1 69.56 48 LYS B N 1
ATOM 2529 C CA . LYS B 1 48 ? 0.356 -12.039 29.828 1 69.56 48 LYS B CA 1
ATOM 2530 C C . LYS B 1 48 ? 1.066 -11.609 28.547 1 69.56 48 LYS B C 1
ATOM 2532 O O . LYS B 1 48 ? 1.193 -12.398 27.609 1 69.56 48 LYS B O 1
ATOM 2537 N N . PHE B 1 49 ? 1.157 -10.211 28.453 1 65.31 49 PHE B N 1
ATOM 2538 C CA . PHE B 1 49 ? 1.928 -9.703 27.328 1 65.31 49 PHE B CA 1
ATOM 2539 C C . PHE B 1 49 ? 2.744 -8.484 27.734 1 65.31 49 PHE B C 1
ATOM 2541 O O . PHE B 1 49 ? 2.477 -7.863 28.766 1 65.31 49 PHE B O 1
ATOM 2548 N N . VAL B 1 50 ? 3.805 -8.25 26.969 1 63.09 50 VAL B N 1
ATOM 2549 C CA . VAL B 1 50 ? 4.59 -7.039 27.203 1 63.09 50 VAL B CA 1
ATOM 2550 C C . VAL B 1 50 ? 4.066 -5.902 26.328 1 63.09 50 VAL B C 1
ATOM 2552 O O . VAL B 1 50 ? 3.941 -6.059 25.109 1 63.09 50 VAL B O 1
ATOM 2555 N N . LEU B 1 51 ? 3.66 -4.828 26.984 1 64.44 51 LEU B N 1
ATOM 2556 C CA . LEU B 1 51 ? 3.123 -3.674 26.281 1 64.44 51 LEU B CA 1
ATOM 2557 C C . LEU B 1 51 ? 4.176 -3.062 25.359 1 64.44 51 LEU B C 1
ATOM 2559 O O . LEU B 1 51 ? 5.312 -2.838 25.781 1 64.44 51 LEU B O 1
ATOM 2563 N N . GLY B 1 52 ? 3.748 -2.822 24.156 1 58.72 52 GLY B N 1
ATOM 2564 C CA . GLY B 1 52 ? 4.625 -2.135 23.219 1 58.72 52 GLY B CA 1
ATOM 2565 C C . GLY B 1 52 ? 5.477 -3.08 22.406 1 58.72 52 GLY B C 1
ATOM 2566 O O . GLY B 1 52 ? 6.25 -2.641 21.547 1 58.72 52 GLY B O 1
ATOM 2567 N N . LYS B 1 53 ? 5.215 -4.297 22.75 1 50.22 53 LYS B N 1
ATOM 2568 C CA . LYS B 1 53 ? 6.059 -5.266 22.062 1 50.22 53 LYS B CA 1
ATOM 2569 C C . LYS B 1 53 ? 5.297 -5.941 20.922 1 50.22 53 LYS B C 1
ATOM 2571 O O . LYS B 1 53 ? 5.766 -6.934 20.359 1 50.22 53 LYS B O 1
ATOM 2576 N N . GLN B 1 54 ? 4.141 -5.363 20.672 1 51.75 54 GLN B N 1
ATOM 2577 C CA . GLN B 1 54 ? 3.26 -5.816 19.594 1 51.75 54 GLN B CA 1
ATOM 2578 C C . GLN B 1 54 ? 2.938 -7.301 19.75 1 51.75 54 GLN B C 1
ATOM 2580 O O . GLN B 1 54 ? 2.834 -8.023 18.75 1 51.75 54 GLN B O 1
ATOM 2585 N N . GLU B 1 55 ? 2.803 -7.742 21.062 1 51.94 55 GLU B N 1
ATOM 2586 C CA . GLU B 1 55 ? 2.404 -9.102 21.406 1 51.94 55 GLU B CA 1
ATOM 2587 C C . GLU B 1 55 ? 0.891 -9.273 21.328 1 51.94 55 GLU B C 1
ATOM 2589 O O . GLU B 1 55 ? 0.382 -10.398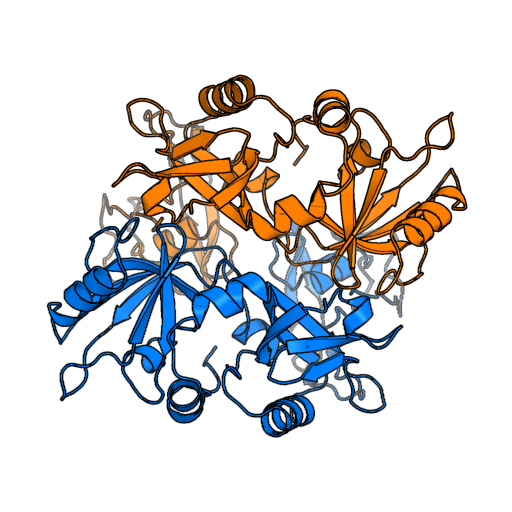 21.391 1 51.94 55 GLU B O 1
ATOM 2594 N N . VAL B 1 56 ? 0.376 -8.234 21.375 1 52.88 56 VAL B N 1
ATOM 2595 C CA . VAL B 1 56 ? -1.078 -8.18 21.281 1 52.88 56 VAL B CA 1
ATOM 2596 C C . VAL B 1 56 ? -1.484 -7.203 20.172 1 52.8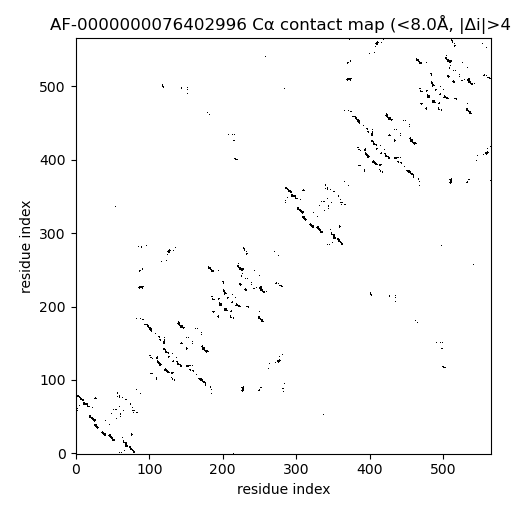8 56 VAL B C 1
ATOM 2598 O O . VAL B 1 56 ? -0.658 -6.43 19.688 1 52.88 56 VAL B O 1
ATOM 2601 N N . ILE B 1 57 ? -2.662 -7.461 19.781 1 47.5 57 ILE B N 1
ATOM 2602 C CA . ILE B 1 57 ? -3.172 -6.574 18.734 1 47.5 57 ILE B CA 1
ATOM 2603 C C . ILE B 1 57 ? -3.053 -5.121 19.203 1 47.5 57 ILE B C 1
ATOM 2605 O O . ILE B 1 57 ? -3.109 -4.836 20.406 1 47.5 57 ILE B O 1
ATOM 2609 N N . ARG B 1 58 ? -2.832 -4.32 18.328 1 51.28 58 ARG B N 1
ATOM 2610 C CA . ARG B 1 58 ? -2.59 -2.912 18.625 1 51.28 58 ARG B CA 1
ATOM 2611 C C . ARG B 1 58 ? -3.686 -2.34 19.516 1 51.28 58 ARG B C 1
ATOM 2613 O O . ARG B 1 58 ? -3.404 -1.573 20.438 1 51.28 58 ARG B O 1
ATOM 2620 N N . GLY B 1 59 ? -4.828 -2.652 19.25 1 49.72 59 GLY B N 1
ATOM 2621 C CA . GLY B 1 59 ? -5.914 -2.195 20.094 1 49.72 59 GLY B CA 1
ATOM 2622 C C . GLY B 1 59 ? -5.738 -2.592 21.547 1 49.72 59 GLY B C 1
ATOM 2623 O O . GLY B 1 59 ? -6 -1.792 22.453 1 49.72 59 GLY B O 1
ATOM 2624 N N . TRP B 1 60 ? -5.316 -3.77 21.641 1 57.88 60 TRP B N 1
ATOM 2625 C CA . TRP B 1 60 ? -5.059 -4.211 23.016 1 57.88 60 TRP B CA 1
ATOM 2626 C C . TRP B 1 60 ? -3.873 -3.465 23.609 1 57.88 60 TRP B C 1
ATOM 2628 O O . TRP B 1 60 ? -3.9 -3.084 24.781 1 57.88 60 TRP B O 1
ATOM 2638 N N . GLU B 1 61 ? -2.963 -3.32 22.719 1 58.44 61 GLU B N 1
ATOM 2639 C CA . GLU B 1 61 ? -1.797 -2.598 23.219 1 58.44 61 GLU B CA 1
ATOM 2640 C C . GLU B 1 61 ? -2.166 -1.177 23.641 1 58.44 61 GLU B C 1
ATOM 2642 O O . GLU B 1 61 ? -1.787 -0.724 24.719 1 58.44 61 GLU B O 1
ATOM 2647 N N . GLU B 1 62 ? -2.822 -0.527 22.844 1 54.94 62 GLU B N 1
ATOM 2648 C CA . GLU B 1 62 ? -3.24 0.839 23.141 1 54.94 62 GLU B CA 1
ATOM 2649 C C . GLU B 1 62 ? -4.223 0.871 24.312 1 54.94 62 GLU B C 1
ATOM 2651 O O . GLU B 1 62 ? -4.152 1.758 25.156 1 54.94 62 GLU B O 1
ATOM 2656 N N . GLY B 1 63 ? -5.102 -0.016 24.234 1 57.44 63 GLY B N 1
ATOM 2657 C CA . GLY B 1 63 ? -6.082 -0.076 25.297 1 57.44 63 GLY B CA 1
ATOM 2658 C C . GLY B 1 63 ? -5.469 -0.389 26.656 1 57.44 63 GLY B C 1
ATOM 2659 O O . GLY B 1 63 ? -5.781 0.268 27.641 1 57.44 63 GLY B O 1
ATOM 2660 N N . VAL B 1 64 ? -4.602 -1.326 26.609 1 63.31 64 VAL B N 1
ATOM 2661 C CA . VAL B 1 64 ? -3.973 -1.727 27.875 1 63.31 64 VAL B CA 1
ATOM 2662 C C . VAL B 1 64 ? -3.061 -0.609 28.375 1 63.31 64 VAL B C 1
ATOM 2664 O O . VAL B 1 64 ? -2.994 -0.345 29.578 1 63.31 64 VAL B O 1
ATOM 2667 N N . ALA B 1 65 ? -2.441 0.042 27.422 1 61.78 65 ALA B N 1
ATOM 2668 C CA . ALA B 1 65 ? -1.559 1.143 27.797 1 61.78 65 ALA B CA 1
ATOM 2669 C C . ALA B 1 65 ? -2.342 2.277 28.453 1 61.78 65 ALA B C 1
ATOM 2671 O O . ALA B 1 65 ? -1.803 3.016 29.281 1 61.78 65 ALA B O 1
ATOM 2672 N N . GLN B 1 66 ? -3.496 2.396 28.078 1 55.16 66 GLN B N 1
ATOM 2673 C CA . GLN B 1 66 ? -4.328 3.467 28.609 1 55.16 66 GLN B CA 1
ATOM 2674 C C . GLN B 1 66 ? -5.078 3.008 29.859 1 55.16 66 GLN B C 1
ATOM 2676 O O . GLN B 1 66 ? -5.742 3.809 30.516 1 55.16 66 GLN B O 1
ATOM 2681 N N . ALA B 1 67 ? -5.121 1.736 30.094 1 54.88 67 ALA B N 1
ATOM 2682 C CA . ALA B 1 67 ? -5.852 1.211 31.25 1 54.88 67 ALA B CA 1
ATOM 2683 C C . ALA B 1 67 ? -4.988 1.232 32.5 1 54.88 67 ALA B C 1
ATOM 2685 O O . ALA B 1 67 ? -3.881 0.69 32.5 1 54.88 67 ALA B O 1
ATOM 2686 N N . ALA B 1 68 ? -5.262 2.096 33.469 1 53.38 68 ALA B N 1
ATOM 2687 C CA . ALA B 1 68 ? -4.59 2.129 34.75 1 53.38 68 ALA B CA 1
ATOM 2688 C C . ALA B 1 68 ? -4.695 0.782 35.469 1 53.38 68 ALA B C 1
ATOM 2690 O O . ALA B 1 68 ? -5.656 0.037 35.25 1 53.38 68 ALA B O 1
ATOM 2691 N N . VAL B 1 69 ? -3.559 0.268 36.062 1 50.06 69 VAL B N 1
ATOM 2692 C CA . VAL B 1 69 ? -3.516 -0.969 36.844 1 50.06 69 VAL B CA 1
ATOM 2693 C C . VAL B 1 69 ? -4.695 -1.015 37.812 1 50.06 69 VAL B C 1
ATOM 2695 O O . VAL B 1 69 ? -4.969 -0.036 38.5 1 50.06 69 VAL B O 1
ATOM 2698 N N . SER B 1 70 ? -5.809 -1.585 37.406 1 43.75 70 SER B N 1
ATOM 2699 C CA . SER B 1 70 ? -6.902 -1.756 38.344 1 43.75 70 SER B CA 1
ATOM 2700 C C . SER B 1 70 ? -6.48 -2.619 39.531 1 43.75 70 SER B C 1
ATOM 2702 O O . SER B 1 70 ? -5.562 -3.43 39.406 1 43.75 70 SER B O 1
ATOM 2704 N N . GLY B 1 71 ? -6.695 -2.213 40.812 1 38.31 71 GLY B N 1
ATOM 2705 C CA . GLY B 1 71 ? -6.84 -3.252 41.812 1 38.31 71 GLY B CA 1
ATOM 2706 C C . GLY B 1 71 ? -7.453 -4.527 41.281 1 38.31 71 GLY B C 1
ATOM 2707 O O . GLY B 1 71 ? -7.555 -4.707 40.062 1 38.31 71 GLY B O 1
ATOM 2708 N N . PRO B 1 72 ? -8.188 -5.406 42.156 1 34.22 72 PRO B N 1
ATOM 2709 C CA . PRO B 1 72 ? -8.828 -6.66 41.75 1 34.22 72 PRO B CA 1
ATOM 2710 C C . PRO B 1 72 ? -9.617 -6.531 40.469 1 34.22 72 PRO B C 1
ATOM 2712 O O . PRO B 1 72 ? -10.117 -7.531 39.938 1 34.22 72 PRO B O 1
ATOM 2715 N N . SER B 1 73 ? -10.297 -5.438 40.25 1 31.89 73 SER B N 1
ATOM 2716 C CA . SER B 1 73 ? -11.266 -5.469 39.156 1 31.89 73 SER B CA 1
ATOM 2717 C C . SER B 1 73 ? -10.594 -5.199 37.812 1 31.89 73 SER B C 1
ATOM 2719 O O . SER B 1 73 ? -9.883 -4.207 37.656 1 31.89 73 SER B O 1
ATOM 2721 N N . PRO B 1 74 ? -10.461 -6.184 37 1 34.22 74 PRO B N 1
ATOM 2722 C CA . PRO B 1 74 ? -9.789 -6.234 35.688 1 34.22 74 PRO B CA 1
ATOM 2723 C C . PRO B 1 74 ? -10.266 -5.141 34.75 1 34.22 74 PRO B C 1
ATOM 2725 O O . PRO B 1 74 ? -11.469 -4.949 34.562 1 34.22 74 PRO B O 1
ATOM 2728 N N . GLY B 1 75 ? -9.758 -3.975 34.781 1 32.59 75 GLY B N 1
ATOM 2729 C CA . GLY B 1 75 ? -10.062 -3.031 33.719 1 32.59 75 GLY B CA 1
ATOM 2730 C C . GLY B 1 75 ? -10.133 -3.676 32.344 1 32.59 75 GLY B C 1
ATOM 2731 O O . GLY B 1 75 ? -9.258 -4.469 31.984 1 32.59 75 GLY B O 1
ATOM 2732 N N . GLN B 1 76 ? -11.352 -3.959 31.891 1 30.92 76 GLN B N 1
ATOM 2733 C CA . GLN B 1 76 ? -11.68 -4.562 30.594 1 30.92 76 GLN B CA 1
ATOM 2734 C C . GLN B 1 76 ? -11.266 -3.652 29.453 1 30.92 76 GLN B C 1
ATOM 2736 O O . GLN B 1 76 ? -11.562 -2.455 29.453 1 30.92 76 GLN B O 1
ATOM 2741 N N . VAL B 1 77 ? -10.117 -3.701 29 1 32.09 77 VAL B N 1
ATOM 2742 C CA . VAL B 1 77 ? -9.836 -3.037 27.719 1 32.09 77 VAL B CA 1
ATOM 2743 C C . VAL B 1 77 ? -10.461 -3.832 26.578 1 32.09 77 VAL B C 1
ATOM 2745 O O . VAL B 1 77 ? -10.227 -5.035 26.453 1 32.09 77 VAL B O 1
ATOM 2748 N N . VAL B 1 78 ? -11.609 -3.475 26.188 1 28.19 78 VAL B N 1
ATOM 2749 C CA . VAL B 1 78 ? -12.211 -4.059 25 1 28.19 78 VAL B CA 1
ATOM 2750 C C . VAL B 1 78 ? -11.453 -3.6 23.75 1 28.19 78 VAL B C 1
ATOM 2752 O O . VAL B 1 78 ? -11.336 -2.4 23.5 1 28.19 78 VAL B O 1
ATOM 2755 N N . ALA B 1 79 ? -10.312 -4.125 23.484 1 32.53 79 ALA B N 1
ATOM 2756 C CA . ALA B 1 79 ? -9.688 -3.824 22.203 1 32.53 79 ALA B CA 1
ATOM 2757 C C . ALA B 1 79 ? -10.555 -4.32 21.047 1 32.53 79 ALA B C 1
ATOM 2759 O O . ALA B 1 79 ? -11.117 -5.414 21.109 1 32.53 79 ALA B O 1
ATOM 2760 N N . PRO B 1 80 ? -11.031 -3.465 20.25 1 31.2 80 PRO B N 1
ATOM 2761 C CA . PRO B 1 80 ? -11.797 -3.967 19.094 1 31.2 80 PRO B CA 1
ATOM 2762 C C . PRO B 1 80 ? -11.086 -5.094 18.359 1 31.2 80 PRO B C 1
ATOM 2764 O O . PRO B 1 80 ? -9.859 -5.047 18.188 1 31.2 80 PRO B O 1
ATOM 2767 N N . VAL B 1 81 ? -11.438 -6.363 18.625 1 33.59 81 VAL B N 1
ATOM 2768 C CA . VAL B 1 81 ? -11.102 -7.625 17.969 1 33.59 81 VAL B CA 1
ATOM 2769 C C . VAL B 1 81 ? -11.102 -7.441 16.453 1 33.59 81 VAL B C 1
ATOM 2771 O O . VAL B 1 81 ? -11.023 -8.414 15.695 1 33.59 81 VAL B O 1
ATOM 2774 N N . SER B 1 82 ? -11.359 -6.254 15.984 1 40.19 82 SER B N 1
ATOM 2775 C CA . SER B 1 82 ? -11.547 -6.215 14.539 1 40.19 82 SER B CA 1
ATOM 2776 C C . SER B 1 82 ? -10.289 -6.656 13.805 1 40.19 82 SER B C 1
ATOM 2778 O O . SER B 1 82 ? -10.367 -7.289 12.75 1 40.19 82 SER B O 1
ATOM 2780 N N . GLY B 1 83 ? -9.078 -6.312 14.32 1 44.03 83 GLY B N 1
ATOM 2781 C CA . GLY B 1 83 ? -7.883 -6.648 13.562 1 44.03 83 GLY B CA 1
ATOM 2782 C C . GLY B 1 83 ? -7.598 -8.141 13.531 1 44.03 83 GLY B C 1
ATOM 2783 O O . GLY B 1 83 ? -6.883 -8.617 12.648 1 44.03 83 GLY B O 1
ATOM 2784 N N . ASN B 1 84 ? -8.117 -8.883 14.508 1 48.81 84 ASN B N 1
ATOM 2785 C CA . ASN B 1 84 ? -7.758 -10.289 14.641 1 48.81 84 ASN B CA 1
ATOM 2786 C C . ASN B 1 84 ? -8.82 -11.203 14.047 1 48.81 84 ASN B C 1
ATOM 2788 O O . ASN B 1 84 ? -8.922 -12.375 14.414 1 48.81 84 ASN B O 1
ATOM 2792 N N . SER B 1 85 ? -9.562 -10.562 13.172 1 62.69 85 SER B N 1
ATOM 2793 C CA . SER B 1 85 ? -10.5 -11.477 12.516 1 62.69 85 SER B CA 1
ATOM 2794 C C . SER B 1 85 ? -9.789 -12.383 11.523 1 62.69 85 SER B C 1
ATOM 2796 O O . SER B 1 85 ? -8.711 -12.047 11.031 1 62.69 85 SER B O 1
ATOM 2798 N N . LEU B 1 86 ? -10.273 -13.57 11.531 1 71.12 86 LEU B N 1
ATOM 2799 C CA . LEU B 1 86 ? -9.734 -14.5 10.547 1 71.12 86 LEU B CA 1
ATOM 2800 C C . LEU B 1 86 ? -9.68 -13.859 9.164 1 71.12 86 LEU B C 1
ATOM 2802 O O . LEU B 1 86 ? -8.75 -14.109 8.398 1 71.12 86 LEU B O 1
ATOM 2806 N N . GLY B 1 87 ? -10.641 -12.953 8.961 1 77.81 87 GLY B N 1
ATOM 2807 C CA . GLY B 1 87 ? -10.656 -12.242 7.688 1 77.81 87 GLY B CA 1
ATOM 2808 C C . GLY B 1 87 ? -9.469 -11.32 7.512 1 77.81 87 GLY B C 1
ATOM 2809 O O . GLY B 1 87 ? -8.867 -11.273 6.434 1 77.81 87 GLY B O 1
ATOM 2810 N N . ALA B 1 88 ? -9.156 -10.656 8.562 1 81.75 88 ALA B N 1
ATOM 2811 C CA . ALA B 1 88 ? -8.008 -9.75 8.516 1 81.75 88 ALA B CA 1
ATOM 2812 C C . ALA B 1 88 ? -6.703 -10.523 8.367 1 81.75 88 ALA B C 1
ATOM 2814 O O . ALA B 1 88 ? -5.805 -10.102 7.633 1 81.75 88 ALA B O 1
ATOM 2815 N N . LEU B 1 89 ? -6.605 -11.617 9.055 1 78.62 89 LEU B N 1
ATOM 2816 C CA . LEU B 1 89 ? -5.402 -12.438 8.977 1 78.62 89 LEU B CA 1
ATOM 2817 C C . LEU B 1 89 ? -5.211 -12.992 7.566 1 78.62 89 LEU B C 1
ATOM 2819 O O . LEU B 1 89 ? -4.102 -12.961 7.027 1 78.62 89 LEU B O 1
ATOM 2823 N N . ARG B 1 90 ? -6.336 -13.469 6.984 1 84.31 90 ARG B N 1
ATOM 2824 C CA . ARG B 1 90 ? -6.289 -14.023 5.637 1 84.31 90 ARG B CA 1
ATOM 2825 C C . ARG B 1 90 ? -5.949 -12.953 4.609 1 84.31 90 ARG B C 1
ATOM 2827 O O . ARG B 1 90 ? -5.297 -13.234 3.602 1 84.31 90 ARG B O 1
ATOM 2834 N N . ALA B 1 91 ? -6.336 -11.742 4.902 1 90.56 91 ALA B N 1
ATOM 2835 C CA . ALA B 1 91 ? -6.219 -10.656 3.93 1 90.56 91 ALA B CA 1
ATOM 2836 C C . ALA B 1 91 ? -4.91 -9.898 4.109 1 90.56 91 ALA B C 1
ATOM 2838 O O . ALA B 1 91 ? -4.578 -9.023 3.309 1 90.56 91 ALA B O 1
ATOM 2839 N N . GLU B 1 92 ? -4.164 -10.227 5.082 1 86.56 92 GLU B N 1
ATOM 2840 C CA . GLU B 1 92 ? -2.98 -9.453 5.445 1 86.56 92 GLU B CA 1
ATOM 2841 C C . GLU B 1 92 ? -1.999 -9.367 4.281 1 86.56 92 GLU B C 1
ATOM 2843 O O . GLU B 1 92 ? -1.715 -10.367 3.623 1 86.56 92 GLU B O 1
ATOM 2848 N N . ILE B 1 93 ? -1.571 -8.141 3.975 1 88.62 93 ILE B N 1
ATOM 2849 C CA . ILE B 1 93 ? -0.471 -7.918 3.043 1 88.62 93 ILE B CA 1
ATOM 2850 C C . ILE B 1 93 ? 0.84 -7.785 3.814 1 88.62 93 ILE B C 1
ATOM 2852 O O . ILE B 1 93 ? 1.035 -6.824 4.559 1 88.62 93 ILE B O 1
ATOM 2856 N N . LYS B 1 94 ? 1.644 -8.656 3.566 1 76.06 94 LYS B N 1
ATOM 2857 C CA . LYS B 1 94 ? 2.893 -8.711 4.32 1 76.06 94 LYS B CA 1
ATOM 2858 C C . LYS B 1 94 ? 3.994 -7.922 3.619 1 76.06 94 LYS B C 1
ATOM 2860 O O . LYS B 1 94 ? 4.203 -8.07 2.414 1 76.06 94 LYS B O 1
ATOM 2865 N N . PRO B 1 95 ? 4.691 -6.973 4.23 1 70.94 95 PRO B N 1
ATOM 2866 C CA . PRO B 1 95 ? 5.727 -6.145 3.611 1 70.94 95 PRO B CA 1
ATOM 2867 C C . PRO B 1 95 ? 6.953 -6.953 3.186 1 70.94 95 PRO B C 1
ATOM 2869 O O . PRO B 1 95 ? 7.691 -6.531 2.291 1 70.94 95 PRO B O 1
ATOM 2872 N N . GLY B 1 96 ? 7.18 -8.141 3.52 1 70 96 GLY B N 1
ATOM 2873 C CA . GLY B 1 96 ? 8.367 -8.93 3.223 1 70 96 GLY B CA 1
ATOM 2874 C C . GLY B 1 96 ? 8.242 -9.734 1.946 1 70 96 GLY B C 1
ATOM 2875 O O . GLY B 1 96 ? 7.352 -9.492 1.132 1 70 96 GLY B O 1
ATOM 2876 N N . VAL B 1 97 ? 9.391 -10.281 1.594 1 80.69 97 VAL B N 1
ATOM 2877 C CA . VAL B 1 97 ? 9.453 -11.195 0.454 1 80.69 97 VAL B CA 1
ATOM 2878 C C . VAL B 1 97 ? 9.367 -12.641 0.938 1 80.69 97 VAL B C 1
ATOM 2880 O O . VAL B 1 97 ? 9.805 -12.953 2.049 1 80.69 97 VAL B O 1
ATOM 2883 N N . ARG B 1 98 ? 8.703 -13.438 0.156 1 80.56 98 ARG B N 1
ATOM 2884 C CA . ARG B 1 98 ? 8.617 -14.844 0.527 1 80.56 98 ARG B CA 1
ATOM 2885 C C . ARG B 1 98 ? 9.039 -15.742 -0.629 1 80.56 98 ARG B C 1
ATOM 2887 O O . ARG B 1 98 ? 8.969 -15.344 -1.793 1 80.56 98 ARG B O 1
ATOM 2894 N N . GLU B 1 99 ? 9.484 -16.875 -0.214 1 83 99 GLU B N 1
ATOM 2895 C CA . GLU B 1 99 ? 9.867 -17.891 -1.192 1 83 99 GLU B CA 1
ATOM 2896 C C . GLU B 1 99 ? 8.758 -18.938 -1.369 1 83 99 GLU B C 1
ATOM 2898 O O . GLU B 1 99 ? 8.172 -19.391 -0.389 1 83 99 GLU B O 1
ATOM 2903 N N . ILE B 1 100 ? 8.5 -19.219 -2.621 1 86.81 100 ILE B N 1
ATOM 2904 C CA . ILE B 1 100 ? 7.48 -20.219 -2.965 1 86.81 100 ILE B CA 1
ATOM 2905 C C . ILE B 1 100 ? 8.086 -21.297 -3.857 1 86.81 100 ILE B C 1
ATOM 2907 O O . ILE B 1 100 ? 8.898 -21 -4.738 1 86.81 100 ILE B O 1
ATOM 2911 N N . HIS B 1 101 ? 7.68 -22.5 -3.586 1 87.38 101 HIS B N 1
ATOM 2912 C CA . HIS B 1 101 ? 8.055 -23.609 -4.441 1 87.38 101 HIS B CA 1
ATOM 2913 C C . HIS B 1 101 ? 6.871 -24.078 -5.281 1 87.38 101 HIS B C 1
ATOM 2915 O O . HIS B 1 101 ? 5.953 -24.719 -4.762 1 87.38 101 HIS B O 1
ATOM 2921 N N . LEU B 1 102 ? 6.98 -23.828 -6.547 1 92.81 102 LEU B N 1
ATOM 2922 C CA . LEU B 1 102 ? 5.918 -24.125 -7.5 1 92.81 102 LEU B CA 1
ATOM 2923 C C . LEU B 1 102 ? 6.262 -25.375 -8.312 1 92.81 102 LEU B C 1
ATOM 2925 O O . LEU B 1 102 ? 7.434 -25.734 -8.43 1 92.81 102 LEU B O 1
ATOM 2929 N N . CYS B 1 103 ? 5.273 -26.062 -8.789 1 91.94 103 CYS B N 1
ATOM 2930 C CA . CYS B 1 103 ? 5.434 -27.188 -9.711 1 91.94 103 CYS B CA 1
ATOM 2931 C C . CYS B 1 103 ? 4.473 -27.062 -10.883 1 91.94 103 CYS B C 1
ATOM 2933 O O . CYS B 1 103 ? 3.734 -26.094 -10.992 1 91.94 103 CYS B O 1
ATOM 2935 N N . LYS B 1 104 ? 4.617 -28.016 -11.742 1 94.19 104 LYS B N 1
ATOM 2936 C CA . LYS B 1 104 ? 3.678 -28.109 -12.852 1 94.19 104 LYS B CA 1
ATOM 2937 C C . LYS B 1 104 ? 2.758 -29.312 -12.695 1 94.19 104 LYS B C 1
ATOM 2939 O O . LYS B 1 104 ? 3.117 -30.297 -12.039 1 94.19 104 LYS B O 1
ATOM 2944 N N . ASP B 1 105 ? 1.597 -29.141 -13.258 1 88.75 105 ASP B N 1
ATOM 2945 C CA . ASP B 1 105 ? 0.687 -30.297 -13.234 1 88.75 105 ASP B CA 1
ATOM 2946 C C . ASP B 1 105 ? 1.021 -31.281 -14.344 1 88.75 105 ASP B C 1
ATOM 2948 O O . ASP B 1 105 ? 2.059 -31.156 -15 1 88.75 105 ASP B O 1
ATOM 2952 N N . GLU B 1 106 ? 0.182 -32.312 -14.562 1 89.5 106 GLU B N 1
ATOM 2953 C CA . GLU B 1 106 ? 0.43 -33.375 -15.516 1 89.5 106 GLU B CA 1
ATOM 2954 C C . GLU B 1 106 ? 0.506 -32.844 -16.938 1 89.5 106 GLU B C 1
ATOM 2956 O O . GLU B 1 106 ? 1.114 -33.469 -17.812 1 89.5 106 GLU B O 1
ATOM 2961 N N . ARG B 1 107 ? -0.082 -31.75 -17.188 1 93.94 107 ARG B N 1
ATOM 2962 C CA . ARG B 1 107 ? -0.088 -31.141 -18.516 1 93.94 107 ARG B CA 1
ATOM 2963 C C . ARG B 1 107 ? 1.067 -30.156 -18.672 1 93.94 107 ARG B C 1
ATOM 2965 O O . ARG B 1 107 ? 1.161 -29.469 -19.688 1 93.94 107 ARG B O 1
ATOM 2972 N N . GLY B 1 108 ? 1.883 -30.016 -17.625 1 93.88 108 GLY B N 1
ATOM 2973 C CA . GLY B 1 108 ? 3.029 -29.125 -17.688 1 93.88 108 GLY B CA 1
ATOM 2974 C C . GLY B 1 108 ? 2.678 -27.672 -17.406 1 93.88 108 GLY B C 1
ATOM 2975 O O . GLY B 1 108 ? 3.422 -26.766 -17.781 1 93.88 108 GLY B O 1
ATOM 2976 N N . LYS B 1 109 ? 1.56 -27.469 -16.75 1 95.19 109 LYS B N 1
ATOM 2977 C CA . LYS B 1 109 ? 1.076 -26.109 -16.516 1 95.19 109 LYS B CA 1
ATOM 2978 C C . LYS B 1 109 ? 1.136 -25.734 -15.039 1 95.19 109 LYS B C 1
ATOM 2980 O O . LYS B 1 109 ? 0.97 -26.609 -14.172 1 95.19 109 LYS B O 1
ATOM 2985 N N . THR B 1 110 ? 1.365 -24.438 -14.797 1 96.88 110 THR B N 1
ATOM 2986 C CA . THR B 1 110 ? 1.38 -23.984 -13.414 1 96.88 110 THR B CA 1
ATOM 2987 C C . THR B 1 110 ? 0.022 -23.406 -13.023 1 96.88 110 THR B C 1
ATOM 2989 O O . THR B 1 110 ? -0.31 -23.328 -11.836 1 96.88 110 THR B O 1
ATOM 2992 N N . GLY B 1 111 ? -0.715 -22.938 -13.984 1 96.38 111 GLY B N 1
ATOM 2993 C CA . GLY B 1 111 ? -1.974 -22.25 -13.734 1 96.38 111 GLY B CA 1
ATOM 2994 C C . GLY B 1 111 ? -1.807 -20.766 -13.508 1 96.38 111 GLY B C 1
ATOM 2995 O O . GLY B 1 111 ? -2.711 -20.094 -12.992 1 96.38 111 GLY B O 1
ATOM 2996 N N . LEU B 1 112 ? -0.691 -20.219 -13.93 1 95.94 112 LEU B N 1
ATOM 2997 C CA . LEU B 1 112 ? -0.382 -18.812 -13.711 1 95.94 112 LEU B CA 1
ATOM 2998 C C . LEU B 1 112 ? -0.423 -18.047 -15.023 1 95.94 112 LEU B C 1
ATOM 3000 O O . LEU B 1 112 ? -0.001 -18.547 -16.062 1 95.94 112 LEU B O 1
ATOM 3004 N N . ARG B 1 113 ? -0.925 -16.891 -14.938 1 96.75 113 ARG B N 1
ATOM 3005 C CA . ARG B 1 113 ? -0.656 -15.883 -15.945 1 96.75 113 ARG B CA 1
ATOM 3006 C C . ARG B 1 113 ? 0.063 -14.68 -15.344 1 96.75 113 ARG B C 1
ATOM 3008 O O . ARG B 1 113 ? -0.283 -14.227 -14.25 1 96.75 113 ARG B O 1
ATOM 3015 N N . LEU B 1 114 ? 1.029 -14.227 -16.062 1 97.31 114 LEU B N 1
ATOM 3016 C CA . LEU B 1 114 ? 1.867 -13.133 -15.586 1 97.31 114 LEU B CA 1
ATOM 3017 C C . LEU B 1 114 ? 1.732 -11.914 -16.5 1 97.31 114 LEU B C 1
ATOM 3019 O O . LEU B 1 114 ? 1.362 -12.047 -17.656 1 97.31 114 LEU B O 1
ATOM 3023 N N . GLN B 1 115 ? 2.008 -10.75 -15.938 1 97.06 115 GLN B N 1
ATOM 3024 C CA . GLN B 1 115 ? 1.947 -9.484 -16.656 1 97.06 115 GLN B CA 1
ATOM 3025 C C . GLN B 1 115 ? 3.105 -8.57 -16.266 1 97.06 115 GLN B C 1
ATOM 3027 O O . GLN B 1 115 ? 3.414 -8.422 -15.086 1 97.06 115 GLN B O 1
ATOM 3032 N N . ALA B 1 116 ? 3.75 -8.039 -17.281 1 97.19 116 ALA B N 1
ATOM 3033 C CA . ALA B 1 116 ? 4.797 -7.051 -17.031 1 97.19 116 ALA B CA 1
ATOM 3034 C C . ALA B 1 116 ? 4.199 -5.66 -16.844 1 97.19 116 ALA B C 1
ATOM 3036 O O . ALA B 1 116 ? 3.389 -5.207 -17.656 1 97.19 116 ALA B O 1
ATOM 3037 N N . ILE B 1 117 ? 4.551 -5.012 -15.766 1 96.12 117 ILE B N 1
ATOM 3038 C CA . ILE B 1 117 ? 4.137 -3.646 -15.461 1 96.12 117 ILE B CA 1
ATOM 3039 C C . ILE B 1 117 ? 5.32 -2.861 -14.898 1 96.12 117 ILE B C 1
ATOM 3041 O O . ILE B 1 117 ? 5.902 -3.25 -13.883 1 96.12 117 ILE B O 1
ATOM 3045 N N . ASP B 1 118 ? 5.73 -1.776 -15.523 1 96.31 118 ASP B N 1
ATOM 3046 C CA . ASP B 1 118 ? 6.723 -0.84 -15.008 1 96.31 118 ASP B CA 1
ATOM 3047 C C . ASP B 1 118 ? 8.008 -1.565 -14.609 1 96.31 118 ASP B C 1
ATOM 3049 O O . ASP B 1 118 ? 8.531 -1.361 -13.516 1 96.31 118 ASP B O 1
ATOM 3053 N N . LYS B 1 119 ? 8.383 -2.498 -15.375 1 96.81 119 LYS B N 1
ATOM 3054 C CA . LYS B 1 119 ? 9.625 -3.26 -15.258 1 96.81 119 LYS B CA 1
ATOM 3055 C C . LYS B 1 119 ? 9.531 -4.297 -14.148 1 96.81 119 LYS B C 1
ATOM 3057 O O . LYS B 1 119 ? 10.547 -4.844 -13.711 1 96.81 119 LYS B O 1
ATOM 3062 N N . GLY B 1 120 ? 8.344 -4.527 -13.641 1 97.44 120 GLY B N 1
ATOM 3063 C CA . GLY B 1 120 ? 8.07 -5.637 -12.742 1 97.44 120 GLY B CA 1
ATOM 3064 C C . GLY B 1 120 ? 7.191 -6.707 -13.367 1 97.44 120 GLY B C 1
ATOM 3065 O O . GLY B 1 120 ? 6.562 -6.473 -14.398 1 97.44 120 GLY B O 1
ATOM 3066 N N . ILE B 1 121 ? 7.242 -7.879 -12.781 1 98.12 121 ILE B N 1
ATOM 3067 C CA . ILE B 1 121 ? 6.387 -8.984 -13.203 1 98.12 121 ILE B CA 1
ATOM 3068 C C . ILE B 1 121 ? 5.359 -9.289 -12.117 1 98.12 121 ILE B C 1
ATOM 3070 O O . ILE B 1 121 ? 5.719 -9.477 -10.953 1 98.12 121 ILE B O 1
ATOM 3074 N N . PHE B 1 122 ? 4.09 -9.367 -12.547 1 98.31 122 PHE B N 1
ATOM 3075 C CA . PHE B 1 122 ? 3.018 -9.508 -11.57 1 98.31 122 PHE B CA 1
ATOM 3076 C C . PHE B 1 122 ? 2.109 -10.68 -11.938 1 98.31 122 PHE B C 1
ATOM 3078 O O . PHE B 1 122 ? 1.933 -10.992 -13.109 1 98.31 122 PHE B O 1
ATOM 3085 N N . VAL B 1 123 ? 1.581 -11.289 -10.906 1 98 123 VAL B N 1
ATOM 3086 C CA . VAL B 1 123 ? 0.574 -12.328 -11.086 1 98 123 VAL B CA 1
ATOM 3087 C C . VAL B 1 123 ? -0.752 -11.695 -11.508 1 98 123 VAL B C 1
ATOM 3089 O O . VAL B 1 123 ? -1.352 -10.938 -10.742 1 98 123 VAL B O 1
ATOM 3092 N N . GLN B 1 124 ? -1.174 -12.055 -12.656 1 97.31 124 GLN B N 1
ATOM 3093 C CA . GLN B 1 124 ? -2.396 -11.516 -13.242 1 97.31 124 GLN B CA 1
ATOM 3094 C C . GLN B 1 124 ? -3.576 -12.461 -13.023 1 97.31 124 GLN B C 1
ATOM 3096 O O . GLN B 1 124 ? -4.719 -12.016 -12.883 1 97.31 124 GLN B O 1
ATOM 3101 N N . LEU B 1 125 ? -3.293 -13.703 -13.047 1 97.25 125 LEU B N 1
ATOM 3102 C CA . LEU B 1 125 ? -4.316 -14.734 -12.922 1 97.25 125 LEU B CA 1
ATOM 3103 C C . LEU B 1 125 ? -3.77 -15.961 -12.203 1 97.25 125 LEU B C 1
ATOM 3105 O O . LEU B 1 125 ? -2.65 -16.406 -12.477 1 97.25 125 LEU B O 1
ATOM 3109 N N . VAL B 1 126 ? -4.5 -16.422 -11.266 1 97.5 126 VAL B N 1
ATOM 3110 C CA . VAL B 1 126 ? -4.277 -17.719 -10.625 1 97.5 126 VAL B CA 1
ATOM 3111 C C . VAL B 1 126 ? -5.48 -18.625 -10.867 1 97.5 126 VAL B C 1
ATOM 3113 O O . VAL B 1 126 ? -6.578 -18.359 -10.375 1 97.5 126 VAL B O 1
ATOM 3116 N N . GLN B 1 127 ? -5.254 -19.625 -11.539 1 95.44 127 GLN B N 1
ATOM 3117 C CA . GLN B 1 127 ? -6.352 -20.531 -11.891 1 95.44 127 GLN B CA 1
ATOM 3118 C C . GLN B 1 127 ? -6.688 -21.469 -10.727 1 95.44 127 GLN B C 1
ATOM 3120 O O . GLN B 1 127 ? -5.793 -21.953 -10.031 1 95.44 127 GLN B O 1
ATOM 3125 N N . ALA B 1 128 ? -7.965 -21.766 -10.578 1 93.5 128 ALA B N 1
ATOM 3126 C CA . ALA B 1 128 ? -8.453 -22.625 -9.5 1 93.5 128 ALA B CA 1
ATOM 3127 C C . ALA B 1 128 ? -7.93 -24.047 -9.664 1 93.5 128 ALA B C 1
ATOM 3129 O O . ALA B 1 128 ? -7.859 -24.562 -10.781 1 93.5 128 ALA B O 1
ATOM 3130 N N . ASN B 1 129 ? -7.531 -24.656 -8.555 1 89.06 129 ASN B N 1
ATOM 3131 C CA . ASN B 1 129 ? -7.137 -26.062 -8.484 1 89.06 129 ASN B CA 1
ATOM 3132 C C . ASN B 1 129 ? -5.914 -26.344 -9.352 1 89.06 129 ASN B C 1
ATOM 3134 O O . ASN B 1 129 ? -5.871 -27.344 -10.07 1 89.06 129 ASN B O 1
ATOM 3138 N N . THR B 1 130 ? -5.039 -25.438 -9.422 1 92.12 130 THR B N 1
ATOM 3139 C CA . THR B 1 130 ? -3.756 -25.594 -10.094 1 92.12 130 THR B CA 1
ATOM 3140 C C . THR B 1 130 ? -2.605 -25.469 -9.102 1 92.12 130 THR B C 1
ATOM 3142 O O . THR B 1 130 ? -2.807 -25.047 -7.957 1 92.12 130 THR B O 1
ATOM 3145 N N . PRO B 1 131 ? -1.396 -25.812 -9.492 1 91.88 131 PRO B N 1
ATOM 3146 C CA . PRO B 1 131 ? -0.245 -25.656 -8.594 1 91.88 131 PRO B CA 1
ATOM 3147 C C . PRO B 1 131 ? -0.079 -24.234 -8.07 1 91.88 131 PRO B C 1
ATOM 3149 O O . PRO B 1 131 ? 0.264 -24.047 -6.906 1 91.88 131 PRO B O 1
ATOM 3152 N N . ALA B 1 132 ? -0.375 -23.281 -8.891 1 95.19 132 ALA B N 1
ATOM 3153 C CA . ALA B 1 132 ? -0.234 -21.891 -8.484 1 95.19 132 ALA B CA 1
ATOM 3154 C C . ALA B 1 132 ? -1.152 -21.562 -7.309 1 95.19 132 ALA B C 1
ATOM 3156 O O . ALA B 1 132 ? -0.736 -20.922 -6.348 1 95.19 132 ALA B O 1
ATOM 3157 N N . SER B 1 133 ? -2.422 -22.016 -7.426 1 92.5 133 SER B N 1
ATOM 3158 C CA . SER B 1 133 ? -3.367 -21.734 -6.348 1 92.5 133 SER B CA 1
ATOM 3159 C C . SER B 1 133 ? -2.99 -22.5 -5.082 1 92.5 133 SER B C 1
ATOM 3161 O O . SER B 1 133 ? -3.146 -21.984 -3.971 1 92.5 133 SER B O 1
ATOM 3163 N N . LEU B 1 134 ? -2.428 -23.656 -5.242 1 88.25 134 LEU B N 1
ATOM 3164 C CA . LEU B 1 134 ? -2.113 -24.516 -4.109 1 88.25 134 LEU B CA 1
ATOM 3165 C C . LEU B 1 134 ? -0.969 -23.938 -3.285 1 88.25 134 LEU B C 1
ATOM 3167 O O . LEU B 1 134 ? -0.937 -24.094 -2.062 1 88.25 134 LEU B O 1
ATOM 3171 N N . VAL B 1 135 ? -0.103 -23.25 -3.922 1 89 135 VAL B N 1
ATOM 3172 C CA . VAL B 1 135 ? 1.053 -22.75 -3.188 1 89 135 VAL B CA 1
ATOM 3173 C C . VAL B 1 135 ? 0.754 -21.344 -2.648 1 89 135 VAL B C 1
ATOM 3175 O O . VAL B 1 135 ? 1.618 -20.719 -2.039 1 89 135 VAL B O 1
ATOM 3178 N N . GLY B 1 136 ? -0.362 -20.734 -2.971 1 90.69 136 GLY B N 1
ATOM 3179 C CA . GLY B 1 136 ? -0.82 -19.531 -2.312 1 90.69 136 GLY B CA 1
ATOM 3180 C C . GLY B 1 136 ? -0.487 -18.266 -3.088 1 90.69 136 GLY B C 1
ATOM 3181 O O . GLY B 1 136 ? -0.467 -17.172 -2.521 1 90.69 136 GLY B O 1
ATOM 3182 N N . LEU B 1 137 ? -0.155 -18.359 -4.312 1 95.06 137 LEU B N 1
ATOM 3183 C CA . LEU B 1 137 ? 0.006 -17.156 -5.141 1 95.06 137 LEU B CA 1
ATOM 3184 C C . LEU B 1 137 ? -1.321 -16.438 -5.301 1 95.06 137 LEU B C 1
ATOM 3186 O O . LEU B 1 137 ? -2.379 -17.062 -5.363 1 95.06 137 LEU B O 1
ATOM 3190 N N . ARG B 1 138 ? -1.231 -15.164 -5.344 1 96.44 138 ARG B N 1
ATOM 3191 C CA . ARG B 1 138 ? -2.432 -14.336 -5.426 1 96.44 138 ARG B CA 1
ATOM 3192 C C . ARG B 1 138 ? -2.303 -13.297 -6.531 1 96.44 138 ARG B C 1
ATOM 3194 O O . ARG B 1 138 ? -1.191 -12.914 -6.906 1 96.44 138 ARG B O 1
ATOM 3201 N N . PHE B 1 139 ? -3.451 -12.883 -6.961 1 97.5 139 PHE B N 1
ATOM 3202 C CA . PHE B 1 139 ? -3.482 -11.75 -7.879 1 97.5 139 PHE B CA 1
ATOM 3203 C C . PHE B 1 139 ? -2.729 -10.562 -7.293 1 97.5 139 PHE B C 1
ATOM 3205 O O . PHE B 1 139 ? -2.951 -10.188 -6.141 1 97.5 139 PHE B O 1
ATOM 3212 N N . GLY B 1 140 ? -1.828 -10.016 -8.109 1 97.69 140 GLY B N 1
ATOM 3213 C CA . GLY B 1 140 ? -1.146 -8.805 -7.691 1 97.69 140 GLY B CA 1
ATOM 3214 C C . GLY B 1 140 ? 0.203 -9.07 -7.051 1 97.69 140 GLY B C 1
ATOM 3215 O O . GLY B 1 140 ? 0.985 -8.141 -6.828 1 97.69 140 GLY B O 1
ATOM 3216 N N . ASP B 1 141 ? 0.472 -10.289 -6.727 1 97.62 141 ASP B N 1
ATOM 3217 C CA . ASP B 1 141 ? 1.82 -10.609 -6.27 1 97.62 141 ASP B CA 1
ATOM 3218 C C . ASP B 1 141 ? 2.867 -10.172 -7.289 1 97.62 141 ASP B C 1
ATOM 3220 O O . ASP B 1 141 ? 2.672 -10.336 -8.5 1 97.62 141 ASP B O 1
ATOM 3224 N N . GLN B 1 142 ? 3.932 -9.594 -6.754 1 97.94 142 GLN B N 1
ATOM 3225 C CA . GLN B 1 142 ? 5.062 -9.281 -7.625 1 97.94 142 GLN B CA 1
ATOM 3226 C C . GLN B 1 142 ? 6.105 -10.398 -7.59 1 97.94 142 GLN B C 1
ATOM 3228 O O . GLN B 1 142 ? 6.566 -10.789 -6.516 1 97.94 142 GLN B O 1
ATOM 3233 N N . ILE B 1 143 ? 6.449 -10.945 -8.766 1 98.06 143 ILE B N 1
ATOM 3234 C CA . ILE B 1 143 ? 7.5 -11.953 -8.875 1 98.06 143 ILE B CA 1
ATOM 3235 C C . ILE B 1 143 ? 8.852 -11.273 -9.039 1 98.06 143 ILE B C 1
ATOM 3237 O O . ILE B 1 143 ? 9.078 -10.562 -10.023 1 98.06 143 ILE B O 1
ATOM 3241 N N . LEU B 1 144 ? 9.711 -11.578 -8.125 1 95.19 144 LEU B N 1
ATOM 3242 C CA . LEU B 1 144 ? 11.008 -10.914 -8.148 1 95.19 144 LEU B CA 1
ATOM 3243 C C . LEU B 1 144 ? 12.062 -11.805 -8.805 1 95.19 144 LEU B C 1
ATOM 3245 O O . LEU B 1 144 ? 12.93 -11.312 -9.531 1 95.19 144 LEU B O 1
ATOM 3249 N N . GLN B 1 145 ? 11.977 -13.086 -8.539 1 96.06 145 GLN B N 1
ATOM 3250 C CA . GLN B 1 145 ? 12.938 -14.039 -9.086 1 96.06 145 GLN B CA 1
ATOM 3251 C C . GLN B 1 145 ? 12.258 -15.359 -9.445 1 96.06 145 GLN B C 1
ATOM 3253 O O . GLN B 1 145 ? 11.328 -15.797 -8.766 1 96.06 145 GLN B O 1
ATOM 3258 N N . ILE B 1 146 ? 12.711 -15.992 -10.461 1 96.88 146 ILE B N 1
ATOM 3259 C CA . ILE B 1 146 ? 12.375 -17.359 -10.828 1 96.88 146 ILE B CA 1
ATOM 3260 C C . ILE B 1 146 ? 13.656 -18.188 -10.977 1 96.88 146 ILE B C 1
ATOM 3262 O O . ILE B 1 146 ? 14.5 -17.875 -11.82 1 96.88 146 ILE B O 1
ATOM 3266 N N . ASP B 1 147 ? 13.773 -19.156 -10.156 1 94.44 147 ASP B N 1
ATOM 3267 C CA . ASP B 1 147 ? 14.938 -20.031 -10.156 1 94.44 147 ASP B CA 1
ATOM 3268 C C . ASP B 1 147 ? 16.234 -19.219 -10.117 1 94.44 147 ASP B C 1
ATOM 3270 O O . ASP B 1 147 ? 17.141 -19.453 -10.922 1 94.44 147 ASP B O 1
ATOM 3274 N N . GLY B 1 148 ? 16.219 -18.25 -9.289 1 89.75 148 GLY B N 1
ATOM 3275 C CA . GLY B 1 148 ? 17.422 -17.484 -9.023 1 89.75 148 GLY B CA 1
ATOM 3276 C C . GLY B 1 148 ? 17.656 -16.375 -10.023 1 89.75 148 GLY B C 1
ATOM 3277 O O . GLY B 1 148 ? 18.594 -15.578 -9.867 1 89.75 148 GLY B O 1
ATOM 3278 N N . ARG B 1 149 ? 16.812 -16.25 -10.984 1 95.56 149 ARG B N 1
ATOM 3279 C CA . ARG B 1 149 ? 16.969 -15.195 -11.984 1 95.56 149 ARG B CA 1
ATOM 3280 C C . ARG B 1 149 ? 16.062 -14.008 -11.672 1 95.56 149 ARG B C 1
ATOM 3282 O O . ARG B 1 149 ? 14.852 -14.172 -11.492 1 95.56 149 ARG B O 1
ATOM 3289 N N . ASP B 1 150 ? 16.625 -12.82 -11.719 1 92.81 150 ASP B N 1
ATOM 3290 C CA . ASP B 1 150 ? 15.859 -11.602 -11.461 1 92.81 150 ASP B CA 1
ATOM 3291 C C . ASP B 1 150 ? 14.883 -11.312 -12.602 1 92.81 150 ASP B C 1
ATOM 3293 O O . ASP B 1 150 ? 15.273 -11.328 -13.773 1 92.81 150 ASP B O 1
ATOM 3297 N N . CYS B 1 151 ? 13.695 -10.945 -12.258 1 97 151 CYS B N 1
ATOM 3298 C CA . CYS B 1 151 ? 12.648 -10.797 -13.25 1 97 151 CYS B CA 1
ATOM 3299 C C . CYS B 1 151 ? 12.539 -9.352 -13.734 1 97 151 CYS B C 1
ATOM 3301 O O . CYS B 1 151 ? 11.836 -9.062 -14.703 1 97 151 CYS B O 1
ATOM 3303 N N . ALA B 1 152 ? 13.211 -8.453 -13.031 1 96.31 152 ALA B N 1
ATOM 3304 C CA . ALA B 1 152 ? 13.086 -7.035 -13.367 1 96.31 152 ALA B CA 1
ATOM 3305 C C . ALA B 1 152 ? 13.406 -6.785 -14.836 1 96.31 152 ALA B C 1
ATOM 3307 O O . ALA B 1 152 ? 14.445 -7.223 -15.336 1 96.31 152 ALA B O 1
ATOM 3308 N N . GLY B 1 153 ? 12.484 -6.105 -15.523 1 96.62 153 GLY B N 1
ATOM 3309 C CA . GLY B 1 153 ? 12.719 -5.711 -16.906 1 96.62 153 GLY B CA 1
ATOM 3310 C C . GLY B 1 153 ? 12.242 -6.746 -17.906 1 96.62 153 GLY B C 1
ATOM 3311 O O . GLY B 1 153 ? 12.258 -6.496 -19.109 1 96.62 153 GLY B O 1
ATOM 3312 N N . TRP B 1 154 ? 11.844 -7.906 -17.438 1 97.62 154 TRP B N 1
ATOM 3313 C CA . TRP B 1 154 ? 11.328 -8.914 -18.359 1 97.62 154 TRP B CA 1
ATOM 3314 C C . TRP B 1 154 ? 10.031 -8.461 -19.016 1 97.62 154 TRP B C 1
ATOM 3316 O O . TRP B 1 154 ? 9.25 -7.719 -18.406 1 97.62 154 TRP B O 1
ATOM 3326 N N . SER B 1 155 ? 9.852 -8.93 -20.234 1 97.44 155 SER B N 1
ATOM 3327 C CA . SER B 1 155 ? 8.531 -8.852 -20.844 1 97.44 155 SER B CA 1
ATOM 3328 C C . SER B 1 155 ? 7.617 -9.961 -20.328 1 97.44 155 SER B C 1
ATOM 3330 O O . SER B 1 155 ? 8.086 -10.938 -19.75 1 97.44 155 SER B O 1
ATOM 3332 N N . THR B 1 156 ? 6.395 -9.805 -20.609 1 96.94 156 THR B N 1
ATOM 3333 C CA . THR B 1 156 ? 5.422 -10.844 -20.281 1 96.94 156 THR B CA 1
ATOM 3334 C C . THR B 1 156 ? 5.781 -12.156 -20.984 1 96.94 156 THR B C 1
ATOM 3336 O O . THR B 1 156 ? 5.773 -13.211 -20.359 1 96.94 156 THR B O 1
ATOM 3339 N N . ASP B 1 157 ? 6.125 -12.078 -22.234 1 97.38 157 ASP B N 1
ATOM 3340 C CA . ASP B 1 157 ? 6.473 -13.266 -23 1 97.38 157 ASP B CA 1
ATOM 3341 C C . ASP B 1 157 ? 7.695 -13.969 -22.422 1 97.38 157 ASP B C 1
ATOM 3343 O O . ASP B 1 157 ? 7.711 -15.195 -22.281 1 97.38 157 ASP B O 1
ATOM 3347 N N . LYS B 1 158 ? 8.633 -13.195 -22.078 1 97.94 158 LYS B N 1
ATOM 3348 C CA . LYS B 1 158 ? 9.844 -13.773 -21.5 1 97.94 158 LYS B CA 1
ATOM 3349 C C . LYS B 1 158 ? 9.531 -14.484 -20.188 1 97.94 158 LYS B C 1
ATOM 3351 O O . LYS B 1 158 ? 10.016 -15.594 -19.938 1 97.94 158 LYS B O 1
ATOM 3356 N N . ALA B 1 159 ? 8.797 -13.859 -19.344 1 98.06 159 ALA B N 1
ATOM 3357 C CA . ALA B 1 159 ? 8.414 -14.461 -18.078 1 98.06 159 ALA B CA 1
ATOM 3358 C C . ALA B 1 159 ? 7.715 -15.805 -18.281 1 98.06 159 ALA B C 1
ATOM 3360 O O . ALA B 1 159 ? 8.039 -16.797 -17.625 1 98.06 159 ALA B O 1
ATOM 3361 N N . HIS B 1 160 ? 6.809 -15.859 -19.219 1 97.62 160 HIS B N 1
ATOM 3362 C CA . HIS B 1 160 ? 6.09 -17.094 -19.516 1 97.62 160 HIS B CA 1
ATOM 3363 C C . HIS B 1 160 ? 7.027 -18.156 -20.062 1 97.62 160 HIS B C 1
ATOM 3365 O O . HIS B 1 160 ? 6.895 -19.344 -19.719 1 97.62 160 HIS B O 1
ATOM 3371 N N . GLN B 1 161 ? 7.906 -17.75 -20.906 1 97.94 161 GLN B N 1
ATOM 3372 C CA . GLN B 1 161 ? 8.867 -18.688 -21.469 1 97.94 161 GLN B CA 1
ATOM 3373 C C . GLN B 1 161 ? 9.734 -19.312 -20.391 1 97.94 161 GLN B C 1
ATOM 3375 O O . GLN B 1 161 ? 10 -20.516 -20.422 1 97.94 161 GLN B O 1
ATOM 3380 N N . VAL B 1 162 ? 10.133 -18.5 -19.469 1 97.81 162 VAL B N 1
ATOM 3381 C CA . VAL B 1 162 ? 10.992 -18.984 -18.391 1 97.81 162 VAL B CA 1
ATOM 3382 C C . VAL B 1 162 ? 10.234 -20.016 -17.562 1 97.81 162 VAL B C 1
ATOM 3384 O O . VAL B 1 162 ? 10.781 -21.062 -17.219 1 97.81 162 VAL B O 1
ATOM 3387 N N . VAL B 1 163 ? 9.016 -19.734 -17.25 1 97.5 163 VAL B N 1
ATOM 3388 C CA . VAL B 1 163 ? 8.203 -20.656 -16.469 1 97.5 163 VAL B CA 1
ATOM 3389 C C . VAL B 1 163 ? 7.992 -21.953 -17.25 1 97.5 163 VAL B C 1
ATOM 3391 O O . VAL B 1 163 ? 8.086 -23.047 -16.703 1 97.5 163 VAL B O 1
ATOM 3394 N N . LYS B 1 164 ? 7.738 -21.812 -18.484 1 96.62 164 LYS B N 1
ATOM 3395 C CA . LYS B 1 164 ? 7.5 -22.969 -19.344 1 96.62 164 LYS B CA 1
ATOM 3396 C C . LYS B 1 164 ? 8.727 -23.875 -19.391 1 96.62 164 LYS B C 1
ATOM 3398 O O . LYS B 1 164 ? 8.594 -25.109 -19.359 1 96.62 164 LYS B O 1
ATOM 3403 N N . LYS B 1 165 ? 9.883 -23.312 -19.438 1 97.06 165 LYS B N 1
ATOM 3404 C CA . LYS B 1 165 ? 11.125 -24.062 -19.594 1 97.06 165 LYS B CA 1
ATOM 3405 C C . LYS B 1 165 ? 11.625 -24.594 -18.266 1 97.06 165 LYS B C 1
ATOM 3407 O O . LYS B 1 165 ? 12.508 -25.453 -18.219 1 97.06 165 LYS B O 1
ATOM 3412 N N . ALA B 1 166 ? 11.102 -24.047 -17.234 1 96.62 166 ALA B N 1
ATOM 3413 C CA . ALA B 1 166 ? 11.531 -24.469 -15.898 1 96.62 166 ALA B CA 1
ATOM 3414 C C . ALA B 1 166 ? 11.156 -25.922 -15.633 1 96.62 166 ALA B C 1
ATOM 3416 O O . ALA B 1 166 ? 10.312 -26.484 -16.328 1 96.62 166 ALA B O 1
ATOM 3417 N N . SER B 1 167 ? 11.797 -26.531 -14.609 1 93.94 167 SER B N 1
ATOM 3418 C CA . SER B 1 167 ? 11.547 -27.906 -14.219 1 93.94 167 SER B CA 1
ATOM 3419 C C . SER B 1 167 ? 10.102 -28.109 -13.789 1 93.94 167 SER B C 1
ATOM 3421 O O . SER B 1 167 ? 9.5 -27.234 -13.188 1 93.94 167 SER B O 1
ATOM 3423 N N . ALA B 1 168 ? 9.578 -29.25 -14.047 1 90.19 168 ALA B N 1
ATOM 3424 C CA . ALA B 1 168 ? 8.195 -29.562 -13.68 1 90.19 168 ALA B CA 1
ATOM 3425 C C . ALA B 1 168 ? 8.07 -29.828 -12.18 1 90.19 168 ALA B C 1
ATOM 3427 O O . ALA B 1 168 ? 7.027 -29.562 -11.586 1 90.19 168 ALA B O 1
ATOM 3428 N N . GLU B 1 169 ? 9.141 -30.25 -11.594 1 89.44 169 GLU B N 1
ATOM 3429 C CA . GLU B 1 169 ? 9.102 -30.734 -10.211 1 89.44 169 GLU B CA 1
ATOM 3430 C C . GLU B 1 169 ? 9.203 -29.578 -9.227 1 89.44 169 GLU B C 1
ATOM 3432 O O . GLU B 1 169 ? 8.555 -29.594 -8.172 1 89.44 169 GLU B O 1
ATOM 3437 N N . LYS B 1 170 ? 10.055 -28.672 -9.617 1 91.44 170 LYS B N 1
ATOM 3438 C CA . LYS B 1 170 ? 10.273 -27.609 -8.641 1 91.44 170 LYS B CA 1
ATOM 3439 C C . LYS B 1 170 ? 10.719 -26.312 -9.336 1 91.44 170 LYS B C 1
ATOM 3441 O O . LYS B 1 170 ? 11.734 -26.297 -10.031 1 91.44 170 LYS B O 1
ATOM 3446 N N . ILE B 1 171 ? 9.953 -25.297 -9.188 1 95.38 171 ILE B N 1
ATOM 3447 C CA . ILE B 1 171 ? 10.258 -23.922 -9.609 1 95.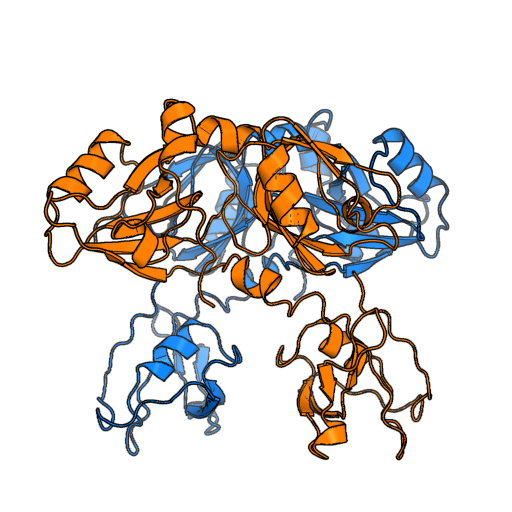38 171 ILE B CA 1
ATOM 3448 C C . ILE B 1 171 ? 10.328 -23.016 -8.391 1 95.38 171 ILE B C 1
ATOM 3450 O O . ILE B 1 171 ? 9.32 -22.812 -7.699 1 95.38 171 ILE B O 1
ATOM 3454 N N . VAL B 1 172 ? 11.453 -22.484 -8.062 1 92.75 172 VAL B N 1
ATOM 3455 C CA . VAL B 1 172 ? 11.617 -21.594 -6.914 1 92.75 172 VAL B CA 1
ATOM 3456 C C . VAL B 1 172 ? 11.305 -20.156 -7.32 1 92.75 172 VAL B C 1
ATOM 3458 O O . VAL B 1 172 ? 11.953 -19.594 -8.211 1 92.75 172 VAL B O 1
ATOM 3461 N N . ILE B 1 173 ? 10.32 -19.578 -6.664 1 93.81 173 ILE B N 1
ATOM 3462 C CA . ILE B 1 173 ? 9.883 -18.219 -6.984 1 93.81 173 ILE B CA 1
ATOM 3463 C C . ILE B 1 173 ? 10.008 -17.344 -5.75 1 93.81 173 ILE B C 1
ATOM 3465 O O . ILE B 1 173 ? 9.656 -17.75 -4.641 1 93.81 173 ILE B O 1
ATOM 3469 N N . ILE B 1 174 ? 10.578 -16.156 -5.895 1 92.38 174 ILE B N 1
ATOM 3470 C CA . ILE B 1 174 ? 10.586 -15.133 -4.859 1 92.38 174 ILE B CA 1
ATOM 3471 C C . ILE B 1 174 ? 9.5 -14.102 -5.145 1 92.38 174 ILE B C 1
ATOM 3473 O O . ILE B 1 174 ? 9.414 -13.562 -6.254 1 92.38 174 ILE B O 1
ATOM 3477 N N . VAL B 1 175 ? 8.695 -13.859 -4.09 1 93 175 VAL B N 1
ATOM 3478 C CA . VAL B 1 175 ? 7.477 -13.102 -4.34 1 93 175 VAL B CA 1
ATOM 3479 C C . VAL B 1 175 ? 7.344 -11.977 -3.311 1 93 175 VAL B C 1
ATOM 3481 O O . VAL B 1 175 ? 7.602 -12.188 -2.123 1 93 175 VAL B O 1
ATOM 3484 N N . ARG B 1 176 ? 7.059 -10.75 -3.795 1 94 176 ARG B N 1
ATOM 3485 C CA . ARG B 1 176 ? 6.59 -9.672 -2.93 1 94 176 ARG B CA 1
ATOM 3486 C C . ARG B 1 176 ? 5.066 -9.633 -2.879 1 94 176 ARG B C 1
ATOM 3488 O O . ARG B 1 176 ? 4.402 -9.719 -3.914 1 94 176 ARG B O 1
ATOM 3495 N N . ASP B 1 177 ? 4.578 -9.484 -1.729 1 92.69 177 ASP B N 1
ATOM 3496 C CA . ASP B 1 177 ? 3.146 -9.609 -1.472 1 92.69 177 ASP B CA 1
ATOM 3497 C C . ASP B 1 177 ? 2.402 -8.336 -1.858 1 92.69 177 ASP B C 1
ATOM 3499 O O . ASP B 1 177 ? 2.332 -7.391 -1.073 1 92.69 177 ASP B O 1
ATOM 3503 N N . ARG B 1 178 ? 1.748 -8.305 -3.039 1 96.19 178 ARG B N 1
ATOM 3504 C CA . ARG B 1 178 ? 0.716 -7.414 -3.557 1 96.19 178 ARG B CA 1
ATOM 3505 C C . ARG B 1 178 ? 1.035 -5.957 -3.23 1 96.19 178 ARG B C 1
ATOM 3507 O O . ARG B 1 178 ? 0.265 -5.289 -2.539 1 96.19 178 ARG B O 1
ATOM 3514 N N . PRO B 1 179 ? 2.072 -5.461 -3.873 1 94.44 179 PRO B N 1
ATOM 3515 C CA . PRO B 1 179 ? 2.568 -4.133 -3.506 1 94.44 179 PRO B CA 1
ATOM 3516 C C . PRO B 1 179 ? 1.614 -3.012 -3.912 1 94.44 179 PRO B C 1
ATOM 3518 O O . PRO B 1 179 ? 1.755 -1.878 -3.449 1 94.44 179 PRO B O 1
ATOM 3521 N N . PHE B 1 180 ? 0.626 -3.252 -4.73 1 96.5 180 PHE B N 1
ATOM 3522 C CA . PHE B 1 180 ? -0.27 -2.197 -5.188 1 96.5 180 PHE B CA 1
ATOM 3523 C C . PHE B 1 180 ? -1.586 -2.234 -4.418 1 96.5 180 PHE B C 1
ATOM 3525 O O . PHE B 1 180 ? -2.477 -1.417 -4.66 1 96.5 180 PHE B O 1
ATOM 3532 N N . GLN B 1 181 ? -1.695 -3.166 -3.568 1 96.69 181 GLN B N 1
ATOM 3533 C CA . GLN B 1 181 ? -2.959 -3.354 -2.863 1 96.69 181 GLN B CA 1
ATOM 3534 C C . GLN B 1 181 ? -2.842 -2.936 -1.401 1 96.69 181 GLN B C 1
ATOM 3536 O O . GLN B 1 181 ? -1.735 -2.797 -0.876 1 96.69 181 GLN B O 1
ATOM 3541 N N . ARG B 1 182 ? -3.963 -2.711 -0.803 1 94.56 182 ARG B N 1
ATOM 3542 C CA . ARG B 1 182 ? -4.035 -2.477 0.635 1 94.56 182 ARG B CA 1
ATOM 3543 C C . ARG B 1 182 ? -5.297 -3.096 1.227 1 94.56 182 ARG B C 1
ATOM 3545 O O . ARG B 1 182 ? -6.254 -3.381 0.502 1 94.56 182 ARG B O 1
ATOM 3552 N N . THR B 1 183 ? -5.277 -3.24 2.521 1 93.38 183 THR B N 1
ATOM 3553 C CA . THR B 1 183 ? -6.43 -3.818 3.199 1 93.38 183 THR B CA 1
ATOM 3554 C C . THR B 1 183 ? -7.129 -2.773 4.066 1 93.38 183 THR B C 1
ATOM 3556 O O . THR B 1 183 ? -6.48 -1.873 4.605 1 93.38 183 THR B O 1
ATOM 3559 N N . ILE B 1 184 ? -8.43 -2.895 4.121 1 93.19 184 ILE B N 1
ATOM 3560 C CA . ILE B 1 184 ? -9.25 -2.059 4.992 1 93.19 184 ILE B CA 1
ATOM 3561 C C . ILE B 1 184 ? -10.219 -2.932 5.781 1 93.19 184 ILE B C 1
ATOM 3563 O O . ILE B 1 184 ? -10.969 -3.721 5.199 1 93.19 184 ILE B O 1
ATOM 3567 N N . THR B 1 185 ? -10.195 -2.773 7.027 1 89 185 THR B N 1
ATOM 3568 C CA . THR B 1 185 ? -11.102 -3.514 7.898 1 89 185 THR B CA 1
ATOM 3569 C C . THR B 1 185 ? -12.258 -2.625 8.359 1 89 185 THR B C 1
ATOM 3571 O O . THR B 1 185 ? -12.039 -1.479 8.758 1 89 185 THR B O 1
ATOM 3574 N N . MET B 1 186 ? -13.438 -3.141 8.266 1 89.81 186 MET B N 1
ATOM 3575 C CA . MET B 1 186 ? -14.664 -2.395 8.562 1 89.81 186 MET B CA 1
ATOM 3576 C C . MET B 1 186 ? -15.633 -3.244 9.367 1 89.81 186 MET B C 1
ATOM 3578 O O . MET B 1 186 ? -15.43 -4.449 9.523 1 89.81 186 MET B O 1
ATOM 3582 N N . HIS B 1 187 ? -16.672 -2.58 9.812 1 86.56 187 HIS B N 1
ATOM 3583 C CA . HIS B 1 187 ? -17.703 -3.232 10.625 1 86.56 187 HIS B CA 1
ATOM 3584 C C . HIS B 1 187 ? -19.078 -3.037 10.023 1 86.56 187 HIS B C 1
ATOM 3586 O O . HIS B 1 187 ? -19.453 -1.918 9.672 1 86.56 187 HIS B O 1
ATOM 3592 N N . LYS B 1 188 ? -19.766 -4.137 10.031 1 85.75 188 LYS B N 1
ATOM 3593 C CA . LYS B 1 188 ? -21.156 -4.016 9.617 1 85.75 188 LYS B CA 1
ATOM 3594 C C . LYS B 1 188 ? -21.969 -3.217 10.633 1 85.75 188 LYS B C 1
ATOM 3596 O O . LYS B 1 188 ? -21.719 -3.295 11.836 1 85.75 188 LYS B O 1
ATOM 3601 N N . ASP B 1 189 ? -22.922 -2.51 10.109 1 85.56 189 ASP B N 1
ATOM 3602 C CA . ASP B 1 189 ? -23.859 -1.838 11.008 1 85.56 189 ASP B CA 1
ATOM 3603 C C . ASP B 1 189 ? -25 -2.764 11.391 1 85.56 189 ASP B C 1
ATOM 3605 O O . ASP B 1 189 ? -24.969 -3.963 11.109 1 85.56 189 ASP B O 1
ATOM 3609 N N . SER B 1 190 ? -26.031 -2.137 12.141 1 85.56 190 SER B N 1
ATOM 3610 C CA . SER B 1 190 ? -27.156 -2.922 12.664 1 85.56 190 SER B CA 1
ATOM 3611 C C . SER B 1 190 ? -27.984 -3.518 11.531 1 85.56 190 SER B C 1
ATOM 3613 O O . SER B 1 190 ? -28.703 -4.5 11.734 1 85.56 190 SER B O 1
ATOM 3615 N N . THR B 1 191 ? -27.906 -2.979 10.344 1 89.19 191 THR B N 1
ATOM 3616 C CA . THR B 1 191 ? -28.672 -3.471 9.203 1 89.19 191 THR B CA 1
ATOM 3617 C C . THR B 1 191 ? -27.859 -4.465 8.391 1 89.19 191 THR B C 1
ATOM 3619 O O . THR B 1 191 ? -28.312 -4.961 7.359 1 89.19 191 THR B O 1
ATOM 3622 N N . GLY B 1 192 ? -26.625 -4.688 8.781 1 88.06 192 GLY B N 1
ATOM 3623 C CA . GLY B 1 192 ? -25.797 -5.68 8.125 1 88.06 192 GLY B CA 1
ATOM 3624 C C . GLY B 1 192 ? -24.984 -5.113 6.977 1 88.06 192 GLY B C 1
ATOM 3625 O O . GLY B 1 192 ? -24.469 -5.863 6.148 1 88.06 192 GLY B O 1
ATOM 3626 N N . HIS B 1 193 ? -24.859 -3.812 6.91 1 92.06 193 HIS B N 1
ATOM 3627 C CA . HIS B 1 193 ? -24.156 -3.186 5.805 1 92.06 193 HIS B CA 1
ATOM 3628 C C . HIS B 1 193 ? -22.875 -2.494 6.289 1 92.06 193 HIS B C 1
ATOM 3630 O O . HIS B 1 193 ? -22.828 -2.012 7.422 1 92.06 193 HIS B O 1
ATOM 3636 N N . VAL B 1 194 ? -21.922 -2.453 5.41 1 93.44 194 VAL B N 1
ATOM 3637 C CA . VAL B 1 194 ? -20.656 -1.781 5.727 1 93.44 194 VAL B CA 1
ATOM 3638 C C . VAL B 1 194 ? -20.672 -0.366 5.152 1 93.44 194 VAL B C 1
ATOM 3640 O O . VAL B 1 194 ? -19.969 0.518 5.645 1 93.44 194 VAL B O 1
ATOM 3643 N N . GLY B 1 195 ? -21.391 -0.143 4.082 1 96.5 195 GLY B N 1
ATOM 3644 C CA . GLY B 1 195 ? -21.656 1.215 3.629 1 96.5 195 GLY B CA 1
ATOM 3645 C C . GLY B 1 195 ? -20.922 1.568 2.352 1 96.5 195 GLY B C 1
ATOM 3646 O O . GLY B 1 195 ? -20.344 2.656 2.234 1 96.5 195 GLY B O 1
ATOM 3647 N N . PHE B 1 196 ? -20.875 0.686 1.324 1 97.31 196 PHE B N 1
ATOM 3648 C CA . PHE B 1 196 ? -20.344 1.001 0.001 1 97.31 196 PHE B CA 1
ATOM 3649 C C . PHE B 1 196 ? -21.094 0.238 -1.078 1 97.31 196 PHE B C 1
ATOM 3651 O O . PHE B 1 196 ? -21.828 -0.718 -0.781 1 97.31 196 PHE B O 1
ATOM 3658 N N . VAL B 1 197 ? -20.969 0.717 -2.295 1 97.25 197 VAL B N 1
ATOM 3659 C CA . VAL B 1 197 ? -21.609 0.093 -3.453 1 97.25 197 VAL B CA 1
ATOM 3660 C C . VAL B 1 197 ? -20.547 -0.237 -4.504 1 97.25 197 VAL B C 1
ATOM 3662 O O . VAL B 1 197 ? -19.656 0.569 -4.77 1 97.25 197 VAL B O 1
ATOM 3665 N N . ILE B 1 198 ? -20.703 -1.424 -5.043 1 97.5 198 ILE B N 1
ATOM 3666 C CA . ILE B 1 198 ? -19.781 -1.804 -6.109 1 97.5 198 ILE B CA 1
ATOM 3667 C C . ILE B 1 198 ? -20.547 -1.951 -7.422 1 97.5 198 ILE B C 1
ATOM 3669 O O . ILE B 1 198 ? -21.734 -2.256 -7.422 1 97.5 198 ILE B O 1
ATOM 3673 N N . LYS B 1 199 ? -19.922 -1.647 -8.445 1 97.81 199 LYS B N 1
ATOM 3674 C CA . LYS B 1 199 ? -20.359 -1.923 -9.812 1 97.81 199 LYS B CA 1
ATOM 3675 C C . LYS B 1 199 ? -19.219 -2.549 -10.633 1 97.81 199 LYS B C 1
ATOM 3677 O O . LYS B 1 199 ? -18.188 -1.916 -10.859 1 97.81 199 LYS B O 1
ATOM 3682 N N . LYS B 1 200 ? -19.438 -3.793 -11.055 1 95.69 200 LYS B N 1
ATOM 3683 C CA . LYS B 1 200 ? -18.453 -4.57 -11.781 1 95.69 200 LYS B CA 1
ATOM 3684 C C . LYS B 1 200 ? -17.141 -4.648 -11 1 95.69 200 LYS B C 1
ATOM 3686 O O . LYS B 1 200 ? -16.062 -4.418 -11.562 1 95.69 200 LYS B O 1
ATOM 3691 N N . GLY B 1 201 ? -17.25 -4.742 -9.711 1 96.75 201 GLY B N 1
ATOM 3692 C CA . GLY B 1 201 ? -16.109 -4.941 -8.836 1 96.75 201 GLY B CA 1
ATOM 3693 C C . GLY B 1 201 ? -15.5 -3.641 -8.352 1 96.75 201 GLY B C 1
ATOM 3694 O O . GLY B 1 201 ? -14.656 -3.643 -7.457 1 96.75 201 GLY B O 1
ATOM 3695 N N . LYS B 1 202 ? -15.891 -2.539 -8.969 1 98.25 202 LYS B N 1
ATOM 3696 C CA . LYS B 1 202 ? -15.359 -1.222 -8.641 1 98.25 202 LYS B CA 1
ATOM 3697 C C . LYS B 1 202 ? -16.219 -0.53 -7.578 1 98.25 202 LYS B C 1
ATOM 3699 O O . LYS B 1 202 ? -17.438 -0.529 -7.672 1 98.25 202 LYS B O 1
ATOM 3704 N N . ILE B 1 203 ? -15.594 0.021 -6.574 1 98.44 203 ILE B N 1
ATOM 3705 C CA . ILE B 1 203 ? -16.312 0.814 -5.582 1 98.44 203 ILE B CA 1
ATOM 3706 C C . ILE B 1 203 ? -16.734 2.148 -6.191 1 98.44 203 ILE B C 1
ATOM 3708 O O . ILE B 1 203 ? -15.883 2.967 -6.559 1 98.44 203 ILE B O 1
ATOM 3712 N N . ILE B 1 204 ? -17.969 2.42 -6.203 1 98.25 204 ILE B N 1
ATOM 3713 C CA . ILE B 1 204 ? -18.438 3.588 -6.945 1 98.25 204 ILE B CA 1
ATOM 3714 C C . ILE B 1 204 ? -19.047 4.602 -5.98 1 98.25 204 ILE B C 1
ATOM 3716 O O . ILE B 1 204 ? -19.219 5.773 -6.324 1 98.25 204 ILE B O 1
ATOM 3720 N N . SER B 1 205 ? -19.391 4.137 -4.777 1 97.44 205 SER B N 1
ATOM 3721 C CA . SER B 1 205 ? -20 5.074 -3.838 1 97.44 205 SER B CA 1
ATOM 3722 C C . SER B 1 205 ? -19.797 4.617 -2.396 1 97.44 205 SER B C 1
ATOM 3724 O O . SER B 1 205 ? -19.594 3.432 -2.137 1 97.44 205 SER B O 1
ATOM 3726 N N . LEU B 1 206 ? -19.828 5.574 -1.538 1 97 206 LEU B N 1
ATOM 3727 C CA . LEU B 1 206 ? -19.75 5.383 -0.094 1 97 206 LEU B CA 1
ATOM 3728 C C . LEU B 1 206 ? -20.953 5.996 0.605 1 97 206 LEU B C 1
ATOM 3730 O O . LEU B 1 206 ? -21.422 7.07 0.217 1 97 206 LEU B O 1
ATOM 3734 N N . VAL B 1 207 ? -21.359 5.328 1.578 1 95.81 207 VAL B N 1
ATOM 3735 C CA . VAL B 1 207 ? -22.406 5.895 2.41 1 95.81 207 VAL B CA 1
ATOM 3736 C C . VAL B 1 207 ? -21.797 6.77 3.5 1 95.81 207 VAL B C 1
ATOM 3738 O O . VAL B 1 207 ? -20.922 6.332 4.234 1 95.81 207 VAL B O 1
ATOM 3741 N N . LYS B 1 208 ? -22.266 7.996 3.543 1 91.75 208 LYS B N 1
ATOM 3742 C CA . LYS B 1 208 ? -21.781 8.93 4.555 1 91.75 208 LYS B CA 1
ATOM 3743 C C . LYS B 1 208 ? -22 8.383 5.961 1 91.75 208 LYS B C 1
ATOM 3745 O O . LYS B 1 208 ? -23.078 7.871 6.273 1 91.75 208 LYS B O 1
ATOM 3750 N N . GLY B 1 209 ? -20.969 8.477 6.801 1 90.5 209 GLY B N 1
ATOM 3751 C CA . GLY B 1 209 ? -21.094 8.047 8.188 1 90.5 209 GLY B CA 1
ATOM 3752 C C . GLY B 1 209 ? -20.969 6.543 8.359 1 90.5 209 GLY B C 1
ATOM 3753 O O . GLY B 1 209 ? -21.016 6.039 9.484 1 90.5 209 GLY B O 1
ATOM 3754 N N . SER B 1 210 ? -20.812 5.871 7.301 1 93 210 SER B N 1
ATOM 3755 C CA . SER B 1 210 ? -20.719 4.414 7.359 1 93 210 SER B CA 1
ATOM 3756 C C . SER B 1 210 ? -19.344 3.973 7.859 1 93 210 SER B C 1
ATOM 3758 O O . SER B 1 210 ? -18.422 4.785 7.973 1 93 210 SER B O 1
ATOM 3760 N N . SER B 1 211 ? -19.297 2.664 8.172 1 92.19 211 SER B N 1
ATOM 3761 C CA . SER B 1 211 ? -18.016 2.08 8.547 1 92.19 211 SER B CA 1
ATOM 3762 C C . SER B 1 211 ? -17 2.219 7.422 1 92.19 211 SER B C 1
ATOM 3764 O O . SER B 1 211 ? -15.812 2.479 7.676 1 92.19 211 SER B O 1
ATOM 3766 N N . ALA B 1 212 ? -17.438 2.055 6.191 1 94.88 212 ALA B N 1
ATOM 3767 C CA . ALA B 1 212 ? -16.562 2.221 5.035 1 94.88 212 ALA B CA 1
ATOM 3768 C C . ALA B 1 212 ? -15.969 3.629 4.996 1 94.88 212 ALA B C 1
ATOM 3770 O O . ALA B 1 212 ? -14.758 3.795 4.836 1 94.88 212 ALA B O 1
ATOM 3771 N N . ALA B 1 213 ? -16.766 4.555 5.184 1 93.06 213 ALA B N 1
ATOM 3772 C CA . ALA B 1 213 ? -16.328 5.949 5.172 1 93.06 213 ALA B CA 1
ATOM 3773 C C . ALA B 1 213 ? -15.383 6.234 6.332 1 93.06 213 ALA B C 1
ATOM 3775 O O . ALA B 1 213 ? -14.336 6.848 6.145 1 93.06 213 ALA B O 1
ATOM 3776 N N . ARG B 1 214 ? -15.711 5.73 7.453 1 89.38 214 ARG B N 1
ATOM 3777 C CA . ARG B 1 214 ? -14.945 6.008 8.664 1 89.38 214 ARG B CA 1
ATOM 3778 C C . ARG B 1 214 ? -13.555 5.371 8.594 1 89.38 214 ARG B C 1
ATOM 3780 O O . ARG B 1 214 ? -12.609 5.863 9.211 1 89.38 214 ARG B O 1
ATOM 3787 N N . ASN B 1 215 ? -13.5 4.336 7.844 1 90.31 215 ASN B N 1
ATOM 3788 C CA . ASN B 1 215 ? -12.227 3.613 7.785 1 90.31 215 ASN B CA 1
ATOM 3789 C C . ASN B 1 215 ? -11.445 3.959 6.527 1 90.31 215 ASN B C 1
ATOM 3791 O O . ASN B 1 215 ? -10.43 3.326 6.23 1 90.31 215 ASN B O 1
ATOM 3795 N N . GLY B 1 216 ? -11.906 4.898 5.758 1 93.62 216 GLY B N 1
ATOM 3796 C CA . GLY B 1 216 ? -11.109 5.484 4.691 1 93.62 216 GLY B CA 1
ATOM 3797 C C . GLY B 1 216 ? -11.219 4.727 3.379 1 93.62 216 GLY B C 1
ATOM 3798 O O . GLY B 1 216 ? -10.328 4.816 2.529 1 93.62 216 GLY B O 1
ATOM 3799 N N . LEU B 1 217 ? -12.266 3.932 3.271 1 96.5 217 LEU B N 1
ATOM 3800 C CA . LEU B 1 217 ? -12.492 3.32 1.966 1 96.5 217 LEU B CA 1
ATOM 3801 C C . LEU B 1 217 ? -12.617 4.387 0.882 1 96.5 217 LEU B C 1
ATOM 3803 O O . LEU B 1 217 ? -13.148 5.469 1.13 1 96.5 217 LEU B O 1
ATOM 3807 N N . LEU B 1 218 ? -12.133 4.074 -0.297 1 97.81 218 LEU B N 1
ATOM 3808 C CA . LEU B 1 218 ? -12.117 5.043 -1.389 1 97.81 218 LEU B CA 1
ATOM 3809 C C . LEU B 1 218 ? -12.906 4.523 -2.586 1 97.81 218 LEU B C 1
ATOM 3811 O O . LEU B 1 218 ? -12.875 3.328 -2.885 1 97.81 218 LEU B O 1
ATOM 3815 N N . THR B 1 219 ? -13.555 5.41 -3.23 1 98.12 219 THR B N 1
ATOM 3816 C CA . THR B 1 219 ? -14.094 5.066 -4.543 1 98.12 219 THR B CA 1
ATOM 3817 C C . THR B 1 219 ? -12.969 4.934 -5.57 1 98.12 219 THR B C 1
ATOM 3819 O O . THR B 1 219 ? -11.805 5.156 -5.25 1 98.12 219 THR B O 1
ATOM 3822 N N . ASN B 1 220 ? -13.359 4.48 -6.812 1 97.75 220 ASN B N 1
ATOM 3823 C CA . ASN B 1 220 ? -12.406 4.277 -7.902 1 97.75 220 ASN B CA 1
ATOM 3824 C C . ASN B 1 220 ? -11.289 3.318 -7.496 1 97.75 220 ASN B C 1
ATOM 3826 O O . ASN B 1 220 ? -10.117 3.57 -7.781 1 97.75 220 ASN B O 1
ATOM 3830 N N . HIS B 1 221 ? -11.664 2.406 -6.727 1 98.5 221 HIS B N 1
ATOM 3831 C CA . HIS B 1 221 ? -10.883 1.22 -6.406 1 98.5 221 HIS B CA 1
ATOM 3832 C C . HIS B 1 221 ? -11.664 -0.055 -6.711 1 98.5 221 HIS B C 1
ATOM 3834 O O . HIS B 1 221 ? -12.891 -0.068 -6.637 1 98.5 221 HIS B O 1
ATOM 3840 N N . TYR B 1 222 ? -10.977 -1.088 -7.066 1 98.44 222 TYR B N 1
ATOM 3841 C CA . TYR B 1 222 ? -11.578 -2.406 -7.211 1 98.44 222 TYR B CA 1
ATOM 3842 C C . TYR B 1 222 ? -11.406 -3.229 -5.938 1 98.44 222 TYR B C 1
ATOM 3844 O O . TYR B 1 222 ? -10.359 -3.154 -5.285 1 98.44 222 TYR B O 1
ATOM 3852 N N . VAL B 1 223 ? -12.414 -4.012 -5.594 1 98.38 223 VAL B N 1
ATOM 3853 C CA . VAL B 1 223 ? -12.305 -4.996 -4.52 1 98.38 223 VAL B CA 1
ATOM 3854 C C . VAL B 1 223 ? -11.633 -6.262 -5.043 1 98.38 223 VAL B C 1
ATOM 3856 O O . VAL B 1 223 ? -12.148 -6.91 -5.961 1 98.38 223 VAL B O 1
ATOM 3859 N N . CYS B 1 224 ? -10.523 -6.605 -4.469 1 98.25 224 CYS B N 1
ATOM 3860 C CA . CYS B 1 224 ? -9.789 -7.797 -4.883 1 98.25 224 CYS B CA 1
ATOM 3861 C C . CYS B 1 224 ? -10.18 -9 -4.027 1 98.25 224 CYS B C 1
ATOM 3863 O O . CYS B 1 224 ? -10.258 -10.125 -4.531 1 98.25 224 CYS B O 1
ATOM 3865 N N . GLU B 1 225 ? -10.336 -8.766 -2.725 1 97.94 225 GLU B N 1
ATOM 3866 C CA . GLU B 1 225 ? -10.641 -9.836 -1.779 1 97.94 225 GLU B CA 1
ATOM 3867 C C . GLU B 1 225 ? -11.633 -9.359 -0.718 1 97.94 225 GLU B C 1
ATOM 3869 O O . GLU B 1 225 ? -11.641 -8.188 -0.35 1 97.94 225 GLU B O 1
ATOM 3874 N N . VAL B 1 226 ? -12.398 -10.258 -0.284 1 96.81 226 VAL B N 1
ATOM 3875 C CA . VAL B 1 226 ? -13.219 -10.109 0.916 1 96.81 226 VAL B CA 1
ATOM 3876 C C . VAL B 1 226 ? -12.781 -11.133 1.964 1 96.81 226 VAL B C 1
ATOM 3878 O O . VAL B 1 226 ? -12.922 -12.344 1.763 1 96.81 226 VAL B O 1
ATOM 3881 N N . ASN B 1 227 ? -12.297 -10.602 3.031 1 92.12 227 ASN B N 1
ATOM 3882 C CA . ASN B 1 227 ? -11.773 -11.445 4.098 1 92.12 227 ASN B CA 1
ATOM 3883 C C . ASN B 1 227 ? -10.773 -12.469 3.562 1 92.12 227 ASN B C 1
ATOM 3885 O O . ASN B 1 227 ? -10.836 -13.648 3.922 1 92.12 227 ASN B O 1
ATOM 3889 N N . GLY B 1 228 ? -10.008 -12.031 2.648 1 93.69 228 GLY B N 1
ATOM 3890 C CA . GLY B 1 228 ? -8.945 -12.867 2.113 1 93.69 228 GLY B CA 1
ATOM 3891 C C . GLY B 1 228 ? -9.375 -13.68 0.905 1 93.69 228 GLY B C 1
ATOM 3892 O O . GLY B 1 228 ? -8.531 -14.203 0.173 1 93.69 228 GLY B O 1
ATOM 3893 N N . GLN B 1 229 ? -10.609 -13.812 0.703 1 95.62 229 GLN B N 1
ATOM 3894 C CA . GLN B 1 229 ? -11.102 -14.562 -0.452 1 95.62 229 GLN B CA 1
ATOM 3895 C C . GLN B 1 229 ? -11.102 -13.688 -1.707 1 95.62 229 GLN B C 1
ATOM 3897 O O . GLN B 1 229 ? -11.727 -12.633 -1.735 1 95.62 229 GLN B O 1
ATOM 3902 N N . ASN B 1 230 ? -10.414 -14.172 -2.73 1 97.31 230 ASN B N 1
ATOM 3903 C CA . ASN B 1 230 ? -10.383 -13.461 -4.008 1 97.31 230 ASN B CA 1
ATOM 3904 C C . ASN B 1 230 ? -11.773 -13.375 -4.629 1 97.31 230 ASN B C 1
ATOM 3906 O O . ASN B 1 230 ? -12.492 -14.375 -4.707 1 97.31 230 ASN B O 1
ATOM 3910 N N . VAL B 1 231 ? -12.156 -12.188 -5.098 1 97.69 231 VAL B N 1
ATOM 3911 C CA . VAL B 1 231 ? -13.492 -12.031 -5.672 1 97.69 231 VAL B CA 1
ATOM 3912 C C . VAL B 1 231 ? -13.383 -11.453 -7.078 1 97.69 231 VAL B C 1
ATOM 3914 O O . VAL B 1 231 ? -14.398 -11.086 -7.684 1 97.69 231 VAL B O 1
ATOM 3917 N N . ILE B 1 232 ? -12.195 -11.289 -7.574 1 97.12 232 ILE B N 1
ATOM 3918 C CA . ILE B 1 232 ? -11.977 -10.758 -8.922 1 97.12 232 ILE B CA 1
ATOM 3919 C C . ILE B 1 232 ? -12.656 -11.664 -9.945 1 97.12 232 ILE B C 1
ATOM 3921 O O . ILE B 1 232 ? -12.5 -12.891 -9.906 1 97.12 232 ILE B O 1
ATOM 3925 N N . GLY B 1 233 ? -13.398 -11.031 -10.828 1 94.62 233 GLY B N 1
ATOM 3926 C CA . GLY B 1 233 ? -14.062 -11.781 -11.883 1 94.62 233 GLY B CA 1
ATOM 3927 C C . GLY B 1 233 ? -15.461 -12.227 -11.508 1 94.62 233 GLY B C 1
ATOM 3928 O O . GLY B 1 233 ? -16.25 -12.617 -12.383 1 94.62 233 GLY B O 1
ATOM 3929 N N . LEU B 1 234 ? -15.789 -12.219 -10.266 1 96.19 234 LEU B N 1
ATOM 3930 C CA . LEU B 1 234 ? -17.141 -12.586 -9.852 1 96.19 234 LEU B CA 1
ATOM 3931 C C . LEU B 1 234 ? -18.141 -11.484 -10.211 1 96.19 234 LEU B C 1
ATOM 3933 O O . LEU B 1 234 ? -17.766 -10.312 -10.281 1 96.19 234 LEU B O 1
ATOM 3937 N N . LYS B 1 235 ? -19.297 -11.922 -10.375 1 95.62 235 LYS B N 1
ATOM 3938 C CA . LYS B 1 235 ? -20.375 -10.945 -10.555 1 95.62 235 LYS B CA 1
ATOM 3939 C C . LYS B 1 235 ? -20.641 -10.188 -9.258 1 95.62 235 LYS B C 1
ATOM 3941 O O . LYS B 1 235 ? -20.438 -10.711 -8.164 1 95.62 235 LYS B O 1
ATOM 3946 N N . ASP B 1 236 ? -21.203 -9.039 -9.383 1 96.62 236 ASP B N 1
ATOM 3947 C CA . ASP B 1 236 ? -21.469 -8.195 -8.219 1 96.62 236 ASP B CA 1
ATOM 3948 C C . ASP B 1 236 ? -22.406 -8.891 -7.238 1 96.62 236 ASP B C 1
ATOM 3950 O O . ASP B 1 236 ? -22.234 -8.766 -6.023 1 96.62 236 ASP B O 1
ATOM 3954 N N . LYS B 1 237 ? -23.391 -9.547 -7.766 1 95.94 237 LYS B N 1
ATOM 3955 C CA . LYS B 1 237 ? -24.328 -10.266 -6.902 1 95.94 237 LYS B CA 1
ATOM 3956 C C . LYS B 1 237 ? -23.609 -11.305 -6.055 1 95.94 237 LYS B C 1
ATOM 3958 O O . LYS B 1 237 ? -23.922 -11.484 -4.879 1 95.94 237 LYS B O 1
ATOM 3963 N N . GLU B 1 238 ? -22.656 -11.984 -6.637 1 96.12 238 GLU B N 1
ATOM 3964 C CA . GLU B 1 238 ? -21.875 -12.992 -5.922 1 96.12 238 GLU B CA 1
ATOM 3965 C C . GLU B 1 238 ? -21 -12.352 -4.844 1 96.12 238 GLU B C 1
ATOM 3967 O O . GLU B 1 238 ? -20.875 -12.883 -3.738 1 96.12 238 GLU B O 1
ATOM 3972 N N . VAL B 1 239 ? -20.422 -11.234 -5.152 1 97.06 239 VAL B N 1
ATOM 3973 C CA . VAL B 1 239 ? -19.609 -10.508 -4.184 1 97.06 239 VAL B CA 1
ATOM 3974 C C . VAL B 1 239 ? -20.469 -10.062 -3.012 1 97.06 239 VAL B C 1
ATOM 3976 O O . VAL B 1 239 ? -20.078 -10.195 -1.85 1 97.06 239 VAL B O 1
ATOM 3979 N N . THR B 1 240 ? -21.609 -9.594 -3.35 1 94.81 240 THR B N 1
ATOM 3980 C CA . THR B 1 240 ? -22.547 -9.141 -2.328 1 94.81 240 THR B CA 1
ATOM 3981 C C . THR B 1 240 ? -22.953 -10.297 -1.415 1 94.81 240 THR B C 1
ATOM 3983 O O . THR B 1 240 ? -23.094 -10.117 -0.204 1 94.81 240 THR B O 1
ATOM 3986 N N . GLU B 1 241 ? -23.141 -11.391 -1.966 1 94.56 241 GLU B N 1
ATOM 3987 C CA . GLU B 1 241 ? -23.469 -12.57 -1.177 1 94.56 241 GLU B CA 1
ATOM 3988 C C . GLU B 1 241 ? -22.328 -12.945 -0.24 1 94.56 241 GLU B C 1
ATOM 3990 O O . GLU B 1 241 ? -22.562 -13.297 0.919 1 94.56 241 GLU B O 1
ATOM 3995 N N . ILE B 1 242 ? -21.141 -12.883 -0.751 1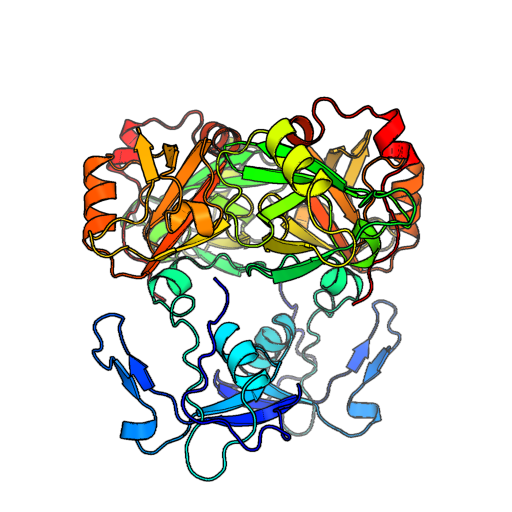 95.06 242 ILE B N 1
ATOM 3996 C CA . ILE B 1 242 ? -19.969 -13.164 0.073 1 95.06 242 ILE B CA 1
ATOM 3997 C C . ILE B 1 242 ? -19.906 -12.164 1.23 1 95.06 242 ILE B C 1
ATOM 3999 O O . ILE B 1 242 ? -19.656 -12.555 2.375 1 95.06 242 ILE B O 1
ATOM 4003 N N . LEU B 1 243 ? -20.188 -10.945 0.978 1 94.12 243 LEU B N 1
ATOM 4004 C CA . LEU B 1 243 ? -20.203 -9.898 1.993 1 94.12 243 LEU B CA 1
ATOM 4005 C C . LEU B 1 243 ? -21.297 -10.164 3.029 1 94.12 243 LEU B C 1
ATOM 4007 O O . LEU B 1 243 ? -21.078 -9.992 4.23 1 94.12 243 LEU B O 1
ATOM 4011 N N . ALA B 1 244 ? -22.406 -10.578 2.537 1 91.25 244 ALA B N 1
ATOM 4012 C CA . ALA B 1 244 ? -23.562 -10.812 3.41 1 91.25 244 ALA B CA 1
ATOM 4013 C C . ALA B 1 244 ? -23.281 -11.969 4.375 1 91.25 244 ALA B C 1
ATOM 4015 O O . ALA B 1 244 ? -23.734 -11.938 5.523 1 91.25 244 ALA B O 1
ATOM 4016 N N . THR B 1 245 ? -22.547 -12.898 3.904 1 88.44 245 THR B N 1
ATOM 4017 C CA . THR B 1 245 ? -22.328 -14.102 4.703 1 88.44 245 THR B CA 1
ATOM 4018 C C . THR B 1 245 ? -21.062 -13.977 5.539 1 88.44 245 THR B C 1
ATOM 4020 O O . THR B 1 245 ? -20.766 -14.836 6.367 1 88.44 245 THR B O 1
ATOM 4023 N N . ALA B 1 246 ? -20.484 -12.883 5.203 1 86.12 246 ALA B N 1
ATOM 4024 C CA . ALA B 1 246 ? -19.281 -12.641 5.98 1 86.12 246 ALA B CA 1
ATOM 4025 C C . ALA B 1 246 ? -19.625 -12.203 7.402 1 86.12 246 ALA B C 1
ATOM 4027 O O . ALA B 1 246 ? -20.75 -11.781 7.676 1 86.12 246 ALA B O 1
ATOM 4028 N N . GLY B 1 247 ? -18.875 -12.43 8.414 1 82.38 247 GLY B N 1
ATOM 4029 C CA . GLY B 1 247 ? -19.094 -11.984 9.781 1 82.38 247 GLY B CA 1
ATOM 4030 C C . GLY B 1 247 ? -19.219 -10.477 9.906 1 82.38 247 GLY B C 1
ATOM 4031 O O . GLY B 1 247 ? -19.297 -9.773 8.898 1 82.38 247 GLY B O 1
ATOM 4032 N N . ASN B 1 248 ? -19.328 -9.945 11.055 1 81 248 ASN B N 1
ATOM 4033 C CA . ASN B 1 248 ? -19.578 -8.531 11.312 1 81 248 ASN B CA 1
ATOM 4034 C C . ASN B 1 248 ? -18.344 -7.68 10.992 1 81 248 ASN B C 1
ATOM 4036 O O . ASN B 1 248 ? -18.469 -6.48 10.742 1 81 248 ASN B O 1
ATOM 4040 N N . VAL B 1 249 ? -17.281 -8.328 11.086 1 86.44 249 VAL B N 1
ATOM 4041 C CA . VAL B 1 249 ? -16.047 -7.645 10.719 1 86.44 249 VAL B CA 1
ATOM 4042 C C . VAL B 1 249 ? -15.609 -8.07 9.32 1 86.44 249 VAL B C 1
ATOM 4044 O O . VAL B 1 249 ? -15.461 -9.258 9.047 1 86.44 249 VAL B O 1
ATOM 4047 N N . ILE B 1 250 ? -15.445 -7.066 8.484 1 90.94 250 ILE B N 1
ATOM 4048 C CA . ILE B 1 250 ? -15.117 -7.328 7.09 1 90.94 250 ILE B CA 1
ATOM 4049 C C . ILE B 1 250 ? -13.789 -6.66 6.742 1 90.94 250 ILE B C 1
ATOM 4051 O O . ILE B 1 250 ? -13.578 -5.488 7.062 1 90.94 250 ILE B O 1
ATOM 4055 N N . THR B 1 251 ? -12.906 -7.398 6.145 1 93.38 251 THR B N 1
ATOM 4056 C CA . THR B 1 251 ? -11.672 -6.836 5.602 1 93.38 251 THR B CA 1
ATOM 4057 C C . THR B 1 251 ? -11.656 -6.926 4.078 1 93.38 251 THR B C 1
ATOM 4059 O O . THR B 1 251 ? -11.805 -8.008 3.514 1 93.38 251 THR B O 1
ATOM 4062 N N . LEU B 1 252 ? -11.508 -5.789 3.459 1 96.94 252 LEU B N 1
ATOM 4063 C CA . LEU B 1 252 ? -11.391 -5.734 2.006 1 96.94 252 LEU B CA 1
ATOM 4064 C C . LEU B 1 252 ? -9.938 -5.539 1.588 1 96.94 252 LEU B C 1
ATOM 4066 O O . LEU B 1 252 ? -9.195 -4.793 2.232 1 96.94 252 LEU B O 1
ATOM 4070 N N . THR B 1 253 ? -9.508 -6.238 0.596 1 97.69 253 THR B N 1
ATOM 4071 C CA . THR B 1 253 ? -8.312 -5.883 -0.162 1 97.69 253 THR B CA 1
ATOM 4072 C C . THR B 1 253 ? -8.68 -5.109 -1.425 1 97.69 253 THR B C 1
ATOM 4074 O O . THR B 1 253 ? -9.523 -5.559 -2.207 1 97.69 253 THR B O 1
ATOM 4077 N N . ILE B 1 254 ? -8.07 -3.943 -1.577 1 98.31 254 ILE B N 1
ATOM 4078 C CA . ILE B 1 254 ? -8.484 -3.096 -2.691 1 98.31 254 ILE B CA 1
ATOM 4079 C C . ILE B 1 254 ? -7.254 -2.656 -3.486 1 98.31 254 ILE B C 1
ATOM 4081 O O . ILE B 1 254 ? -6.121 -2.781 -3.014 1 98.31 254 ILE B O 1
ATOM 4085 N N . ILE B 1 255 ? -7.484 -2.227 -4.695 1 98.38 255 ILE B N 1
ATOM 4086 C CA . ILE B 1 255 ? -6.453 -1.755 -5.613 1 98.38 255 ILE B CA 1
ATOM 4087 C C . ILE B 1 255 ? -6.984 -0.569 -6.418 1 98.38 255 ILE B C 1
ATOM 4089 O O . ILE B 1 255 ? -8.141 -0.564 -6.84 1 98.38 255 ILE B O 1
ATOM 4093 N N . PRO B 1 256 ? -6.184 0.494 -6.602 1 97.25 256 PRO B N 1
ATOM 4094 C CA . PRO B 1 256 ? -6.656 1.612 -7.422 1 97.25 256 PRO B CA 1
ATOM 4095 C C . PRO B 1 256 ? -7.059 1.182 -8.828 1 97.25 256 PRO B C 1
ATOM 4097 O O . PRO B 1 256 ? -6.402 0.329 -9.43 1 97.25 256 PRO B O 1
ATOM 4100 N N . THR B 1 257 ? -8.07 1.81 -9.352 1 97.44 257 THR B N 1
ATOM 4101 C CA . THR B 1 257 ? -8.672 1.431 -10.625 1 97.44 257 THR B CA 1
ATOM 4102 C C . THR B 1 257 ? -7.641 1.483 -11.75 1 97.44 257 THR B C 1
ATOM 4104 O O . THR B 1 257 ? -7.543 0.554 -12.555 1 97.44 257 THR B O 1
ATOM 4107 N N . VAL B 1 258 ? -6.871 2.5 -11.812 1 94.88 258 VAL B N 1
ATOM 4108 C CA . VAL B 1 258 ? -5.934 2.695 -12.914 1 94.88 258 VAL B CA 1
ATOM 4109 C C . VAL B 1 258 ? -4.93 1.545 -12.945 1 94.88 258 VAL B C 1
ATOM 4111 O O . VAL B 1 258 ? -4.586 1.043 -14.023 1 94.88 258 VAL B O 1
ATOM 4114 N N . ILE B 1 259 ? -4.477 1.185 -11.797 1 96 259 ILE B N 1
ATOM 4115 C CA . ILE B 1 259 ? -3.506 0.1 -11.711 1 96 259 ILE B CA 1
ATOM 4116 C C . ILE B 1 259 ? -4.18 -1.226 -12.055 1 96 259 ILE B C 1
ATOM 4118 O O . ILE B 1 259 ? -3.639 -2.023 -12.82 1 96 259 ILE B O 1
ATOM 4122 N N . TYR B 1 260 ? -5.34 -1.475 -11.5 1 97.31 260 TYR B N 1
ATOM 4123 C CA . TYR B 1 260 ? -6.098 -2.691 -11.766 1 97.31 260 TYR B CA 1
ATOM 4124 C C . TYR B 1 260 ? -6.32 -2.875 -13.266 1 97.31 260 TYR B C 1
ATOM 4126 O O . TYR B 1 260 ? -6.074 -3.953 -13.812 1 97.31 260 TYR B O 1
ATOM 4134 N N . GLU B 1 261 ? -6.777 -1.832 -13.883 1 95.06 261 GLU B N 1
ATOM 4135 C CA . GLU B 1 261 ? -7.109 -1.897 -15.305 1 95.06 261 GLU B CA 1
ATOM 4136 C C . GLU B 1 261 ? -5.867 -2.178 -16.156 1 95.06 261 GLU B C 1
ATOM 4138 O O . GLU B 1 261 ? -5.941 -2.889 -17.156 1 95.06 261 GLU B O 1
ATOM 4143 N N . HIS B 1 262 ? -4.789 -1.642 -15.734 1 94.06 262 HIS B N 1
ATOM 4144 C CA . HIS B 1 262 ? -3.541 -1.967 -16.406 1 94.06 262 HIS B CA 1
ATOM 4145 C C . HIS B 1 262 ? -3.168 -3.432 -16.219 1 94.06 262 HIS B C 1
ATOM 4147 O O . HIS B 1 262 ? -2.691 -4.09 -17.141 1 94.06 262 HIS B O 1
ATOM 4153 N N . MET B 1 263 ? -3.402 -3.943 -15.062 1 94.75 263 MET B N 1
ATOM 4154 C CA . MET B 1 263 ? -3.035 -5.309 -14.703 1 94.75 263 MET B CA 1
ATOM 4155 C C . MET B 1 263 ? -3.861 -6.32 -15.492 1 94.75 263 MET B C 1
ATOM 4157 O O . MET B 1 263 ? -3.346 -7.363 -15.898 1 94.75 263 MET B O 1
ATOM 4161 N N . VAL B 1 264 ? -5.074 -6.031 -15.664 1 94.44 264 VAL B N 1
ATOM 4162 C CA . VAL B 1 264 ? -5.941 -7.023 -16.281 1 94.44 264 VAL B CA 1
ATOM 4163 C C . VAL B 1 264 ? -6.039 -6.754 -17.781 1 94.44 264 VAL B C 1
ATOM 4165 O O . VAL B 1 264 ? -6.848 -7.375 -18.484 1 94.44 264 VAL B O 1
ATOM 4168 N N . LYS B 1 265 ? -5.168 -5.828 -18.141 1 88 265 LYS B N 1
ATOM 4169 C CA . LYS B 1 265 ? -5.176 -5.52 -19.578 1 88 265 LYS B CA 1
ATOM 4170 C C . LYS B 1 265 ? -4.914 -6.773 -20.406 1 88 265 LYS B C 1
ATOM 4172 O O . LYS B 1 265 ? -4.07 -7.598 -20.047 1 88 265 LYS B O 1
ATOM 4177 N N . LYS B 1 266 ? -5.555 -7.109 -21.453 1 85.25 266 LYS B N 1
ATOM 4178 C CA . LYS B 1 266 ? -5.395 -8.195 -22.406 1 85.25 266 LYS B CA 1
ATOM 4179 C C . LYS B 1 266 ? -5.926 -9.508 -21.844 1 85.25 266 LYS B C 1
ATOM 4181 O O . LYS B 1 266 ? -5.68 -10.578 -22.422 1 85.25 266 LYS B O 1
ATOM 4186 N N . LEU B 1 267 ? -6.402 -9.453 -20.672 1 89.38 267 LEU B N 1
ATOM 4187 C CA . LEU B 1 267 ? -7.047 -10.648 -20.125 1 89.38 267 LEU B CA 1
ATOM 4188 C C . LEU B 1 267 ? -8.531 -10.664 -20.469 1 89.38 267 LEU B C 1
ATOM 4190 O O . LEU B 1 267 ? -9.234 -9.68 -20.25 1 89.38 267 LEU B O 1
ATOM 4194 N N . SER B 1 268 ? -8.906 -11.703 -21.047 1 88.69 268 SER B N 1
ATOM 4195 C CA . SER B 1 268 ? -10.328 -11.844 -21.375 1 88.69 268 SER B CA 1
ATOM 4196 C C . SER B 1 268 ? -11.172 -11.891 -20.109 1 88.69 268 SER B C 1
ATOM 4198 O O . SER B 1 268 ? -10.875 -12.641 -19.172 1 88.69 268 SER B O 1
ATOM 4200 N N . PRO B 1 269 ? -12.211 -11.102 -20.094 1 85.5 269 PRO B N 1
ATOM 4201 C CA . PRO B 1 269 ? -13.109 -11.141 -18.938 1 85.5 269 PRO B CA 1
ATOM 4202 C C . PRO B 1 269 ? -13.703 -12.531 -18.688 1 85.5 269 PRO B C 1
ATOM 4204 O O . PRO B 1 269 ? -13.898 -12.93 -17.547 1 85.5 269 PRO B O 1
ATOM 4207 N N . THR B 1 270 ? -13.938 -13.18 -19.781 1 86.75 270 THR B N 1
ATOM 4208 C CA . THR B 1 270 ? -14.492 -14.523 -19.672 1 86.75 270 THR B CA 1
ATOM 4209 C C . THR B 1 270 ? -13.508 -15.461 -18.984 1 86.75 270 THR B C 1
ATOM 4211 O O . THR B 1 270 ? -13.898 -16.266 -18.141 1 86.75 270 THR B O 1
ATOM 4214 N N . LEU B 1 271 ? -12.266 -15.297 -19.328 1 88.06 271 LEU B N 1
ATOM 4215 C CA . LEU B 1 271 ? -11.234 -16.109 -18.703 1 88.06 271 LEU B CA 1
ATOM 4216 C C . LEU B 1 271 ? -11.133 -15.805 -17.219 1 88.06 271 LEU B C 1
ATOM 4218 O O . LEU B 1 271 ? -11.039 -16.719 -16.391 1 88.06 271 LEU B O 1
ATOM 4222 N N . LEU B 1 272 ? -11.188 -14.586 -16.922 1 89.44 272 LEU B N 1
ATOM 4223 C CA . LEU B 1 272 ? -11.109 -14.148 -15.523 1 89.44 272 LEU B CA 1
ATOM 4224 C C . LEU B 1 272 ? -12.266 -14.734 -14.711 1 89.44 272 LEU B C 1
ATOM 4226 O O . LEU B 1 272 ? -12.055 -15.266 -13.617 1 89.44 272 LEU B O 1
ATOM 4230 N N . HIS B 1 273 ? -13.336 -14.703 -15.234 1 88.88 273 HIS B N 1
ATOM 4231 C CA . HIS B 1 273 ? -14.555 -15.141 -14.555 1 88.88 273 HIS B CA 1
ATOM 4232 C C . HIS B 1 273 ? -14.562 -16.656 -14.359 1 88.88 273 HIS B C 1
ATOM 4234 O O . HIS B 1 273 ? -14.992 -17.141 -13.32 1 88.88 273 HIS B O 1
ATOM 4240 N N . HIS B 1 274 ? -14.023 -17.328 -15.281 1 88.44 274 HIS B N 1
ATOM 4241 C CA . HIS B 1 274 ? -14.211 -18.781 -15.297 1 88.44 274 HIS B CA 1
ATOM 4242 C C . HIS B 1 274 ? -13.039 -19.484 -14.633 1 88.44 274 HIS B C 1
ATOM 4244 O O . HIS B 1 274 ? -13.188 -20.609 -14.148 1 88.44 274 HIS B O 1
ATOM 4250 N N . THR B 1 275 ? -11.953 -18.828 -14.562 1 92.5 275 THR B N 1
ATOM 4251 C CA . THR B 1 275 ? -10.789 -19.641 -14.211 1 92.5 275 THR B CA 1
ATOM 4252 C C . THR B 1 275 ? -10.148 -19.125 -12.922 1 92.5 275 THR B C 1
ATOM 4254 O O . THR B 1 275 ? -9.391 -19.859 -12.266 1 92.5 275 THR B O 1
ATOM 4257 N N . MET B 1 276 ? -10.398 -17.938 -12.508 1 95.81 276 MET B N 1
ATOM 4258 C CA . MET B 1 276 ? -9.773 -17.359 -11.32 1 95.81 276 MET B CA 1
ATOM 4259 C C . MET B 1 276 ? -10.102 -18.188 -10.078 1 95.81 276 MET B C 1
ATOM 4261 O O . MET B 1 276 ? -11.234 -18.625 -9.898 1 95.81 276 MET B O 1
ATOM 4265 N N . ASP B 1 277 ? -9.18 -18.391 -9.219 1 95.12 277 ASP B N 1
ATOM 4266 C CA . ASP B 1 277 ? -9.352 -19.109 -7.961 1 95.12 277 ASP B CA 1
ATOM 4267 C C . ASP B 1 277 ? -10.07 -18.25 -6.926 1 95.12 277 ASP B C 1
ATOM 4269 O O . ASP B 1 277 ? -9.625 -17.141 -6.621 1 95.12 277 ASP B O 1
ATOM 4273 N N . HIS B 1 278 ? -11.109 -18.719 -6.363 1 95.12 278 HIS B N 1
ATOM 4274 C CA . HIS B 1 278 ? -11.875 -17.984 -5.359 1 95.12 278 HIS B CA 1
ATOM 4275 C C . HIS B 1 278 ? -11.938 -18.766 -4.047 1 95.12 278 HIS B C 1
ATOM 4277 O O . HIS B 1 278 ? -12.812 -18.5 -3.213 1 95.12 278 HIS B O 1
ATOM 4283 N N . SER B 1 279 ? -11.047 -19.672 -3.838 1 91.75 279 SER B N 1
ATOM 4284 C CA . SER B 1 279 ? -11.047 -20.453 -2.6 1 91.75 279 SER B CA 1
ATOM 4285 C C . SER B 1 279 ? -10.664 -19.578 -1.406 1 91.75 279 SER B C 1
ATOM 4287 O O . SER B 1 279 ? -9.992 -18.562 -1.566 1 91.75 279 SER B O 1
ATOM 4289 N N . ILE B 1 280 ? -11.133 -19.953 -0.266 1 89.25 280 ILE B N 1
ATOM 4290 C CA . ILE B 1 280 ? -10.742 -19.266 0.963 1 89.25 280 ILE B CA 1
ATOM 4291 C C . ILE B 1 280 ? -9.344 -19.703 1.377 1 89.25 280 ILE B C 1
ATOM 4293 O O . ILE B 1 280 ? -9.094 -20.891 1.59 1 89.25 280 ILE B O 1
ATOM 4297 N N . PRO B 1 281 ? -8.469 -18.719 1.42 1 85.31 281 PRO B N 1
ATOM 4298 C CA . PRO B 1 281 ? -7.102 -19.109 1.77 1 85.31 281 PRO B CA 1
ATOM 4299 C C . PRO B 1 281 ? -6.992 -19.672 3.186 1 85.31 281 PRO B C 1
ATOM 4301 O O . PRO B 1 281 ? -7.77 -19.297 4.062 1 85.31 281 PRO B O 1
ATOM 4304 N N . ASP B 1 282 ? -6.016 -20.547 3.361 1 73.62 282 ASP B N 1
ATOM 4305 C CA . ASP B 1 282 ? -5.727 -21.094 4.684 1 73.62 282 ASP B CA 1
ATOM 4306 C C . ASP B 1 282 ? -4.828 -20.141 5.484 1 73.62 282 ASP B C 1
ATOM 4308 O O . ASP B 1 282 ? -4.082 -19.359 4.91 1 73.62 282 ASP B O 1
ATOM 4312 N N . VAL B 1 283 ? -5.113 -19.922 6.703 1 66.94 283 VAL B N 1
ATOM 4313 C CA . VAL B 1 283 ? -4.215 -19.125 7.535 1 66.94 283 VAL B CA 1
ATOM 4314 C C . VAL B 1 283 ? -3.367 -20.047 8.406 1 66.94 283 VAL B C 1
ATOM 4316 O O . VAL B 1 283 ? -3.811 -21.125 8.789 1 66.94 283 VAL B O 1
#

Radius of gyration: 24.31 Å; Cα contacts (8 Å, |Δi|>4): 1310; chains: 2; bounding box: 62×67×65 Å